Protein AF-K1Y704-F1 (afdb_monomer)

pLDDT: mean 89.94, std 12.27, range [27.61, 98.69]

Radius of gyration: 25.36 Å; Cα contacts (8 Å, |Δi|>4): 531; chains: 1; bounding box: 66×52×70 Å

Structure (mmCIF, N/CA/C/O backbone):
data_AF-K1Y704-F1
#
_entry.id   AF-K1Y704-F1
#
loop_
_atom_site.group_PDB
_atom_site.id
_atom_site.type_symbol
_atom_site.label_atom_id
_atom_site.label_alt_id
_atom_site.label_comp_id
_atom_site.label_asym_id
_atom_site.label_entity_id
_atom_site.label_seq_id
_atom_site.pdbx_PDB_ins_code
_atom_site.Cartn_x
_atom_site.Cartn_y
_atom_site.Cartn_z
_atom_site.occupancy
_atom_site.B_iso_or_equiv
_atom_site.auth_seq_id
_atom_site.auth_comp_id
_atom_site.auth_asym_id
_atom_site.auth_atom_id
_atom_site.pdbx_PDB_model_num
ATOM 1 N N . MET A 1 1 ? 30.153 -28.517 -9.788 1.00 32.59 1 MET A N 1
ATOM 2 C CA . MET A 1 1 ? 29.082 -29.247 -9.079 1.00 32.59 1 MET A CA 1
ATOM 3 C C . MET A 1 1 ? 28.859 -28.520 -7.754 1.00 32.59 1 MET A C 1
ATOM 5 O O . MET A 1 1 ? 29.519 -28.828 -6.776 1.00 32.59 1 MET A O 1
ATOM 9 N N . PHE A 1 2 ? 28.068 -27.442 -7.763 1.00 28.73 2 PHE A N 1
ATOM 10 C CA . PHE A 1 2 ? 27.824 -26.628 -6.566 1.00 28.73 2 PHE A CA 1
ATOM 11 C C . PHE A 1 2 ? 26.669 -27.250 -5.780 1.00 28.73 2 PHE A C 1
ATOM 13 O O . PHE A 1 2 ? 25.578 -27.432 -6.320 1.00 28.73 2 PHE A O 1
ATOM 20 N N . GLN A 1 3 ? 26.939 -27.640 -4.534 1.00 27.73 3 GLN A N 1
ATOM 21 C CA . GLN A 1 3 ? 25.929 -28.133 -3.604 1.00 27.73 3 GLN A CA 1
ATOM 22 C C . GLN A 1 3 ? 24.834 -27.077 -3.420 1.00 27.73 3 GLN A C 1
ATOM 24 O O . GLN A 1 3 ? 25.121 -25.891 -3.260 1.00 27.73 3 GLN A O 1
ATOM 29 N N . ARG A 1 4 ? 23.576 -27.532 -3.455 1.00 38.66 4 ARG A N 1
ATOM 30 C CA . ARG A 1 4 ? 22.382 -26.746 -3.133 1.00 38.66 4 ARG A CA 1
ATOM 31 C C . ARG A 1 4 ? 22.505 -26.245 -1.694 1.00 38.66 4 ARG A C 1
ATOM 33 O O . ARG A 1 4 ? 22.223 -26.982 -0.755 1.00 38.66 4 ARG A O 1
ATOM 40 N N . GLY A 1 5 ? 22.951 -25.005 -1.531 1.00 27.61 5 GLY A N 1
ATOM 41 C CA . GLY A 1 5 ? 22.807 -24.285 -0.277 1.00 27.61 5 GLY A CA 1
ATOM 42 C C . GLY A 1 5 ? 21.324 -24.021 -0.062 1.00 27.61 5 GLY A C 1
ATOM 43 O O . GLY A 1 5 ? 20.721 -23.254 -0.811 1.00 27.61 5 GLY A O 1
ATOM 44 N N . HIS A 1 6 ? 20.734 -24.682 0.930 1.00 32.00 6 HIS A N 1
ATOM 45 C CA . HIS A 1 6 ? 19.502 -24.203 1.535 1.00 32.00 6 HIS A CA 1
ATOM 46 C C . HIS A 1 6 ? 19.771 -22.772 2.005 1.00 32.00 6 HIS A C 1
ATOM 48 O O . HIS A 1 6 ? 20.595 -22.547 2.891 1.00 32.00 6 HIS A O 1
ATOM 54 N N . VAL A 1 7 ? 19.148 -21.805 1.334 1.00 34.69 7 VAL A N 1
ATOM 55 C CA . VAL A 1 7 ? 19.206 -20.399 1.722 1.00 34.69 7 VAL A CA 1
ATOM 56 C C . VAL A 1 7 ? 18.454 -20.295 3.042 1.00 34.69 7 VAL A C 1
ATOM 58 O O . VAL A 1 7 ? 17.229 -20.375 3.075 1.00 34.69 7 VAL A O 1
ATOM 61 N N . PHE A 1 8 ? 19.207 -20.194 4.134 1.00 33.19 8 PHE A N 1
ATOM 62 C CA . PHE A 1 8 ? 18.682 -19.793 5.430 1.00 33.19 8 PHE A CA 1
ATOM 63 C C . PHE A 1 8 ? 18.120 -18.376 5.277 1.00 33.19 8 PHE A C 1
ATOM 65 O O . PHE A 1 8 ? 18.872 -17.423 5.069 1.00 33.19 8 PHE A O 1
ATOM 72 N N . LEU A 1 9 ? 16.795 -18.248 5.330 1.00 39.38 9 LEU A N 1
ATOM 73 C CA . LEU A 1 9 ? 16.147 -16.959 5.543 1.00 39.38 9 LEU A CA 1
ATOM 74 C C . LEU A 1 9 ? 16.435 -16.551 6.998 1.00 39.38 9 LEU A C 1
ATOM 76 O O . LEU A 1 9 ? 16.262 -17.389 7.883 1.00 39.38 9 LEU A O 1
ATOM 80 N N . PRO A 1 10 ? 16.914 -15.326 7.271 1.00 40.22 10 PRO A N 1
ATOM 81 C CA . PRO A 1 10 ? 17.102 -14.872 8.643 1.00 40.22 10 PRO A CA 1
ATOM 82 C C . PRO A 1 10 ? 15.766 -14.895 9.403 1.00 40.22 10 PRO A C 1
ATOM 84 O O . PRO A 1 10 ? 14.734 -14.530 8.838 1.00 40.22 10 PRO A O 1
ATOM 87 N N . ASP A 1 11 ? 15.813 -15.279 10.685 1.00 45.34 11 ASP A N 1
ATOM 88 C CA . ASP A 1 11 ? 14.696 -15.540 11.622 1.00 45.34 11 ASP A CA 1
ATOM 89 C C . ASP A 1 11 ? 13.673 -14.390 11.815 1.00 45.34 11 ASP A C 1
ATOM 91 O O . ASP A 1 11 ? 12.723 -14.510 12.583 1.00 45.34 11 ASP A O 1
ATOM 95 N N . ASN A 1 12 ? 13.804 -13.286 11.079 1.00 44.19 12 ASN A N 1
ATOM 96 C CA . ASN A 1 12 ? 13.018 -12.062 11.216 1.00 44.19 12 ASN A CA 1
ATOM 97 C C . ASN A 1 12 ? 11.882 -11.954 10.175 1.00 44.19 12 ASN A C 1
ATOM 99 O O . ASN A 1 12 ? 11.519 -10.845 9.810 1.00 44.19 12 ASN A O 1
ATOM 103 N N . THR A 1 13 ? 11.408 -13.063 9.591 1.00 54.22 13 THR A N 1
ATOM 104 C CA . THR A 1 13 ? 10.422 -13.019 8.481 1.00 54.22 13 THR A CA 1
ATOM 105 C C . THR A 1 13 ? 9.325 -14.084 8.537 1.00 54.22 13 THR A C 1
ATOM 107 O O . THR A 1 13 ? 8.509 -14.161 7.620 1.00 54.22 13 THR A O 1
ATOM 110 N N . ILE A 1 14 ? 9.248 -14.917 9.580 1.00 54.81 14 ILE A N 1
ATOM 111 C CA . ILE A 1 14 ? 8.297 -16.046 9.606 1.00 54.81 14 ILE A CA 1
ATOM 112 C C . ILE A 1 14 ? 6.838 -15.560 9.669 1.00 54.81 14 ILE A C 1
ATOM 114 O O . ILE A 1 14 ? 6.022 -16.002 8.858 1.00 54.81 14 ILE A O 1
ATOM 118 N N . ALA A 1 15 ? 6.510 -14.617 10.557 1.00 56.56 15 ALA A N 1
ATOM 119 C CA . ALA A 1 15 ? 5.155 -14.064 10.663 1.00 56.56 15 ALA A CA 1
ATOM 120 C C . ALA A 1 15 ? 4.761 -13.248 9.421 1.00 56.56 15 ALA A C 1
ATOM 122 O O . ALA A 1 15 ? 3.645 -13.365 8.912 1.00 56.56 15 ALA A O 1
ATOM 123 N N . PHE A 1 16 ? 5.699 -12.491 8.852 1.00 61.38 16 PHE A N 1
ATOM 124 C CA . PHE A 1 16 ? 5.456 -11.772 7.609 1.00 61.38 16 PHE A CA 1
ATOM 125 C C . PHE A 1 16 ? 5.257 -12.712 6.401 1.00 61.38 16 PHE A C 1
ATOM 127 O O . PHE A 1 16 ? 4.417 -12.464 5.529 1.00 61.38 16 PHE A O 1
ATOM 134 N N . MET A 1 17 ? 5.981 -13.834 6.350 1.00 62.81 17 MET A N 1
ATOM 135 C CA . MET A 1 17 ? 5.758 -14.879 5.346 1.00 62.81 17 MET A CA 1
ATOM 136 C C . MET A 1 17 ? 4.375 -15.525 5.495 1.00 62.81 17 MET A C 1
ATOM 138 O O . MET A 1 17 ? 3.746 -15.827 4.481 1.00 62.81 17 MET A O 1
ATOM 142 N N . GLN A 1 18 ? 3.862 -15.671 6.721 1.00 60.59 18 GLN A N 1
ATOM 143 C CA . GLN A 1 18 ? 2.486 -16.119 6.961 1.00 60.59 18 GLN A CA 1
ATOM 144 C C . GLN A 1 18 ? 1.459 -15.091 6.474 1.00 60.59 18 GLN A C 1
ATOM 146 O O . GLN A 1 18 ? 0.531 -15.464 5.759 1.00 60.59 18 GLN A O 1
ATOM 151 N N . ALA A 1 19 ? 1.655 -13.802 6.764 1.00 61.09 19 ALA A N 1
ATOM 152 C CA . ALA A 1 19 ? 0.793 -12.737 6.244 1.00 61.09 19 ALA A CA 1
ATOM 153 C C . ALA A 1 19 ? 0.812 -12.685 4.704 1.00 61.09 19 ALA A C 1
ATOM 155 O O . ALA A 1 19 ? -0.237 -12.581 4.071 1.00 61.09 19 ALA A O 1
ATOM 156 N N . SER A 1 20 ? 1.984 -12.865 4.086 1.00 68.75 20 SER A N 1
ATOM 157 C CA . SER A 1 20 ? 2.120 -12.960 2.624 1.00 68.75 20 SER A CA 1
ATOM 158 C C . SER A 1 20 ? 1.428 -14.202 2.050 1.00 68.75 20 SER A C 1
ATOM 160 O O . SER A 1 20 ? 0.835 -14.141 0.977 1.00 68.75 20 SER A O 1
ATOM 162 N N . PHE A 1 21 ? 1.471 -15.337 2.754 1.00 74.38 21 PHE A N 1
ATOM 163 C CA . PHE A 1 21 ? 0.753 -16.544 2.343 1.00 74.38 21 PHE A CA 1
ATOM 164 C C . PHE A 1 21 ? -0.767 -16.353 2.404 1.00 74.38 21 PHE A C 1
ATOM 166 O O . PHE A 1 21 ? -1.473 -16.769 1.487 1.00 74.38 21 PHE A O 1
ATOM 173 N N . ILE A 1 22 ? -1.265 -15.694 3.453 1.00 73.12 22 ILE A N 1
ATOM 174 C CA . ILE A 1 22 ? -2.682 -15.342 3.590 1.00 73.12 22 ILE A CA 1
ATOM 175 C C . ILE A 1 22 ? -3.098 -14.391 2.465 1.00 73.12 22 ILE A C 1
ATOM 177 O O . ILE A 1 22 ? -4.107 -14.644 1.812 1.00 73.12 22 ILE A O 1
ATOM 181 N N . ALA A 1 23 ? -2.300 -13.358 2.177 1.00 72.12 23 ALA A N 1
ATOM 182 C CA . ALA A 1 23 ? -2.567 -12.428 1.082 1.00 72.12 23 ALA A CA 1
ATOM 183 C C . ALA A 1 23 ? -2.698 -13.150 -0.271 1.00 72.12 23 ALA A C 1
ATOM 185 O O . ALA A 1 23 ? -3.601 -12.838 -1.034 1.00 72.12 23 ALA A O 1
ATOM 186 N N . ASN A 1 24 ? -1.907 -14.191 -0.549 1.00 79.25 24 ASN A N 1
ATOM 187 C CA . ASN A 1 24 ? -2.029 -14.944 -1.808 1.00 79.25 24 ASN A CA 1
ATOM 188 C C . ASN A 1 24 ? -3.403 -15.617 -2.006 1.00 79.25 24 ASN A C 1
ATOM 190 O O . ASN A 1 24 ? -3.793 -15.880 -3.142 1.00 79.25 24 ASN A O 1
ATOM 194 N N . GLN A 1 25 ? -4.169 -15.871 -0.937 1.00 88.75 25 GLN A N 1
ATOM 195 C CA . GLN A 1 25 ? -5.551 -16.366 -1.051 1.00 88.75 25 GLN A CA 1
ATOM 196 C C . GLN A 1 25 ? -6.502 -15.302 -1.623 1.00 88.75 25 GLN A C 1
ATOM 198 O O . GLN A 1 25 ? -7.568 -15.630 -2.134 1.00 88.75 25 GLN A O 1
ATOM 203 N N . TYR A 1 26 ? -6.093 -14.035 -1.572 1.00 94.88 26 TYR A N 1
ATOM 204 C CA . TYR A 1 26 ? -6.809 -12.870 -2.081 1.00 94.88 26 TYR A CA 1
ATOM 205 C C . TYR A 1 26 ? -6.307 -12.395 -3.448 1.00 94.88 26 TYR A C 1
ATOM 207 O O . TYR A 1 26 ? -6.869 -11.444 -3.997 1.00 94.88 26 TYR A O 1
ATOM 215 N N . SER A 1 27 ? -5.299 -13.061 -4.026 1.00 93.12 27 SER A N 1
ATOM 216 C CA . SER A 1 27 ? -4.754 -12.715 -5.343 1.00 93.12 27 SER A CA 1
ATOM 217 C C . SER A 1 27 ? -5.828 -12.682 -6.424 1.00 93.12 27 SER A C 1
ATOM 219 O O . SER A 1 27 ? -5.860 -11.741 -7.201 1.00 93.12 27 SER A O 1
ATOM 221 N N . GLU A 1 28 ? -6.755 -13.642 -6.468 1.00 95.12 28 GLU A N 1
ATOM 222 C CA . GLU A 1 28 ? -7.824 -13.647 -7.482 1.00 95.12 28 GLU A CA 1
ATOM 223 C C . GLU A 1 28 ? -8.686 -12.375 -7.410 1.00 95.12 28 GLU A C 1
ATOM 225 O O . GLU A 1 28 ? -8.836 -11.669 -8.406 1.00 95.12 28 GLU A O 1
ATOM 230 N N . ARG A 1 29 ? -9.130 -11.993 -6.204 1.00 97.00 29 ARG A N 1
ATOM 231 C CA . ARG A 1 29 ? -9.881 -10.748 -5.971 1.00 97.00 29 ARG A CA 1
ATOM 232 C C . ARG A 1 29 ? -9.067 -9.507 -6.355 1.00 97.00 29 ARG A C 1
ATOM 234 O O . ARG A 1 29 ? -9.619 -8.566 -6.924 1.00 97.00 29 ARG A O 1
ATOM 241 N N . ALA A 1 30 ? -7.767 -9.492 -6.058 1.00 97.69 30 ALA A N 1
ATOM 242 C CA . ALA A 1 30 ? -6.865 -8.414 -6.465 1.00 97.69 30 ALA A CA 1
ATOM 243 C C . ALA A 1 30 ? -6.753 -8.311 -7.993 1.00 97.69 30 ALA A C 1
ATOM 245 O O . ALA A 1 30 ? -6.944 -7.227 -8.551 1.00 97.69 30 ALA A O 1
ATOM 246 N N . ARG A 1 31 ? -6.539 -9.436 -8.685 1.00 97.50 31 ARG A N 1
ATOM 247 C CA . ARG A 1 31 ? -6.471 -9.492 -10.153 1.00 97.50 31 ARG A CA 1
ATOM 248 C C . ARG A 1 31 ? -7.770 -9.045 -10.805 1.00 97.50 31 ARG A C 1
ATOM 250 O O . ARG A 1 31 ? -7.711 -8.316 -11.795 1.00 97.50 31 ARG A O 1
ATOM 257 N N . ASP A 1 32 ? -8.918 -9.415 -10.249 1.00 97.88 32 ASP A N 1
ATOM 258 C CA . ASP A 1 32 ? -10.228 -8.970 -10.732 1.00 97.88 32 ASP A CA 1
ATOM 259 C C . ASP A 1 32 ? -10.402 -7.456 -10.588 1.00 97.88 32 ASP A C 1
ATOM 261 O O . ASP A 1 32 ? -10.910 -6.787 -11.492 1.00 97.88 32 ASP A O 1
ATOM 265 N N . THR A 1 33 ? -9.952 -6.877 -9.474 1.00 98.19 33 THR A N 1
ATOM 266 C CA . THR A 1 33 ? -9.975 -5.423 -9.274 1.00 98.19 33 THR A CA 1
ATOM 267 C C . THR A 1 33 ? -9.093 -4.694 -10.280 1.00 98.19 33 THR A C 1
ATOM 269 O O . THR A 1 33 ? -9.558 -3.729 -10.895 1.00 98.19 33 THR A O 1
ATOM 272 N N . VAL A 1 34 ? -7.869 -5.173 -10.514 1.00 97.88 34 VAL A N 1
ATOM 273 C CA . VAL A 1 34 ? -6.979 -4.583 -11.525 1.00 97.88 34 VAL A CA 1
ATOM 274 C C . VAL A 1 34 ? -7.553 -4.768 -12.934 1.00 97.88 34 VAL A C 1
ATOM 276 O O . VAL A 1 34 ? -7.556 -3.828 -13.725 1.00 97.88 34 VAL A O 1
ATOM 279 N N . SER A 1 35 ? -8.110 -5.941 -13.244 1.00 97.62 35 SER A N 1
ATOM 280 C CA . SER A 1 35 ? -8.713 -6.232 -14.553 1.00 97.62 35 SER A CA 1
ATOM 281 C C . SER A 1 35 ? -9.912 -5.333 -14.845 1.00 97.62 35 SER A C 1
ATOM 283 O O . SER A 1 35 ? -10.033 -4.818 -15.955 1.00 97.62 35 SER A O 1
ATOM 285 N N . ARG A 1 36 ? -10.766 -5.074 -13.845 1.00 96.94 36 ARG A N 1
ATOM 286 C CA . ARG A 1 36 ? -11.868 -4.105 -13.966 1.00 96.94 36 ARG A CA 1
ATOM 287 C C . ARG A 1 36 ? -11.356 -2.685 -14.189 1.00 96.94 36 ARG A C 1
ATOM 289 O O . ARG A 1 36 ? -11.878 -2.004 -15.063 1.00 96.94 36 ARG A O 1
ATOM 296 N N . ALA A 1 37 ? -10.314 -2.265 -13.469 1.00 96.94 37 ALA A N 1
ATOM 297 C CA . ALA A 1 37 ? -9.701 -0.954 -13.686 1.00 96.94 37 ALA A CA 1
ATOM 298 C C . ALA A 1 37 ? -9.130 -0.820 -15.112 1.00 96.94 37 ALA A C 1
ATOM 300 O O . ALA A 1 37 ? -9.363 0.188 -15.771 1.00 96.94 37 ALA A O 1
ATOM 301 N N . ILE A 1 38 ? -8.449 -1.851 -15.629 1.00 97.50 38 ILE A N 1
ATOM 302 C CA . ILE A 1 38 ? -7.946 -1.878 -17.015 1.00 97.50 38 ILE A CA 1
ATOM 303 C C . ILE A 1 38 ? -9.099 -1.845 -18.027 1.00 97.50 38 ILE A C 1
ATOM 305 O O . ILE A 1 38 ? -8.990 -1.169 -19.047 1.00 97.50 38 ILE A O 1
ATOM 309 N N . ALA A 1 39 ? -10.199 -2.557 -17.769 1.00 96.25 39 ALA A N 1
ATOM 310 C CA . ALA A 1 39 ? -11.362 -2.549 -18.654 1.00 96.25 39 ALA A CA 1
ATOM 311 C C . ALA A 1 39 ? -12.001 -1.151 -18.752 1.00 96.25 39 ALA A C 1
ATOM 313 O O . ALA A 1 39 ? -12.366 -0.732 -19.850 1.00 96.25 39 ALA A O 1
ATOM 314 N N . SER A 1 40 ? -12.080 -0.420 -17.635 1.00 94.88 40 SER A N 1
ATOM 315 C CA . SER A 1 40 ? -12.532 0.978 -17.601 1.00 94.88 40 SER A CA 1
ATOM 316 C C . SER A 1 40 ? -11.531 1.954 -18.225 1.00 94.88 40 SER A C 1
ATOM 318 O O . SER A 1 40 ? -11.913 2.890 -18.928 1.00 94.88 40 SER A O 1
ATOM 320 N N . HIS A 1 41 ? -10.235 1.727 -17.998 1.00 95.00 41 HIS A N 1
ATOM 321 C CA . HIS A 1 41 ? -9.148 2.599 -18.437 1.00 95.00 41 HIS A CA 1
ATOM 322 C C . HIS A 1 41 ? -8.051 1.795 -19.151 1.00 95.00 41 HIS A C 1
ATOM 324 O O . HIS A 1 41 ? -7.011 1.500 -18.556 1.00 95.00 41 HIS A O 1
ATOM 330 N N . PRO A 1 42 ? -8.215 1.474 -20.450 1.00 94.50 42 PRO A N 1
ATOM 331 C CA . PRO A 1 42 ? -7.281 0.603 -21.172 1.00 94.50 42 PRO A CA 1
ATOM 332 C C . PRO A 1 42 ? -5.823 1.084 -21.193 1.00 94.50 42 PRO A C 1
ATOM 334 O O . PRO A 1 42 ? -4.904 0.267 -21.268 1.00 94.50 42 PRO A O 1
ATOM 337 N N . SER A 1 43 ? -5.583 2.397 -21.081 1.00 92.44 43 SER A N 1
ATOM 338 C CA . SER A 1 43 ? -4.233 2.969 -20.979 1.00 92.44 43 SER A CA 1
ATOM 339 C C . SER A 1 43 ? -3.464 2.476 -19.746 1.00 92.44 43 SER A C 1
ATOM 341 O O . SER A 1 43 ? -2.234 2.369 -19.812 1.00 92.44 43 SER A O 1
ATOM 343 N N . LEU A 1 44 ? -4.160 2.080 -18.667 1.00 95.19 44 LEU A N 1
ATOM 344 C CA . LEU A 1 44 ? -3.549 1.498 -17.469 1.00 95.19 44 LEU A CA 1
ATOM 345 C C . LEU A 1 44 ? -2.714 0.268 -17.786 1.00 95.19 44 LEU A C 1
ATOM 347 O O . LEU A 1 44 ? -1.663 0.098 -17.180 1.00 95.19 44 LEU A O 1
ATOM 351 N N . LYS A 1 45 ? -3.111 -0.563 -18.758 1.00 95.81 45 LYS A N 1
ATOM 352 C CA . LYS A 1 45 ? -2.362 -1.784 -19.080 1.00 95.81 45 LYS A CA 1
ATOM 353 C C . LYS A 1 45 ? -0.891 -1.479 -19.377 1.00 95.81 45 LYS A C 1
ATOM 355 O O . LYS A 1 45 ? -0.005 -2.122 -18.829 1.00 95.81 45 LYS A O 1
ATOM 360 N N . SER A 1 46 ? -0.633 -0.433 -20.164 1.00 93.31 46 SER A N 1
ATOM 361 C CA . SER A 1 46 ? 0.733 -0.012 -20.495 1.00 93.31 46 SER A CA 1
ATOM 362 C C . SER A 1 46 ? 1.514 0.560 -19.304 1.00 93.31 46 SER A C 1
ATOM 364 O O . SER A 1 46 ? 2.734 0.419 -19.249 1.00 93.31 46 SER A O 1
ATOM 366 N N . LEU A 1 47 ? 0.821 1.185 -18.346 1.00 95.75 47 LEU A N 1
ATOM 367 C CA . LEU A 1 47 ? 1.416 1.727 -17.121 1.00 95.75 47 LEU A CA 1
ATOM 368 C C . LEU A 1 47 ? 1.734 0.613 -16.114 1.00 95.75 47 LEU A C 1
ATOM 370 O O . LEU A 1 47 ? 2.716 0.709 -15.386 1.00 95.75 47 LEU A O 1
ATOM 374 N N . LEU A 1 48 ? 0.938 -0.457 -16.105 1.00 96.69 48 LEU A N 1
ATOM 375 C CA . LEU A 1 48 ? 1.104 -1.611 -15.222 1.00 96.69 48 LEU A CA 1
ATOM 376 C C . LEU A 1 48 ? 2.131 -2.626 -15.738 1.00 96.69 48 LEU A C 1
ATOM 378 O O . LEU A 1 48 ? 2.783 -3.287 -14.936 1.00 96.69 48 LEU A O 1
ATOM 382 N N . ASP A 1 49 ? 2.352 -2.690 -17.053 1.00 95.00 49 ASP A N 1
ATOM 383 C CA . ASP A 1 49 ? 3.386 -3.529 -17.680 1.00 95.00 49 ASP A CA 1
ATOM 384 C C . ASP A 1 49 ? 4.801 -2.908 -17.603 1.00 95.00 49 ASP A C 1
ATOM 386 O O . ASP A 1 49 ? 5.720 -3.317 -18.319 1.00 95.00 49 ASP A O 1
ATOM 390 N N . VAL A 1 50 ? 4.998 -1.906 -16.738 1.00 95.50 50 VAL A N 1
ATOM 391 C CA . VAL A 1 50 ? 6.309 -1.305 -16.458 1.00 95.50 50 VAL A CA 1
ATOM 392 C C . VAL A 1 50 ? 7.211 -2.321 -15.755 1.00 95.50 50 VAL A C 1
ATOM 394 O O . VAL A 1 50 ? 6.859 -2.759 -14.662 1.00 95.50 50 VAL A O 1
ATOM 397 N N . PRO A 1 51 ? 8.363 -2.698 -16.348 1.00 95.69 51 PRO A N 1
ATOM 398 C CA . PRO A 1 51 ? 9.259 -3.697 -15.803 1.00 95.69 51 PRO A CA 1
ATOM 399 C C . PRO A 1 51 ? 9.948 -3.162 -14.564 1.00 95.69 51 PRO A C 1
ATOM 401 O O . PRO A 1 51 ? 10.362 -2.006 -14.558 1.00 95.69 51 PRO A O 1
ATOM 404 N N . GLN A 1 52 ? 10.140 -4.020 -13.571 1.00 95.31 52 GLN A N 1
ATOM 405 C CA . GLN A 1 52 ? 10.809 -3.704 -12.319 1.00 95.31 52 GLN A CA 1
ATOM 406 C C . GLN A 1 52 ? 12.133 -4.473 -12.169 1.00 95.31 52 GLN A C 1
ATOM 408 O O . GLN A 1 52 ? 12.496 -5.306 -13.010 1.00 95.31 52 GLN A O 1
ATOM 413 N N . SER A 1 53 ? 12.912 -4.131 -11.136 1.00 95.19 53 SER A N 1
ATOM 414 C CA . SER A 1 53 ? 14.124 -4.870 -10.767 1.00 95.19 53 SER A CA 1
ATOM 415 C C . SER A 1 53 ? 14.006 -5.446 -9.347 1.00 95.19 53 SER A C 1
ATOM 417 O O . SER A 1 53 ? 13.585 -4.728 -8.431 1.00 95.19 53 SER A O 1
ATOM 419 N N . PRO A 1 54 ? 14.458 -6.697 -9.106 1.00 95.00 54 PRO A N 1
ATOM 420 C CA . PRO A 1 54 ? 14.367 -7.343 -7.796 1.00 95.00 54 PRO A CA 1
ATOM 421 C C . PRO A 1 54 ? 14.996 -6.566 -6.647 1.00 95.00 54 PRO A C 1
ATOM 423 O O . PRO A 1 54 ? 14.569 -6.707 -5.509 1.00 95.00 54 PRO A O 1
ATOM 426 N N . LYS A 1 55 ? 15.993 -5.719 -6.918 1.00 93.06 55 LYS A N 1
ATOM 427 C CA . LYS A 1 55 ? 16.652 -4.889 -5.901 1.00 93.06 55 LYS A CA 1
ATOM 428 C C . LYS A 1 55 ? 15.665 -4.109 -5.029 1.00 93.06 55 LYS A C 1
ATOM 430 O O . LYS A 1 55 ? 15.913 -3.940 -3.837 1.00 93.06 55 LYS A O 1
ATOM 435 N N . HIS A 1 56 ? 14.585 -3.627 -5.635 1.00 89.62 56 HIS A N 1
ATOM 436 C CA . HIS A 1 56 ? 13.541 -2.857 -4.963 1.00 89.62 56 HIS A CA 1
ATOM 437 C C . HIS A 1 56 ? 12.167 -3.533 -5.041 1.00 89.62 56 HIS A C 1
ATOM 439 O O . HIS A 1 56 ? 11.336 -3.253 -4.186 1.00 89.62 56 HIS A O 1
ATOM 445 N N . HIS A 1 57 ? 11.969 -4.411 -6.029 1.00 94.56 57 HIS A N 1
ATOM 446 C CA . HIS A 1 57 ? 10.687 -5.013 -6.373 1.00 94.56 57 HIS A CA 1
ATOM 447 C C . HIS A 1 57 ? 10.857 -6.477 -6.807 1.00 94.56 57 HIS A C 1
ATOM 449 O O . HIS A 1 57 ? 11.026 -6.788 -7.988 1.00 94.56 57 HIS A O 1
ATOM 455 N N . ALA A 1 58 ? 10.908 -7.381 -5.836 1.00 94.12 58 ALA A N 1
ATOM 456 C CA . ALA A 1 58 ? 11.117 -8.822 -5.975 1.00 94.12 58 ALA A CA 1
ATOM 457 C C . ALA A 1 58 ? 9.803 -9.625 -5.956 1.00 94.12 58 ALA A C 1
ATOM 459 O O . ALA A 1 58 ? 9.817 -10.856 -6.044 1.00 94.12 58 ALA A O 1
ATOM 460 N N . GLU A 1 59 ? 8.673 -8.941 -5.797 1.00 92.25 59 GLU A N 1
ATOM 461 C CA . GLU A 1 59 ? 7.321 -9.485 -5.864 1.00 92.25 59 GLU A CA 1
ATOM 462 C C . GLU A 1 59 ? 6.981 -10.005 -7.262 1.00 92.25 59 GLU A C 1
ATOM 464 O O . GLU A 1 59 ? 6.395 -11.082 -7.370 1.00 92.25 59 GLU A O 1
ATOM 469 N N . GLY A 1 60 ? 7.455 -9.332 -8.312 1.00 93.75 60 GLY A N 1
ATOM 470 C CA . GLY A 1 60 ? 7.301 -9.775 -9.689 1.00 93.75 60 GLY A CA 1
ATOM 471 C C . GLY A 1 60 ? 7.949 -8.827 -10.701 1.00 93.75 60 GLY A C 1
ATOM 472 O O . GLY A 1 60 ? 8.501 -7.790 -10.325 1.00 93.75 60 GLY A O 1
ATOM 473 N N . PRO A 1 61 ? 7.967 -9.223 -11.983 1.00 94.75 61 PRO A N 1
ATOM 474 C CA . PRO A 1 61 ? 8.651 -8.485 -13.036 1.00 94.75 61 PRO A CA 1
ATOM 475 C C . PRO A 1 61 ? 7.998 -7.155 -13.414 1.00 94.75 61 PRO A C 1
ATOM 477 O O . PRO A 1 61 ? 8.672 -6.360 -14.068 1.00 94.75 61 PRO A O 1
ATOM 480 N N . TYR A 1 62 ? 6.738 -6.896 -13.055 1.00 96.38 62 TYR A N 1
ATOM 481 C CA . TYR A 1 62 ? 5.996 -5.717 -13.505 1.00 96.38 62 TYR A CA 1
ATOM 482 C C . TYR A 1 62 ? 5.326 -4.959 -12.354 1.00 96.38 62 TYR A C 1
ATOM 484 O O . TYR A 1 62 ? 5.041 -5.519 -11.300 1.00 96.38 62 TYR A O 1
ATOM 492 N N . LEU A 1 63 ? 5.006 -3.677 -12.577 1.00 97.25 63 LEU A N 1
ATOM 493 C CA . LEU A 1 63 ? 4.240 -2.869 -11.616 1.00 97.25 63 LEU A CA 1
ATOM 494 C C . LEU A 1 63 ? 2.893 -3.511 -11.250 1.00 97.25 63 LEU A C 1
ATOM 496 O O . LEU A 1 63 ? 2.429 -3.365 -10.123 1.00 97.25 63 LEU A O 1
ATOM 500 N N . TYR A 1 64 ? 2.293 -4.254 -12.176 1.00 97.19 64 TYR A N 1
ATOM 501 C CA . TYR A 1 64 ? 1.127 -5.085 -11.901 1.00 97.19 64 TYR A CA 1
ATOM 502 C C . TYR A 1 64 ? 1.293 -5.971 -10.654 1.00 97.19 64 TYR A C 1
ATOM 504 O O . TYR A 1 64 ? 0.382 -6.019 -9.832 1.00 97.19 64 TYR A O 1
ATOM 512 N N . ASP A 1 65 ? 2.441 -6.636 -10.494 1.00 95.88 65 ASP A N 1
ATOM 513 C CA . ASP A 1 65 ? 2.672 -7.604 -9.415 1.00 95.88 65 ASP A CA 1
ATOM 514 C C . ASP A 1 65 ? 2.728 -6.919 -8.036 1.00 95.88 65 ASP A C 1
ATOM 516 O O . ASP A 1 65 ? 2.183 -7.433 -7.058 1.00 95.88 65 ASP A O 1
ATOM 520 N N . HIS A 1 66 ? 3.319 -5.720 -7.977 1.00 96.25 66 HIS A N 1
ATOM 521 C CA . HIS A 1 66 ? 3.322 -4.838 -6.798 1.00 96.25 66 HIS A CA 1
ATOM 522 C C . HIS A 1 66 ? 1.908 -4.440 -6.377 1.00 96.25 66 HIS A C 1
ATOM 524 O O . HIS A 1 66 ? 1.516 -4.593 -5.217 1.00 96.25 66 HIS A O 1
ATOM 530 N N . ILE A 1 67 ? 1.103 -3.990 -7.340 1.00 97.75 67 ILE A N 1
ATOM 531 C CA . ILE A 1 67 ? -0.277 -3.572 -7.078 1.00 97.75 67 ILE A CA 1
ATOM 532 C C . ILE A 1 67 ? -1.152 -4.769 -6.690 1.00 97.75 67 ILE A C 1
ATOM 534 O O . ILE A 1 67 ? -1.947 -4.651 -5.757 1.00 97.75 67 ILE A O 1
ATOM 538 N N . GLU A 1 68 ? -0.997 -5.925 -7.349 1.00 97.06 68 GLU A N 1
ATOM 539 C CA . GLU A 1 68 ? -1.704 -7.158 -6.980 1.00 97.06 68 GLU A CA 1
ATOM 540 C C . GLU A 1 68 ? -1.419 -7.517 -5.518 1.00 97.06 68 GLU A C 1
ATOM 542 O O . GLU A 1 68 ? -2.355 -7.747 -4.751 1.00 97.06 68 GLU A O 1
ATOM 547 N N . LEU A 1 69 ? -0.147 -7.520 -5.114 1.00 95.25 69 LEU A N 1
ATOM 548 C CA . LEU A 1 69 ? 0.254 -7.907 -3.765 1.00 95.25 69 LEU A CA 1
ATOM 549 C C . LEU A 1 69 ? -0.254 -6.927 -2.695 1.00 95.25 69 LEU A C 1
ATOM 551 O O . LEU A 1 69 ? -0.744 -7.357 -1.643 1.00 95.25 69 LEU A O 1
ATOM 555 N N . GLY A 1 70 ? -0.195 -5.622 -2.975 1.00 96.75 70 GLY A N 1
ATOM 556 C CA . GLY A 1 70 ? -0.766 -4.591 -2.107 1.00 96.75 70 GLY A CA 1
ATOM 557 C C . GLY A 1 70 ? -2.284 -4.740 -1.947 1.00 96.75 70 GLY A C 1
ATOM 558 O O . GLY A 1 70 ? -2.790 -4.742 -0.824 1.00 96.75 70 GLY A O 1
ATOM 559 N N . LEU A 1 71 ? -3.017 -4.944 -3.050 1.00 98.44 71 LEU A N 1
ATOM 560 C CA . LEU A 1 71 ? -4.477 -5.130 -3.034 1.00 98.44 71 LEU A CA 1
ATOM 561 C C . LEU A 1 71 ? -4.892 -6.420 -2.326 1.00 98.44 71 LEU A C 1
ATOM 563 O O . LEU A 1 71 ? -5.839 -6.423 -1.541 1.00 98.44 71 LEU A O 1
ATOM 567 N N . ALA A 1 72 ? -4.174 -7.513 -2.574 1.00 97.62 72 ALA A N 1
ATOM 568 C CA . ALA A 1 72 ? -4.430 -8.790 -1.926 1.00 97.62 72 ALA A CA 1
ATOM 569 C C . ALA A 1 72 ? -4.264 -8.673 -0.401 1.00 97.62 72 ALA A C 1
ATOM 571 O O . ALA A 1 72 ? -5.088 -9.178 0.364 1.00 97.62 72 ALA A O 1
ATOM 572 N N . SER A 1 73 ? -3.252 -7.923 0.041 1.00 96.56 73 SER A N 1
ATOM 573 C CA . SER A 1 73 ? -3.020 -7.635 1.458 1.00 96.56 73 SER A CA 1
ATOM 574 C C . SER A 1 73 ? -4.098 -6.725 2.050 1.00 96.56 73 SER A C 1
ATOM 576 O O . SER A 1 73 ? -4.600 -7.017 3.135 1.00 96.56 73 SER A O 1
ATOM 578 N N . LEU A 1 74 ? -4.525 -5.679 1.326 1.00 98.00 74 LEU A N 1
ATOM 579 C CA . LEU A 1 74 ? -5.659 -4.841 1.727 1.00 98.00 74 LEU A CA 1
ATOM 580 C C . LEU A 1 74 ? -6.907 -5.701 1.967 1.00 98.00 74 LEU A C 1
ATOM 582 O O . LEU A 1 74 ? -7.506 -5.624 3.035 1.00 98.00 74 LEU A O 1
ATOM 586 N N . TYR A 1 75 ? -7.275 -6.569 1.022 1.00 98.19 75 TYR A N 1
ATOM 587 C CA . TYR A 1 75 ? -8.458 -7.422 1.170 1.00 98.19 75 TYR A CA 1
ATOM 588 C C . TYR A 1 75 ? -8.347 -8.418 2.320 1.00 98.19 75 TYR A C 1
ATOM 590 O O . TYR A 1 75 ? -9.324 -8.615 3.040 1.00 98.19 75 TYR A O 1
ATOM 598 N N . ALA A 1 76 ? -7.164 -8.984 2.550 1.00 96.25 76 ALA A N 1
ATOM 599 C CA . ALA A 1 76 ? -6.929 -9.843 3.702 1.00 96.25 76 ALA A CA 1
ATOM 600 C C . ALA A 1 76 ? -7.091 -9.092 5.041 1.00 96.25 76 ALA A C 1
ATOM 602 O O . ALA A 1 76 ? -7.620 -9.665 5.994 1.00 96.25 76 ALA A O 1
ATOM 603 N N . ILE A 1 77 ? -6.695 -7.815 5.120 1.00 95.88 77 ILE A N 1
ATOM 604 C CA . ILE A 1 77 ? -6.927 -6.957 6.300 1.00 95.88 77 ILE A CA 1
ATOM 605 C C . ILE A 1 77 ? -8.423 -6.654 6.470 1.00 95.88 77 ILE A C 1
ATOM 607 O O . ILE A 1 77 ? -8.956 -6.768 7.576 1.00 95.88 77 ILE A O 1
ATOM 611 N N . LEU A 1 78 ? -9.122 -6.291 5.386 1.00 95.50 78 LEU A N 1
ATOM 612 C CA . LEU A 1 78 ? -10.556 -5.965 5.429 1.00 95.50 78 LEU A CA 1
ATOM 613 C C . LEU A 1 78 ? -11.411 -7.155 5.881 1.00 95.50 78 LEU A C 1
ATOM 615 O O . LEU A 1 78 ? -12.366 -6.981 6.636 1.00 95.50 78 LEU A O 1
ATOM 619 N N . ASP A 1 79 ? -11.033 -8.362 5.469 1.00 94.00 79 ASP A N 1
ATOM 620 C CA . ASP A 1 79 ? -11.700 -9.605 5.855 1.00 94.00 79 ASP A CA 1
ATOM 621 C C . ASP A 1 79 ? -11.229 -10.145 7.227 1.00 94.00 79 ASP A C 1
ATOM 623 O O . ASP A 1 79 ? -11.651 -11.225 7.652 1.00 94.00 79 ASP A O 1
ATOM 627 N N . GLY A 1 80 ? -10.342 -9.420 7.923 1.00 89.75 80 GLY A N 1
ATOM 628 C CA . GLY A 1 80 ? -9.826 -9.783 9.248 1.00 89.75 80 GLY A CA 1
ATOM 629 C C . GLY A 1 80 ? -8.901 -11.004 9.256 1.00 89.75 80 GLY A C 1
ATOM 630 O O . GLY A 1 80 ? -8.740 -11.646 10.289 1.00 89.75 80 GLY A O 1
ATOM 631 N N . LYS A 1 81 ? -8.320 -11.371 8.108 1.00 92.12 81 LYS A N 1
ATOM 632 C CA . LYS A 1 81 ? -7.354 -12.479 7.996 1.00 92.12 81 LYS A CA 1
ATOM 633 C C . LYS A 1 81 ? -5.933 -12.058 8.327 1.00 92.12 81 LYS A C 1
ATOM 635 O O . LYS A 1 81 ? -5.140 -12.895 8.746 1.00 92.12 81 LYS A O 1
ATOM 640 N N . ILE A 1 82 ? -5.623 -10.782 8.139 1.00 91.75 82 ILE A N 1
ATOM 641 C CA . ILE A 1 82 ? -4.398 -10.165 8.635 1.00 91.75 82 ILE A CA 1
ATOM 642 C C . ILE A 1 82 ? -4.788 -9.229 9.771 1.00 91.75 82 ILE A C 1
ATOM 644 O O . ILE A 1 82 ? -5.596 -8.322 9.577 1.00 91.75 82 ILE A O 1
ATOM 648 N N . ASP A 1 83 ? -4.189 -9.465 10.934 1.00 91.25 83 ASP A N 1
ATOM 649 C CA . ASP A 1 83 ? -4.193 -8.539 12.058 1.00 91.25 83 ASP A CA 1
ATOM 650 C C . ASP A 1 83 ? -2.772 -8.001 12.256 1.00 91.25 83 ASP A C 1
ATOM 652 O O . ASP A 1 83 ? -1.838 -8.784 12.454 1.00 91.25 83 ASP A O 1
ATOM 656 N N . LEU A 1 84 ? -2.587 -6.679 12.198 1.00 92.88 84 LEU A N 1
ATOM 657 C CA . LEU A 1 84 ? -1.268 -6.057 12.347 1.00 92.88 84 LEU A CA 1
ATOM 658 C C . LEU A 1 84 ? -0.620 -6.404 13.693 1.00 92.88 84 LEU A C 1
ATOM 660 O O . LEU A 1 84 ? 0.592 -6.598 13.745 1.00 92.88 84 LEU A O 1
ATOM 664 N N . LEU A 1 85 ? -1.403 -6.558 14.766 1.00 91.88 85 LEU A N 1
ATOM 665 C CA . LEU A 1 85 ? -0.881 -6.957 16.080 1.00 91.88 85 LEU A CA 1
ATOM 666 C C . LEU A 1 85 ? -0.464 -8.433 16.159 1.00 91.88 85 LEU A C 1
ATOM 668 O O . LEU A 1 85 ? 0.269 -8.814 17.075 1.00 91.88 85 LEU A O 1
ATOM 672 N N . ALA A 1 86 ? -0.894 -9.267 15.210 1.00 89.19 86 ALA A N 1
ATOM 673 C CA . ALA A 1 86 ? -0.466 -10.659 15.114 1.00 89.19 86 ALA A CA 1
ATOM 674 C C . ALA A 1 86 ? 0.884 -10.817 14.390 1.00 89.19 86 ALA A C 1
ATOM 676 O O . ALA A 1 86 ? 1.498 -11.880 14.469 1.00 89.19 86 ALA A O 1
ATOM 677 N N . ILE A 1 87 ? 1.361 -9.771 13.710 1.00 88.62 87 ILE A N 1
ATOM 678 C CA . ILE A 1 87 ? 2.653 -9.758 13.019 1.00 88.62 87 ILE A CA 1
ATOM 679 C C . ILE A 1 87 ? 3.758 -9.498 14.046 1.00 88.62 87 ILE A C 1
ATOM 681 O O . ILE A 1 87 ? 3.745 -8.475 14.730 1.00 88.62 87 ILE A O 1
ATOM 685 N N . ASP A 1 88 ? 4.727 -10.410 14.152 1.00 87.19 88 ASP A N 1
ATOM 686 C CA . ASP A 1 88 ? 5.780 -10.390 15.180 1.00 87.19 88 ASP A CA 1
ATOM 687 C C . ASP A 1 88 ? 6.528 -9.059 15.263 1.00 87.19 88 ASP A C 1
ATOM 689 O O . ASP A 1 88 ? 6.810 -8.541 16.348 1.00 87.19 88 ASP A O 1
ATOM 693 N N . GLU A 1 89 ? 6.830 -8.477 14.112 1.00 88.88 89 GLU A N 1
ATOM 694 C CA . GLU A 1 89 ? 7.602 -7.256 13.995 1.00 88.88 89 GLU A CA 1
ATOM 695 C C . GLU A 1 89 ? 6.846 -6.033 14.542 1.00 88.88 89 GLU A C 1
ATOM 697 O O . GLU A 1 89 ? 7.491 -5.161 15.135 1.00 88.88 89 GLU A O 1
ATOM 702 N N . PHE A 1 90 ? 5.512 -6.002 14.426 1.00 91.75 90 PHE A N 1
ATOM 703 C CA . PHE A 1 90 ? 4.638 -5.010 15.069 1.00 91.75 90 PHE A CA 1
ATOM 704 C C . PHE A 1 90 ? 4.366 -5.367 16.532 1.00 91.75 90 PHE A C 1
ATOM 706 O O . PHE A 1 90 ? 4.531 -4.524 17.408 1.00 91.75 90 PHE A O 1
ATOM 713 N N . ARG A 1 91 ? 4.063 -6.634 1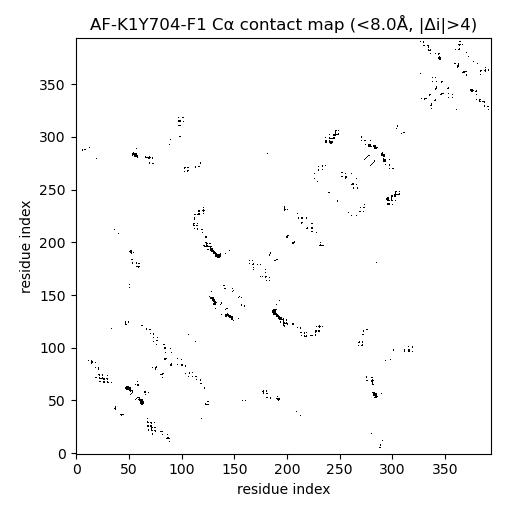6.831 1.00 89.31 91 ARG A N 1
ATOM 714 C CA . ARG A 1 91 ? 3.838 -7.150 18.193 1.00 89.31 91 ARG A CA 1
ATOM 715 C C . ARG A 1 91 ? 5.019 -6.903 19.132 1.00 89.31 91 ARG A C 1
ATOM 717 O O . ARG A 1 91 ? 4.847 -6.745 20.337 1.00 89.31 91 ARG A O 1
ATOM 724 N N . SER A 1 92 ? 6.236 -6.879 18.591 1.00 90.00 92 SER A N 1
ATOM 725 C CA . SER A 1 92 ? 7.452 -6.577 19.351 1.00 90.00 92 SER A CA 1
ATOM 726 C C . SER A 1 92 ? 7.543 -5.117 19.824 1.00 90.00 92 SER A C 1
ATOM 728 O O . SER A 1 92 ? 8.322 -4.829 20.736 1.00 90.00 92 SER A O 1
ATOM 730 N N . MET A 1 93 ? 6.742 -4.202 19.262 1.00 92.62 93 MET A N 1
ATOM 731 C CA . MET A 1 93 ? 6.662 -2.793 19.663 1.00 92.62 93 MET A CA 1
ATOM 732 C C . MET A 1 93 ? 5.776 -2.624 20.904 1.00 92.62 93 MET A C 1
ATOM 734 O O . MET A 1 93 ? 4.685 -2.062 20.842 1.00 92.62 93 MET A O 1
ATOM 738 N N . ARG A 1 94 ? 6.253 -3.119 22.051 1.00 90.56 94 ARG A N 1
ATOM 739 C CA . ARG A 1 94 ? 5.526 -3.010 23.326 1.00 90.56 94 ARG A CA 1
ATOM 740 C C . ARG A 1 94 ? 5.203 -1.551 23.654 1.00 90.56 94 ARG A C 1
ATOM 742 O O . ARG A 1 94 ? 6.109 -0.719 23.644 1.00 90.56 94 ARG A O 1
ATOM 749 N N . GLY A 1 95 ? 3.951 -1.274 24.009 1.00 89.06 95 GLY A N 1
ATOM 750 C CA . GLY A 1 95 ? 3.467 0.071 24.336 1.00 89.06 95 GLY A CA 1
ATOM 751 C C . GLY A 1 95 ? 2.933 0.872 23.143 1.00 89.06 95 GLY A C 1
ATOM 752 O O . GLY A 1 95 ? 2.497 1.998 23.355 1.00 89.06 95 GLY A O 1
ATOM 753 N N . TYR A 1 96 ? 2.955 0.305 21.931 1.00 91.56 96 TYR A N 1
ATOM 754 C CA . TYR A 1 96 ? 2.420 0.915 20.703 1.00 91.56 96 TYR A CA 1
ATOM 755 C C . TYR A 1 96 ? 1.165 0.194 20.183 1.00 91.56 96 TYR A C 1
ATOM 757 O O . TYR A 1 96 ? 0.769 0.348 19.026 1.00 91.56 96 TYR A O 1
ATOM 765 N N . GLU A 1 97 ? 0.545 -0.660 21.002 1.00 90.56 97 GLU A N 1
ATOM 766 C CA . GLU A 1 97 ? -0.559 -1.517 20.567 1.00 90.56 97 GLU A CA 1
ATOM 767 C C . GLU A 1 97 ? -1.789 -0.702 20.135 1.00 90.56 97 GLU A C 1
ATOM 769 O O . GLU A 1 97 ? -2.515 -1.103 19.220 1.00 90.56 97 GLU A O 1
ATOM 774 N N . ALA A 1 98 ? -2.014 0.454 20.769 1.00 87.88 98 ALA A N 1
ATOM 775 C CA . ALA A 1 98 ? -3.118 1.349 20.438 1.00 87.88 98 ALA A CA 1
ATOM 776 C C . ALA A 1 98 ? -2.914 2.016 19.070 1.00 87.88 98 ALA A C 1
ATOM 778 O O . ALA A 1 98 ? -3.850 2.058 18.274 1.00 87.88 98 ALA A O 1
ATOM 779 N N . GLU A 1 99 ? -1.698 2.475 18.781 1.00 91.19 99 GLU A N 1
ATOM 780 C CA . GLU A 1 99 ? -1.303 3.095 17.516 1.00 91.19 99 GLU A CA 1
ATOM 781 C C . GLU A 1 99 ? -1.360 2.085 16.364 1.00 91.19 99 GLU A C 1
ATOM 783 O O . GLU A 1 99 ? -1.920 2.376 15.311 1.00 91.19 99 GLU A O 1
ATOM 788 N N . ILE A 1 100 ? -0.867 0.859 16.575 1.00 94.56 100 ILE A N 1
ATOM 789 C CA . ILE A 1 100 ? -0.946 -0.214 15.568 1.00 94.56 100 ILE A CA 1
ATOM 790 C C . ILE A 1 100 ? -2.410 -0.597 15.295 1.00 94.56 100 ILE A C 1
ATOM 792 O O . ILE A 1 100 ? -2.793 -0.835 14.147 1.00 94.56 100 ILE A O 1
ATOM 796 N N . SER A 1 101 ? -3.250 -0.620 16.334 1.00 92.19 101 SER A N 1
ATOM 797 C CA . SER A 1 101 ? -4.691 -0.843 16.169 1.00 92.19 101 SER A CA 1
ATOM 798 C C . SER A 1 101 ? -5.353 0.301 15.400 1.00 92.19 101 SER A C 1
ATOM 800 O O . SER A 1 101 ? -6.144 0.044 14.498 1.00 92.19 101 SER A O 1
ATOM 802 N N . GLU A 1 102 ? -5.040 1.559 15.727 1.00 91.81 102 GLU A N 1
ATOM 803 C CA . GLU A 1 102 ? -5.566 2.731 15.015 1.00 91.81 102 GLU A CA 1
ATOM 804 C C . GLU A 1 102 ? -5.148 2.722 13.542 1.00 91.81 102 GLU A C 1
ATOM 806 O O . GLU A 1 102 ? -5.990 2.948 12.681 1.00 91.81 102 GLU A O 1
ATOM 811 N N . LEU A 1 103 ? -3.909 2.339 13.238 1.00 95.25 103 LEU A N 1
ATOM 812 C CA . LEU A 1 103 ? -3.411 2.173 11.875 1.00 95.25 103 LEU A CA 1
ATOM 813 C C . LEU A 1 103 ? -4.219 1.146 11.067 1.00 95.25 103 LEU A C 1
ATOM 815 O O . LEU A 1 103 ? -4.631 1.421 9.939 1.00 95.25 103 LEU A O 1
ATOM 819 N N . GLN A 1 104 ? -4.490 -0.026 11.648 1.00 96.44 104 GLN A N 1
ATOM 820 C CA . GLN A 1 104 ? -5.331 -1.040 11.008 1.00 96.44 104 GLN A CA 1
ATOM 821 C C . GLN A 1 104 ? -6.765 -0.544 10.790 1.00 96.44 104 GLN A C 1
ATOM 823 O O . GLN A 1 104 ? -7.360 -0.805 9.743 1.00 96.44 104 GLN A O 1
ATOM 828 N N . GLU A 1 105 ? -7.330 0.170 11.762 1.00 94.56 105 GLU A N 1
ATOM 829 C CA . GLU A 1 105 ? -8.673 0.732 11.627 1.00 94.56 105 GLU A CA 1
ATOM 830 C C . GLU A 1 105 ? -8.716 1.841 10.573 1.00 94.56 105 GLU A C 1
ATOM 832 O O . GLU A 1 105 ? -9.640 1.847 9.771 1.00 94.56 105 GLU A O 1
ATOM 837 N N . THR A 1 106 ? -7.688 2.685 10.459 1.00 96.75 106 THR A N 1
ATOM 838 C CA . THR A 1 106 ? -7.576 3.675 9.376 1.00 96.75 106 THR A CA 1
ATOM 839 C C . THR A 1 106 ? -7.597 3.006 8.001 1.00 96.75 106 THR A C 1
ATOM 841 O O . THR A 1 106 ? -8.295 3.479 7.102 1.00 96.75 106 THR A O 1
ATOM 844 N N . ILE A 1 107 ? -6.901 1.873 7.830 1.00 98.19 107 ILE A N 1
ATOM 845 C CA . ILE A 1 107 ? -6.948 1.087 6.583 1.00 98.19 107 ILE A CA 1
ATOM 846 C C . ILE A 1 107 ? -8.384 0.623 6.286 1.00 98.19 107 ILE A C 1
ATOM 848 O O . ILE A 1 107 ? -8.842 0.734 5.147 1.00 98.19 107 ILE A O 1
ATOM 852 N N . LYS A 1 108 ? -9.109 0.129 7.298 1.00 97.12 108 LYS A N 1
ATOM 853 C CA . LYS A 1 108 ? -10.490 -0.363 7.147 1.00 97.12 108 LYS A CA 1
ATOM 854 C C . LYS A 1 108 ? -11.494 0.759 6.891 1.00 97.12 108 LYS A C 1
ATOM 856 O O . LYS A 1 108 ? -12.324 0.643 5.993 1.00 97.12 108 LYS A O 1
ATOM 861 N N . GLU A 1 109 ? -11.419 1.842 7.658 1.00 95.44 109 GLU A N 1
ATOM 862 C CA . GLU A 1 109 ? -12.308 3.004 7.559 1.00 95.44 109 GLU A CA 1
ATOM 863 C C . GLU A 1 109 ? -12.146 3.715 6.208 1.00 95.44 109 GLU A C 1
ATOM 865 O O . GLU A 1 109 ? -13.126 4.202 5.645 1.00 95.44 109 GLU A O 1
ATOM 870 N N . ARG A 1 110 ? -10.930 3.709 5.644 1.00 97.62 110 ARG A N 1
ATOM 871 C CA . ARG A 1 110 ? -10.600 4.335 4.354 1.00 97.62 110 ARG A CA 1
ATOM 872 C C . ARG A 1 110 ? -10.394 3.322 3.225 1.00 97.62 110 ARG A C 1
ATOM 874 O O . ARG A 1 110 ? -9.670 3.610 2.275 1.00 97.62 110 ARG A O 1
ATOM 881 N N . ALA A 1 111 ? -11.036 2.153 3.288 1.00 98.06 111 ALA A N 1
ATOM 882 C CA . ALA A 1 111 ? -10.814 1.045 2.350 1.00 98.06 111 ALA A CA 1
ATOM 883 C C . ALA A 1 111 ? -10.868 1.452 0.863 1.00 98.06 111 ALA A C 1
ATOM 885 O O . ALA A 1 111 ? -9.994 1.070 0.089 1.00 98.06 111 ALA A O 1
ATOM 886 N N . ALA A 1 112 ? -11.858 2.263 0.471 1.00 98.00 112 ALA A N 1
ATOM 887 C CA . ALA A 1 112 ? -12.002 2.749 -0.904 1.00 98.00 112 ALA A CA 1
ATOM 888 C C . ALA A 1 112 ? -10.818 3.630 -1.343 1.00 98.00 112 ALA A C 1
ATOM 890 O O . ALA A 1 112 ? -10.287 3.463 -2.441 1.00 98.00 112 ALA A O 1
ATOM 891 N N . SER A 1 113 ? -10.365 4.521 -0.460 1.00 98.44 113 SER A N 1
ATOM 892 C CA . SER A 1 113 ? -9.197 5.375 -0.683 1.00 98.44 113 SER A CA 1
ATOM 893 C C . SER A 1 113 ? -7.894 4.592 -0.734 1.00 98.44 113 SER A C 1
ATOM 895 O O . SER A 1 113 ? -7.035 4.902 -1.554 1.00 98.44 113 SER A O 1
ATOM 897 N N . MET A 1 114 ? -7.755 3.552 0.090 1.00 98.62 114 MET A N 1
ATOM 898 C CA . MET A 1 114 ? -6.592 2.661 0.067 1.00 98.62 114 MET A CA 1
ATOM 899 C C . MET A 1 114 ? -6.542 1.829 -1.219 1.00 98.62 114 MET A C 1
ATOM 901 O O . MET A 1 114 ? -5.480 1.692 -1.824 1.00 98.62 114 MET A O 1
ATOM 905 N N . GLU A 1 115 ? -7.689 1.323 -1.679 1.00 98.69 115 GLU A N 1
ATOM 906 C CA . GLU A 1 115 ? -7.790 0.620 -2.962 1.00 98.69 115 GLU A CA 1
ATOM 907 C C . GLU A 1 115 ? -7.439 1.551 -4.134 1.00 98.69 115 GLU A C 1
ATOM 909 O O . GLU A 1 115 ? -6.641 1.181 -4.997 1.00 98.69 115 GLU A O 1
ATOM 914 N N . ALA A 1 116 ? -7.978 2.776 -4.141 1.00 98.56 116 ALA A N 1
ATOM 915 C CA . ALA A 1 116 ? -7.657 3.777 -5.155 1.00 98.56 116 ALA A CA 1
ATOM 916 C C . ALA A 1 116 ? -6.167 4.153 -5.129 1.00 98.56 116 ALA A C 1
ATOM 918 O O . ALA A 1 116 ? -5.520 4.137 -6.173 1.00 98.56 116 ALA A O 1
ATOM 919 N N . PHE A 1 117 ? -5.598 4.414 -3.948 1.00 98.69 117 PHE A N 1
ATOM 920 C CA . PHE A 1 117 ? -4.170 4.689 -3.774 1.00 98.69 117 PHE A CA 1
ATOM 921 C C . PHE A 1 117 ? -3.304 3.580 -4.387 1.00 98.69 117 PHE A C 1
ATOM 923 O O . PHE A 1 117 ? -2.414 3.870 -5.189 1.00 98.69 117 PHE A O 1
ATOM 930 N N . LEU A 1 118 ? -3.583 2.313 -4.064 1.00 98.62 118 LEU A N 1
ATOM 931 C CA . LEU A 1 118 ? -2.801 1.176 -4.557 1.00 98.62 118 LEU A CA 1
ATOM 932 C C . LEU A 1 118 ? -2.799 1.100 -6.085 1.00 98.62 118 LEU A C 1
ATOM 934 O O . LEU A 1 118 ? -1.747 0.881 -6.677 1.00 98.62 118 LEU A O 1
ATOM 938 N N . LEU A 1 119 ? -3.940 1.365 -6.723 1.00 98.38 119 LEU A N 1
ATOM 939 C CA . LEU A 1 119 ? -4.064 1.363 -8.182 1.00 98.38 119 LEU A CA 1
ATOM 940 C C . LEU A 1 119 ? -3.304 2.511 -8.866 1.00 98.38 119 LEU A C 1
ATOM 942 O O . LEU A 1 119 ? -2.956 2.374 -10.040 1.00 98.38 119 LEU A O 1
ATOM 946 N N . ILE A 1 120 ? -3.067 3.635 -8.174 1.00 97.50 120 ILE A N 1
ATOM 947 C CA . ILE A 1 120 ? -2.615 4.873 -8.830 1.00 97.50 120 ILE A CA 1
ATOM 948 C C . ILE A 1 120 ? -1.243 5.398 -8.396 1.00 97.50 120 ILE A C 1
ATOM 950 O O . ILE A 1 120 ? -0.620 6.136 -9.163 1.00 97.50 120 ILE A O 1
ATOM 954 N N . HIS A 1 121 ? -0.770 5.063 -7.189 1.00 97.88 121 HIS A N 1
ATOM 955 C CA . HIS A 1 121 ? 0.369 5.746 -6.549 1.00 97.88 121 HIS A CA 1
ATOM 956 C C . HIS A 1 121 ? 1.663 5.712 -7.368 1.00 97.88 121 HIS A C 1
ATOM 958 O O . HIS A 1 121 ? 2.472 6.636 -7.292 1.00 97.88 121 HIS A O 1
ATOM 964 N N . ASP A 1 122 ? 1.805 4.690 -8.207 1.00 97.44 122 ASP A N 1
ATOM 965 C CA . ASP A 1 122 ? 3.010 4.400 -8.971 1.00 97.44 122 ASP A CA 1
ATOM 966 C C . ASP A 1 122 ? 2.857 4.561 -10.492 1.00 97.44 122 ASP A C 1
ATOM 968 O O . ASP A 1 122 ? 3.786 4.272 -11.253 1.00 97.44 122 ASP A O 1
ATOM 972 N N . LEU A 1 123 ? 1.721 5.078 -10.978 1.00 96.56 123 LEU A N 1
ATOM 973 C CA . LEU A 1 123 ? 1.467 5.206 -12.424 1.00 96.56 123 LEU A CA 1
ATOM 974 C C . LEU A 1 123 ? 2.470 6.119 -13.147 1.00 96.56 123 LEU A C 1
ATOM 976 O O . LEU A 1 123 ? 2.628 6.030 -14.362 1.00 96.56 123 LEU A O 1
ATOM 980 N N . GLY A 1 124 ? 3.188 6.967 -12.407 1.00 96.00 124 GLY A N 1
ATOM 981 C CA . GLY A 1 124 ? 4.256 7.812 -12.933 1.00 96.00 124 GLY A CA 1
ATOM 982 C C . GLY A 1 124 ? 5.563 7.083 -13.281 1.00 96.00 124 GLY A C 1
ATOM 983 O O . GLY A 1 124 ? 6.461 7.699 -13.868 1.00 96.00 124 GLY A O 1
ATOM 984 N N . LYS A 1 125 ? 5.710 5.794 -12.931 1.00 96.56 125 LYS A N 1
ATOM 985 C CA . LYS A 1 125 ? 6.957 5.030 -13.129 1.00 96.56 125 LYS A CA 1
ATOM 986 C C . LYS A 1 125 ? 7.374 4.957 -14.600 1.00 96.56 125 LYS A C 1
ATOM 988 O O . LYS A 1 125 ? 8.556 5.108 -14.907 1.00 96.56 125 LYS A O 1
ATOM 993 N N . LEU A 1 126 ? 6.430 4.822 -15.538 1.00 93.94 126 LEU A N 1
ATOM 994 C CA . LEU A 1 126 ? 6.749 4.764 -16.974 1.00 93.94 126 LEU A CA 1
ATOM 995 C C . LEU A 1 126 ? 7.429 6.053 -17.479 1.00 93.94 126 LEU A C 1
ATOM 997 O O . LEU A 1 126 ? 8.271 6.018 -18.383 1.00 93.94 126 LEU A O 1
ATOM 1001 N N . GLN A 1 127 ? 7.062 7.210 -16.927 1.00 92.94 127 GLN A N 1
ATOM 1002 C CA . GLN A 1 127 ? 7.549 8.529 -17.347 1.00 92.94 127 GLN A CA 1
ATOM 1003 C C . GLN A 1 127 ? 8.918 8.879 -16.743 1.00 92.94 127 GLN A C 1
ATOM 1005 O O . GLN A 1 127 ? 9.605 9.771 -17.258 1.00 92.94 127 GLN A O 1
ATOM 1010 N N . SER A 1 128 ? 9.336 8.196 -15.677 1.00 93.69 128 SER A N 1
ATOM 1011 C CA . SER A 1 128 ? 10.616 8.414 -14.987 1.00 93.69 128 SER A CA 1
ATOM 1012 C C . SER A 1 128 ? 11.575 7.222 -15.046 1.00 93.69 128 SER A C 1
ATOM 1014 O O . SER A 1 128 ? 12.673 7.300 -14.488 1.00 93.69 128 SER A O 1
ATOM 1016 N N . ILE A 1 129 ? 11.197 6.144 -15.740 1.00 94.75 129 ILE A N 1
ATOM 1017 C CA . ILE A 1 129 ? 11.992 4.920 -15.820 1.00 94.75 129 ILE A CA 1
ATOM 1018 C C . ILE A 1 129 ? 13.423 5.186 -16.294 1.00 94.75 129 ILE A C 1
ATOM 1020 O O . ILE A 1 129 ? 13.685 5.884 -17.279 1.00 94.75 129 ILE A O 1
ATOM 1024 N N . SER A 1 130 ? 14.360 4.599 -15.567 1.00 94.56 130 SER A N 1
ATOM 1025 C CA . SER A 1 130 ? 15.789 4.659 -15.819 1.00 94.56 130 SER A CA 1
ATOM 1026 C C . SER A 1 130 ? 16.360 3.256 -15.731 1.00 94.56 130 SER A C 1
ATOM 1028 O O . SER A 1 130 ? 16.019 2.507 -14.819 1.00 94.56 130 SER A O 1
ATOM 1030 N N . PHE A 1 131 ? 17.253 2.915 -16.655 1.00 94.94 131 PHE A N 1
ATOM 1031 C CA . PHE A 1 131 ? 17.945 1.628 -16.658 1.00 94.94 131 PHE A CA 1
ATOM 1032 C C . PHE A 1 131 ? 19.418 1.834 -16.327 1.00 94.94 131 PHE A C 1
ATOM 1034 O O . PHE A 1 131 ? 20.007 2.859 -16.675 1.00 94.94 131 PHE A O 1
ATOM 1041 N N . THR A 1 132 ? 20.019 0.836 -15.697 1.00 95.00 132 THR A N 1
ATOM 1042 C CA . THR A 1 132 ? 21.466 0.649 -15.617 1.00 95.00 132 THR A CA 1
ATOM 1043 C C . THR A 1 132 ? 21.761 -0.844 -15.625 1.00 95.00 132 THR A C 1
ATOM 1045 O O . THR A 1 132 ? 20.889 -1.662 -15.343 1.00 95.00 132 THR A O 1
ATOM 1048 N N . SER A 1 133 ? 22.986 -1.234 -15.944 1.00 94.62 133 SER A N 1
ATOM 1049 C CA . SER A 1 133 ? 23.390 -2.628 -15.860 1.00 94.62 133 SER A CA 1
ATOM 1050 C C . SER A 1 133 ? 24.868 -2.810 -15.560 1.00 94.62 133 SER A C 1
ATOM 1052 O O . SER A 1 133 ? 25.715 -1.948 -15.829 1.00 94.62 133 SER A O 1
ATOM 1054 N N . SER A 1 134 ? 25.185 -3.986 -15.031 1.00 88.81 134 SER A N 1
ATOM 1055 C CA . SER A 1 134 ? 26.543 -4.519 -14.947 1.00 88.81 134 SER A CA 1
ATOM 1056 C C . SER A 1 134 ? 26.619 -5.904 -15.600 1.00 88.81 134 SER A C 1
ATOM 1058 O O . SER A 1 134 ? 25.600 -6.479 -15.960 1.00 88.81 134 SER A O 1
ATOM 1060 N N . GLY A 1 135 ? 27.827 -6.418 -15.845 1.00 86.06 135 GLY A N 1
ATOM 1061 C CA . GLY A 1 135 ? 27.999 -7.768 -16.397 1.00 86.06 135 GLY A CA 1
ATOM 1062 C C . GLY A 1 135 ? 27.289 -7.995 -17.739 1.00 86.06 135 GLY A C 1
ATOM 1063 O O . GLY A 1 135 ? 27.475 -7.220 -18.682 1.00 86.06 135 GLY A O 1
ATOM 1064 N N . LYS A 1 136 ? 26.494 -9.073 -17.828 1.00 93.81 136 LYS A N 1
ATOM 1065 C CA . LYS A 1 136 ? 25.850 -9.512 -19.076 1.00 93.81 136 LYS A CA 1
ATOM 1066 C C . LYS A 1 136 ? 24.807 -8.524 -19.599 1.00 93.81 136 LYS A C 1
ATOM 1068 O O . LYS A 1 136 ? 24.675 -8.412 -20.812 1.00 93.81 136 LYS A O 1
ATOM 1073 N N . GLY A 1 137 ? 24.126 -7.756 -18.745 1.00 93.69 137 GLY A N 1
ATOM 1074 C CA . GLY A 1 137 ? 23.156 -6.748 -19.191 1.00 93.69 137 GLY A CA 1
ATOM 1075 C C . GLY A 1 137 ? 23.770 -5.721 -20.148 1.00 93.69 137 GLY A C 1
ATOM 1076 O O . GLY A 1 137 ? 23.162 -5.383 -21.163 1.00 93.69 137 GLY A O 1
ATOM 1077 N N . LYS A 1 138 ? 25.033 -5.330 -19.921 1.00 93.69 138 LYS A N 1
ATOM 1078 C CA . LYS A 1 138 ? 25.761 -4.415 -20.819 1.00 93.69 138 LYS A CA 1
ATOM 1079 C C . LYS A 1 138 ? 25.942 -4.996 -22.221 1.00 93.69 138 LYS A C 1
ATOM 1081 O O . LYS A 1 138 ? 25.793 -4.279 -23.205 1.00 93.69 138 LYS A O 1
ATOM 1086 N N . ALA A 1 139 ? 26.232 -6.295 -22.317 1.00 93.19 139 ALA A N 1
ATOM 1087 C CA . ALA A 1 139 ? 26.388 -6.989 -23.597 1.00 93.19 139 ALA A CA 1
ATOM 1088 C C . ALA A 1 139 ? 25.070 -7.074 -24.390 1.00 93.19 139 ALA A C 1
ATOM 1090 O O . ALA A 1 139 ? 25.094 -7.276 -25.601 1.00 93.19 139 ALA A O 1
ATOM 1091 N N . HIS A 1 140 ? 23.933 -6.872 -23.719 1.00 93.62 140 HIS A N 1
ATOM 1092 C CA . HIS A 1 140 ? 22.599 -6.828 -24.315 1.00 93.62 140 HIS A CA 1
ATOM 1093 C C . HIS A 1 140 ? 22.064 -5.400 -24.523 1.00 93.62 140 HIS A C 1
ATOM 1095 O O . HIS A 1 140 ? 20.870 -5.223 -24.748 1.00 93.62 140 HIS A O 1
ATOM 1101 N N . GLY A 1 141 ? 22.934 -4.384 -24.476 1.00 92.38 141 GLY A N 1
ATOM 1102 C CA . GLY A 1 141 ? 22.586 -3.004 -24.833 1.00 92.38 141 GLY A CA 1
ATOM 1103 C C . GLY A 1 141 ? 22.028 -2.154 -23.689 1.00 92.38 141 GLY A C 1
ATOM 1104 O O . GLY A 1 141 ? 21.627 -1.016 -23.927 1.00 92.38 141 GLY A O 1
ATOM 1105 N N . PHE A 1 142 ? 22.023 -2.650 -22.447 1.00 95.75 142 PHE A N 1
ATOM 1106 C CA . PHE A 1 142 ? 21.624 -1.836 -21.298 1.00 95.75 142 PHE A CA 1
ATOM 1107 C C . PHE A 1 142 ? 22.753 -0.883 -20.876 1.00 95.75 142 PHE A C 1
ATOM 1109 O O . PHE A 1 142 ? 23.929 -1.265 -20.864 1.00 95.75 142 PHE A O 1
ATOM 1116 N N . PRO A 1 143 ? 22.431 0.364 -20.492 1.00 94.06 143 PRO A N 1
ATOM 1117 C CA . PRO A 1 143 ? 23.440 1.377 -20.208 1.00 94.06 143 PRO A CA 1
ATOM 1118 C C . PRO A 1 143 ? 24.265 1.039 -18.952 1.00 94.06 143 PRO A C 1
ATOM 1120 O O . PRO A 1 143 ? 23.763 0.397 -18.033 1.00 94.06 143 PRO A O 1
ATOM 1123 N N . PRO A 1 144 ? 25.538 1.470 -18.869 1.00 91.50 144 PRO A N 1
ATOM 1124 C CA . PRO A 1 144 ? 26.426 1.162 -17.742 1.00 91.50 144 PRO A CA 1
ATOM 1125 C C . PRO A 1 144 ? 26.245 2.079 -16.519 1.00 91.50 144 PRO A C 1
ATOM 1127 O O . PRO A 1 144 ? 26.946 1.911 -15.520 1.00 91.50 144 PRO A O 1
ATOM 1130 N N . ARG A 1 145 ? 25.392 3.097 -16.635 1.00 91.12 145 ARG A N 1
ATOM 1131 C CA . ARG A 1 145 ? 25.022 4.069 -15.600 1.00 91.12 145 ARG A CA 1
ATOM 1132 C C . ARG A 1 145 ? 23.526 4.332 -15.736 1.00 91.12 145 ARG A C 1
ATOM 1134 O O . ARG A 1 145 ? 22.986 4.095 -16.814 1.00 91.12 145 ARG A O 1
ATOM 1141 N N . TYR A 1 146 ? 22.888 4.855 -14.690 1.00 87.62 146 TYR A N 1
ATOM 1142 C CA . TYR A 1 146 ? 21.482 5.244 -14.781 1.00 87.62 146 TYR A CA 1
ATOM 1143 C C . TYR A 1 146 ? 21.291 6.295 -15.870 1.00 87.62 146 TYR A C 1
ATOM 1145 O O . TYR A 1 146 ? 21.849 7.391 -15.798 1.00 87.62 146 TYR A O 1
ATOM 1153 N N . ILE A 1 147 ? 20.502 5.940 -16.879 1.00 88.38 147 ILE A N 1
ATOM 1154 C CA . ILE A 1 147 ? 20.051 6.860 -17.918 1.00 88.38 147 ILE A CA 1
ATOM 1155 C C . ILE A 1 147 ? 18.532 6.847 -17.900 1.00 88.38 147 ILE A C 1
ATOM 1157 O O . ILE A 1 147 ? 17.915 5.791 -18.069 1.00 88.38 147 ILE A O 1
ATOM 1161 N N . ARG A 1 148 ? 17.938 8.030 -17.712 1.00 89.88 148 ARG A N 1
ATOM 1162 C CA . ARG A 1 148 ? 16.495 8.213 -17.849 1.00 89.88 148 ARG A CA 1
ATOM 1163 C C . ARG A 1 148 ? 16.098 7.934 -19.289 1.00 89.88 148 ARG A C 1
ATOM 1165 O O . ARG A 1 148 ? 16.573 8.602 -20.209 1.00 89.88 148 ARG A O 1
ATOM 1172 N N . ALA A 1 149 ? 15.226 6.955 -19.477 1.00 86.94 149 ALA A N 1
ATOM 1173 C CA . ALA A 1 149 ? 14.773 6.565 -20.795 1.00 86.94 149 ALA A CA 1
ATOM 1174 C C . ALA A 1 149 ? 13.569 7.420 -21.214 1.00 86.94 149 ALA A C 1
ATOM 1176 O O . ALA A 1 149 ? 12.614 7.598 -20.456 1.00 86.94 149 ALA A O 1
ATOM 1177 N N . SER A 1 150 ? 13.592 7.951 -22.437 1.00 89.50 150 SER A N 1
ATOM 1178 C CA . SER A 1 150 ? 12.499 8.757 -22.990 1.00 89.50 150 SER A CA 1
ATOM 1179 C C . SER A 1 150 ? 12.254 8.432 -24.465 1.00 89.50 150 SER A C 1
ATOM 1181 O O . SER A 1 150 ? 13.125 7.893 -25.149 1.00 89.50 150 SER A O 1
ATOM 1183 N N . GLY A 1 151 ? 11.040 8.719 -24.949 1.00 90.88 151 GLY A N 1
ATOM 1184 C CA . GLY A 1 151 ? 10.663 8.563 -26.358 1.00 90.88 151 GLY A CA 1
ATOM 1185 C C . GLY A 1 151 ? 11.021 7.192 -26.946 1.00 90.88 151 GLY A C 1
ATOM 1186 O O . GLY A 1 151 ? 10.710 6.155 -26.358 1.00 90.88 151 GLY A O 1
ATOM 1187 N N . ALA A 1 152 ? 11.698 7.206 -28.097 1.00 91.62 152 ALA A N 1
ATOM 1188 C CA . ALA A 1 152 ? 12.136 6.003 -28.804 1.00 91.62 152 ALA A CA 1
ATOM 1189 C C . ALA A 1 152 ? 13.137 5.159 -27.997 1.00 91.62 152 ALA A C 1
ATOM 1191 O O . ALA A 1 152 ? 13.037 3.936 -28.001 1.00 91.62 152 ALA A O 1
ATOM 1192 N N . PHE A 1 153 ? 14.042 5.794 -27.243 1.00 91.19 153 PHE A N 1
ATOM 1193 C CA . PHE A 1 153 ? 15.034 5.080 -26.435 1.00 91.19 153 PHE A CA 1
ATOM 1194 C C . PHE A 1 153 ? 14.382 4.274 -25.303 1.00 91.19 153 PHE A C 1
ATOM 1196 O O . PHE A 1 153 ? 14.781 3.146 -25.022 1.00 91.19 153 PHE A O 1
ATOM 1203 N N . ARG A 1 154 ? 13.314 4.809 -24.690 1.00 93.56 154 ARG A N 1
ATOM 1204 C CA . ARG A 1 154 ? 12.501 4.044 -23.732 1.00 93.56 154 ARG A CA 1
ATOM 1205 C C . ARG A 1 154 ? 11.871 2.826 -24.388 1.00 93.56 154 ARG A C 1
ATOM 1207 O O . ARG A 1 154 ? 11.979 1.746 -23.824 1.00 93.56 154 ARG A O 1
ATOM 1214 N N . ALA A 1 155 ? 11.238 2.994 -25.549 1.00 91.81 155 ALA A N 1
ATOM 1215 C CA . ALA A 1 155 ? 10.600 1.889 -26.264 1.00 91.81 155 ALA A CA 1
ATOM 1216 C C . ALA A 1 155 ? 11.607 0.786 -26.637 1.00 91.81 155 ALA A C 1
ATOM 1218 O O . ALA A 1 155 ? 11.314 -0.395 -26.463 1.00 91.81 155 ALA A O 1
ATOM 1219 N N . GLU A 1 156 ? 12.810 1.170 -27.074 1.00 94.06 156 GLU A N 1
ATOM 1220 C CA . GLU A 1 156 ? 13.904 0.246 -27.380 1.00 94.06 156 GLU A CA 1
ATOM 1221 C C . GLU A 1 156 ? 14.343 -0.561 -26.150 1.00 94.06 156 GLU A C 1
ATOM 1223 O O . GLU A 1 156 ? 14.351 -1.792 -26.193 1.00 94.06 156 GLU A O 1
ATOM 1228 N N . LEU A 1 157 ? 14.663 0.107 -25.035 1.00 93.38 157 LEU A N 1
ATOM 1229 C CA . LEU A 1 157 ? 15.089 -0.577 -23.808 1.00 93.38 157 LEU A CA 1
ATOM 1230 C C . LEU A 1 157 ? 14.001 -1.500 -23.249 1.00 93.38 157 LEU A C 1
ATOM 1232 O O . LEU A 1 157 ? 14.309 -2.593 -22.776 1.00 93.38 157 LEU A O 1
ATOM 1236 N N . PHE A 1 158 ? 12.736 -1.092 -23.346 1.00 92.19 158 PHE A N 1
ATOM 1237 C CA . PHE A 1 158 ? 11.593 -1.906 -22.934 1.00 92.19 158 PHE A CA 1
ATOM 1238 C C . PHE A 1 158 ? 11.469 -3.179 -23.772 1.00 92.19 158 PHE A C 1
ATOM 1240 O O . PHE A 1 158 ? 11.386 -4.277 -23.222 1.00 92.19 158 PHE A O 1
ATOM 1247 N N . ALA A 1 159 ? 11.511 -3.040 -25.100 1.00 92.75 159 ALA A N 1
ATOM 1248 C CA . ALA A 1 159 ? 11.435 -4.169 -26.020 1.00 92.75 159 ALA A CA 1
ATOM 1249 C C . ALA A 1 159 ? 12.625 -5.121 -25.826 1.00 92.75 159 ALA A C 1
ATOM 1251 O O . ALA A 1 159 ? 12.449 -6.341 -25.802 1.00 92.75 159 ALA A O 1
ATOM 1252 N N . ASN A 1 160 ? 13.825 -4.571 -25.619 1.00 94.44 160 ASN A N 1
ATOM 1253 C CA . ASN A 1 160 ? 15.023 -5.351 -25.321 1.00 94.44 160 ASN A CA 1
ATOM 1254 C C . ASN A 1 160 ? 14.887 -6.113 -23.996 1.00 94.44 160 ASN A C 1
ATOM 1256 O O . ASN A 1 160 ? 15.202 -7.302 -23.957 1.00 94.44 160 ASN A O 1
ATOM 1260 N N . TYR A 1 161 ? 14.368 -5.474 -22.941 1.00 95.44 161 TYR A N 1
ATOM 1261 C CA . TYR A 1 161 ? 14.115 -6.126 -21.653 1.00 95.44 161 TYR A CA 1
ATOM 1262 C C . TYR A 1 161 ? 13.108 -7.263 -21.794 1.00 95.44 161 TYR A C 1
ATOM 1264 O O . TYR A 1 161 ? 13.415 -8.393 -21.426 1.00 95.44 161 TYR A O 1
ATOM 1272 N N . GLN A 1 162 ? 11.942 -6.997 -22.386 1.00 94.38 162 GLN A N 1
ATOM 1273 C CA . GLN A 1 162 ? 10.886 -7.996 -22.558 1.00 94.38 162 GLN A CA 1
ATOM 1274 C C . GLN A 1 162 ? 11.361 -9.187 -23.395 1.00 94.38 162 GLN A C 1
ATOM 1276 O O . GLN A 1 162 ? 11.121 -10.336 -23.027 1.00 94.38 162 GLN A O 1
ATOM 1281 N N . LYS A 1 163 ? 12.091 -8.932 -24.488 1.00 96.06 163 LYS A N 1
ATOM 1282 C CA . LYS A 1 163 ? 12.665 -9.987 -25.330 1.00 96.06 163 LYS A CA 1
ATOM 1283 C C . LYS A 1 163 ? 13.682 -10.831 -24.566 1.00 96.06 163 LYS A C 1
ATOM 1285 O O . LYS A 1 163 ? 13.660 -12.056 -24.671 1.00 96.06 163 LYS A O 1
ATOM 1290 N N . LEU A 1 164 ? 14.584 -10.187 -23.826 1.00 96.81 164 LEU A N 1
ATOM 1291 C CA . LEU A 1 164 ? 15.643 -10.877 -23.094 1.00 96.81 164 LEU A CA 1
ATOM 1292 C C . LEU A 1 164 ? 15.078 -11.682 -21.920 1.00 96.81 164 LEU A C 1
ATOM 1294 O O . LEU A 1 164 ? 15.434 -12.847 -21.760 1.00 96.81 164 LEU A O 1
ATOM 1298 N N . PHE A 1 165 ? 14.156 -11.096 -21.155 1.00 96.50 165 PHE A N 1
ATOM 1299 C CA . PHE A 1 165 ? 13.485 -11.769 -20.049 1.00 96.50 165 PHE A CA 1
ATOM 1300 C C . PHE A 1 165 ? 12.601 -12.920 -20.539 1.00 96.50 165 PHE A C 1
ATOM 1302 O O . PHE A 1 165 ? 12.710 -14.031 -20.030 1.00 96.50 165 PHE A O 1
ATOM 1309 N N . GLY A 1 166 ? 11.801 -12.710 -21.590 1.00 96.62 166 GLY A N 1
ATOM 1310 C CA . GLY A 1 166 ? 10.972 -13.764 -22.181 1.00 96.62 166 GLY A CA 1
ATOM 1311 C C . GLY A 1 166 ? 11.799 -14.941 -22.705 1.00 96.62 166 GLY A C 1
ATOM 1312 O O . GLY A 1 166 ? 11.446 -16.097 -22.472 1.00 96.62 166 GLY A O 1
ATOM 1313 N N . LYS A 1 167 ? 12.948 -14.660 -23.337 1.00 97.25 167 LYS A N 1
ATOM 1314 C CA . LYS A 1 167 ? 13.913 -15.695 -23.728 1.00 97.25 167 LYS A CA 1
ATOM 1315 C C . LYS A 1 167 ? 14.440 -16.454 -22.506 1.00 97.25 167 LYS A C 1
ATOM 1317 O O . LYS A 1 167 ? 14.422 -17.680 -22.513 1.00 97.25 167 LYS A O 1
ATOM 1322 N N . PHE A 1 168 ? 14.860 -15.739 -21.463 1.00 97.19 168 PHE A N 1
ATOM 1323 C CA . PHE A 1 168 ? 15.378 -16.349 -20.240 1.00 97.19 168 PHE A CA 1
ATOM 1324 C C . PHE A 1 168 ? 14.347 -17.259 -19.559 1.00 97.19 168 PHE A C 1
ATOM 1326 O O . PHE A 1 168 ? 14.678 -18.379 -19.175 1.00 97.19 168 PHE A O 1
ATOM 1333 N N . VAL A 1 169 ? 13.091 -16.812 -19.448 1.00 96.75 169 VAL A N 1
ATOM 1334 C CA . VAL A 1 169 ? 11.986 -17.607 -18.885 1.00 96.75 169 VAL A CA 1
ATOM 1335 C C . VAL A 1 169 ? 11.733 -18.858 -19.727 1.00 96.75 169 VAL A C 1
ATOM 1337 O O . VAL A 1 169 ? 11.586 -19.944 -19.175 1.00 96.75 169 VAL A O 1
ATOM 1340 N N . HIS A 1 170 ? 11.734 -18.736 -21.058 1.00 97.00 170 HIS A N 1
ATOM 1341 C CA . HIS A 1 170 ? 11.552 -19.880 -21.952 1.00 97.00 170 HIS A CA 1
ATOM 1342 C C . HIS A 1 170 ? 12.682 -20.914 -21.821 1.00 97.00 170 HIS A C 1
ATOM 1344 O O . HIS A 1 170 ? 12.416 -22.109 -21.721 1.00 97.00 170 HIS A O 1
ATOM 1350 N N . GLU A 1 171 ? 13.937 -20.462 -21.765 1.00 96.62 171 GLU A N 1
ATOM 1351 C CA . GLU A 1 171 ? 15.113 -21.327 -21.579 1.00 96.62 171 GLU A CA 1
ATOM 1352 C C . GLU A 1 171 ? 15.157 -21.978 -20.184 1.00 96.62 171 GLU A C 1
ATOM 1354 O O . GLU A 1 171 ? 15.787 -23.020 -20.008 1.00 96.62 171 GLU A O 1
ATOM 1359 N N . ASN A 1 172 ? 14.450 -21.406 -19.205 1.00 94.69 172 ASN A N 1
ATOM 1360 C CA . ASN A 1 172 ? 14.372 -21.884 -17.824 1.00 94.69 172 ASN A CA 1
ATOM 1361 C C . ASN A 1 172 ? 12.942 -22.290 -17.427 1.00 94.69 172 ASN A C 1
ATOM 1363 O O . ASN A 1 172 ? 12.539 -22.089 -16.282 1.00 94.69 172 ASN A O 1
ATOM 1367 N N . SER A 1 173 ? 12.183 -22.907 -18.341 1.00 93.06 173 SER A N 1
ATOM 1368 C CA . SER A 1 173 ? 10.747 -23.205 -18.175 1.00 93.06 173 SER A CA 1
ATOM 1369 C C . SER A 1 173 ? 10.379 -24.117 -16.993 1.00 93.06 173 SER A C 1
ATOM 1371 O O . SER A 1 173 ? 9.202 -24.329 -16.724 1.00 93.06 173 SER A O 1
ATOM 1373 N N . GLN A 1 174 ? 11.372 -24.713 -16.330 1.00 94.38 174 GLN A N 1
ATOM 1374 C CA . GLN A 1 174 ? 11.194 -25.548 -15.139 1.00 94.38 174 GLN A CA 1
ATOM 1375 C C . GLN A 1 174 ? 11.116 -24.724 -13.841 1.00 94.38 174 GLN A C 1
ATOM 1377 O O . GLN A 1 174 ? 10.752 -25.266 -12.801 1.00 94.38 174 GLN A O 1
ATOM 1382 N N . MET A 1 175 ? 11.498 -23.443 -13.879 1.00 93.69 175 MET A N 1
ATOM 1383 C CA . MET A 1 175 ? 11.429 -22.532 -12.735 1.00 93.69 175 MET A CA 1
ATOM 1384 C C . MET A 1 175 ? 10.074 -21.824 -12.694 1.00 93.69 175 MET A C 1
ATOM 1386 O O . MET A 1 175 ? 9.455 -21.577 -13.731 1.00 93.69 175 MET A O 1
ATOM 1390 N N . SER A 1 176 ? 9.627 -21.446 -11.497 1.00 91.12 176 SER A N 1
ATOM 1391 C CA . SER A 1 176 ? 8.510 -20.505 -11.379 1.00 91.12 176 SER A CA 1
ATOM 1392 C C . SER A 1 176 ? 8.896 -19.135 -11.954 1.00 91.12 176 SER A C 1
ATOM 1394 O O . SER A 1 176 ? 10.066 -18.754 -11.925 1.00 91.12 176 SER A O 1
ATOM 1396 N N . LEU A 1 177 ? 7.917 -18.346 -12.416 1.00 91.12 177 LEU A N 1
ATOM 1397 C CA . LEU A 1 177 ? 8.176 -17.002 -12.958 1.00 91.12 177 LEU A CA 1
ATOM 1398 C C . LEU A 1 177 ? 8.953 -16.117 -11.968 1.00 91.12 177 LEU A C 1
ATOM 1400 O O . LEU A 1 177 ? 9.871 -15.398 -12.361 1.00 91.12 177 LEU A O 1
ATOM 1404 N N . LYS A 1 178 ? 8.619 -16.214 -10.676 1.00 89.62 178 LYS A N 1
ATOM 1405 C CA . LYS A 1 178 ? 9.305 -15.489 -9.604 1.00 89.62 178 LYS A CA 1
ATOM 1406 C C . LYS A 1 178 ? 10.770 -15.904 -9.482 1.00 89.62 178 LYS A C 1
ATOM 1408 O O . LYS A 1 178 ? 11.645 -15.047 -9.410 1.00 89.62 178 LYS A O 1
ATOM 1413 N N . GLU A 1 179 ? 11.061 -17.203 -9.494 1.00 91.75 179 GLU A N 1
ATOM 1414 C CA . GLU A 1 179 ? 12.445 -17.688 -9.484 1.00 91.75 179 GLU A CA 1
ATOM 1415 C C . GLU A 1 179 ? 13.198 -17.258 -10.744 1.00 91.75 179 GLU A C 1
ATOM 1417 O O . GLU A 1 179 ? 14.323 -16.770 -10.635 1.00 91.75 179 GLU A O 1
ATOM 1422 N N . SER A 1 180 ? 12.577 -17.364 -11.924 1.00 95.06 180 SER A N 1
ATOM 1423 C CA . SER A 1 180 ? 13.168 -16.883 -13.175 1.00 95.06 180 SER A CA 1
ATOM 1424 C C . SER A 1 180 ? 13.504 -15.395 -13.102 1.00 95.06 180 SER A C 1
ATOM 1426 O O . SER A 1 180 ? 14.569 -14.994 -13.553 1.00 95.06 180 SER A O 1
ATOM 1428 N N . TYR A 1 181 ? 12.647 -14.575 -12.497 1.00 95.25 181 TYR A N 1
ATOM 1429 C CA . TYR A 1 181 ? 12.875 -13.140 -12.343 1.00 95.25 181 TYR A CA 1
ATOM 1430 C C . TYR A 1 181 ? 14.069 -12.811 -11.433 1.00 95.25 181 TYR A C 1
ATOM 1432 O O . TYR A 1 181 ? 14.930 -12.011 -11.808 1.00 95.25 181 TYR A O 1
ATOM 1440 N N . LEU A 1 182 ? 14.196 -13.488 -10.287 1.00 95.38 182 LEU A N 1
ATOM 1441 C CA . LEU A 1 182 ? 15.358 -13.315 -9.405 1.00 95.38 182 LEU A CA 1
ATOM 1442 C C . LEU A 1 182 ? 16.659 -13.768 -10.082 1.00 95.38 182 LEU A C 1
ATOM 1444 O O . LEU A 1 182 ? 17.666 -13.061 -10.041 1.00 95.38 182 LEU A O 1
ATOM 1448 N N . ARG A 1 183 ? 16.632 -14.922 -10.763 1.00 94.94 183 ARG A N 1
ATOM 1449 C CA . ARG A 1 183 ? 17.800 -15.457 -11.482 1.00 94.94 183 ARG A CA 1
ATOM 1450 C C . ARG A 1 183 ? 18.193 -14.605 -12.679 1.00 94.94 183 ARG A C 1
ATOM 1452 O O . ARG A 1 183 ? 19.382 -14.410 -12.915 1.00 94.94 183 ARG A O 1
ATOM 1459 N N . PHE A 1 184 ? 17.213 -14.059 -13.390 1.00 96.19 184 PHE A N 1
ATOM 1460 C CA . PHE A 1 184 ? 17.442 -13.107 -14.466 1.00 96.19 184 PHE A CA 1
ATOM 1461 C C . PHE A 1 184 ? 18.204 -11.880 -13.957 1.00 96.19 184 PHE A C 1
ATOM 1463 O O . PHE A 1 184 ? 19.186 -11.459 -14.567 1.00 96.19 184 PHE A O 1
ATOM 1470 N N . TYR A 1 185 ? 17.803 -11.333 -12.809 1.00 96.00 185 TYR A N 1
ATOM 1471 C CA . TYR A 1 185 ? 18.517 -10.213 -12.205 1.00 96.00 185 TYR A CA 1
ATOM 1472 C C . TYR A 1 185 ? 19.938 -10.581 -11.768 1.00 96.00 185 TYR A C 1
ATOM 1474 O O . TYR A 1 185 ? 20.860 -9.827 -12.067 1.00 96.00 185 TYR A O 1
ATOM 1482 N N . ASP A 1 186 ? 20.143 -11.740 -11.137 1.00 94.75 186 ASP A N 1
ATOM 1483 C CA . ASP A 1 186 ? 21.489 -12.209 -10.768 1.00 94.75 186 ASP A CA 1
ATOM 1484 C C . ASP A 1 186 ? 22.402 -12.375 -11.996 1.00 94.7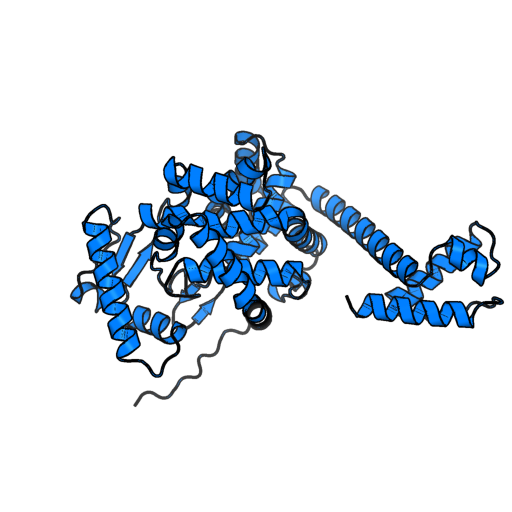5 186 ASP A C 1
ATOM 1486 O O . ASP A 1 186 ? 23.596 -12.076 -11.939 1.00 94.75 186 ASP A O 1
ATOM 1490 N N . GLU A 1 187 ? 21.851 -12.850 -13.115 1.00 95.19 187 GLU A N 1
ATOM 1491 C CA . GLU A 1 187 ? 22.617 -13.140 -14.325 1.00 95.19 187 GLU A CA 1
ATOM 1492 C C . GLU A 1 187 ? 22.924 -11.893 -15.163 1.00 95.19 187 GLU A C 1
ATOM 1494 O O . GLU A 1 187 ? 24.057 -11.704 -15.625 1.00 95.19 187 GLU A O 1
ATOM 1499 N N . TYR A 1 188 ? 21.918 -11.049 -15.387 1.00 96.00 188 TYR A N 1
ATOM 1500 C CA . TYR A 1 188 ? 22.029 -9.893 -16.273 1.00 96.00 188 TYR A CA 1
ATOM 1501 C C . TYR A 1 188 ? 22.344 -8.597 -15.535 1.00 96.00 188 TYR A C 1
ATOM 1503 O O . TYR A 1 188 ? 22.814 -7.656 -16.172 1.00 96.00 188 TYR A O 1
ATOM 1511 N N . ALA A 1 189 ? 22.111 -8.543 -14.222 1.00 94.81 189 ALA A N 1
ATOM 1512 C CA . ALA A 1 189 ? 22.341 -7.383 -13.366 1.00 94.81 189 ALA A CA 1
ATOM 1513 C C . ALA A 1 189 ? 21.809 -6.074 -13.975 1.00 94.81 189 ALA A C 1
ATOM 1515 O O . ALA A 1 189 ? 22.494 -5.048 -13.947 1.00 94.81 189 ALA A O 1
ATOM 1516 N N . ILE A 1 190 ? 20.609 -6.138 -14.567 1.00 95.75 190 ILE A N 1
ATOM 1517 C CA . ILE A 1 190 ? 19.857 -4.988 -15.075 1.00 95.75 190 ILE A CA 1
ATOM 1518 C C . ILE A 1 190 ? 19.060 -4.416 -13.907 1.00 95.75 190 ILE A C 1
ATOM 1520 O O . ILE A 1 190 ? 18.201 -5.091 -13.344 1.00 95.75 190 ILE A O 1
ATOM 1524 N N . ASP A 1 191 ? 19.348 -3.174 -13.547 1.00 95.31 191 ASP A N 1
ATOM 1525 C CA . ASP A 1 191 ? 18.673 -2.460 -12.474 1.00 95.31 191 ASP A CA 1
ATOM 1526 C C . ASP A 1 191 ? 17.819 -1.324 -13.050 1.00 95.31 191 ASP A C 1
ATOM 1528 O O . ASP A 1 191 ? 18.238 -0.608 -13.967 1.00 95.31 191 ASP A O 1
ATOM 1532 N N . ILE A 1 192 ? 16.610 -1.182 -12.515 1.00 95.31 192 ILE A N 1
ATOM 1533 C CA . ILE A 1 192 ? 15.580 -0.259 -12.981 1.00 95.31 192 ILE A CA 1
ATOM 1534 C C . ILE A 1 192 ? 15.225 0.669 -11.823 1.00 95.31 192 ILE A C 1
ATOM 1536 O O . ILE A 1 192 ? 15.044 0.235 -10.687 1.00 95.31 192 ILE A O 1
ATOM 1540 N N . HIS A 1 193 ? 15.151 1.966 -12.102 1.00 93.75 193 HIS A N 1
ATOM 1541 C CA . HIS A 1 193 ? 14.842 2.983 -11.102 1.00 93.75 193 HIS A CA 1
ATOM 1542 C C . HIS A 1 193 ? 13.879 4.037 -11.655 1.00 93.75 193 HIS A C 1
ATOM 1544 O O . HIS A 1 193 ? 13.814 4.245 -12.865 1.00 93.75 193 HIS A O 1
ATOM 1550 N N . TYR A 1 194 ? 13.149 4.721 -10.770 1.00 94.81 194 TYR A N 1
ATOM 1551 C CA . TYR A 1 194 ? 12.048 5.624 -11.137 1.00 94.81 194 TYR A CA 1
ATOM 1552 C C . TYR A 1 194 ? 12.123 6.947 -10.377 1.00 94.81 194 TYR A C 1
ATOM 1554 O O . TYR A 1 194 ? 11.190 7.350 -9.674 1.00 94.81 194 TYR A O 1
ATOM 1562 N N . GLU A 1 195 ? 13.264 7.620 -10.468 1.00 92.00 195 GLU A N 1
ATOM 1563 C CA . GLU A 1 195 ? 13.479 8.865 -9.740 1.00 92.00 195 GLU A CA 1
ATOM 1564 C C . GLU A 1 195 ? 12.434 9.923 -10.135 1.00 92.00 195 GLU A C 1
ATOM 1566 O O . GLU A 1 195 ? 12.281 10.274 -11.306 1.00 92.00 195 GLU A O 1
ATOM 1571 N N . GLY A 1 196 ? 11.684 10.421 -9.148 1.00 91.44 196 GLY A N 1
ATOM 1572 C CA . GLY A 1 196 ? 10.636 11.420 -9.364 1.00 91.44 196 GLY A CA 1
ATOM 1573 C C . GLY A 1 196 ? 9.351 10.891 -10.017 1.00 91.44 196 GLY A C 1
ATOM 1574 O O . GLY A 1 196 ? 8.598 11.697 -10.563 1.00 91.44 196 GLY A O 1
ATOM 1575 N N . HIS A 1 197 ? 9.082 9.577 -9.976 1.00 95.19 197 HIS A N 1
ATOM 1576 C CA . HIS A 1 197 ? 7.827 9.000 -10.489 1.00 95.19 197 HIS A CA 1
ATOM 1577 C C . HIS A 1 197 ? 6.584 9.610 -9.830 1.00 95.19 197 HIS A C 1
ATOM 1579 O O . HIS A 1 197 ? 5.638 9.935 -10.539 1.00 95.19 197 HIS A O 1
ATOM 1585 N N . ALA A 1 198 ? 6.608 9.851 -8.515 1.00 94.31 198 ALA A N 1
ATOM 1586 C CA . ALA A 1 198 ? 5.480 10.446 -7.808 1.00 94.31 198 ALA A CA 1
ATOM 1587 C C . ALA A 1 198 ? 5.095 11.800 -8.433 1.00 94.31 198 ALA A C 1
ATOM 1589 O O . ALA A 1 198 ? 3.955 12.006 -8.837 1.00 94.31 198 ALA A O 1
ATOM 1590 N N . SER A 1 199 ? 6.070 12.683 -8.674 1.00 93.94 199 SER A N 1
ATOM 1591 C CA . SER A 1 199 ? 5.842 13.975 -9.339 1.00 93.94 199 SER A CA 1
ATOM 1592 C C . SER A 1 199 ? 5.304 13.858 -10.770 1.00 93.94 199 SER A C 1
ATOM 1594 O O . SER A 1 199 ? 4.685 14.803 -11.260 1.00 93.94 199 SER A O 1
ATOM 1596 N N . ALA A 1 200 ? 5.509 12.730 -11.462 1.00 93.31 200 ALA A N 1
ATOM 1597 C CA . ALA A 1 200 ? 4.960 12.530 -12.802 1.00 93.31 200 ALA A CA 1
ATOM 1598 C C . ALA A 1 200 ? 3.424 12.424 -12.799 1.00 93.31 200 ALA A C 1
ATOM 1600 O O . ALA A 1 200 ? 2.808 12.768 -13.807 1.00 93.31 200 ALA A O 1
ATOM 1601 N N . LEU A 1 201 ? 2.798 12.080 -11.665 1.00 93.25 201 LEU A N 1
ATOM 1602 C CA . LEU A 1 201 ? 1.336 12.094 -11.489 1.00 93.25 201 LEU A CA 1
ATOM 1603 C C . LEU A 1 201 ? 0.714 13.497 -11.623 1.00 93.25 201 LEU A C 1
ATOM 1605 O O . LEU A 1 201 ? -0.502 13.630 -11.750 1.00 93.25 201 LEU A O 1
ATOM 1609 N N . LEU A 1 202 ? 1.530 14.559 -11.613 1.00 91.44 202 LEU A N 1
ATOM 1610 C CA . LEU A 1 202 ? 1.077 15.926 -11.892 1.00 91.44 202 LEU A CA 1
ATOM 1611 C C . LEU A 1 202 ? 0.771 16.165 -13.381 1.00 91.44 202 LEU A C 1
ATOM 1613 O O . LEU A 1 202 ? 0.154 17.175 -13.720 1.00 91.44 202 LEU A O 1
ATOM 1617 N N . ASN A 1 203 ? 1.190 15.260 -14.274 1.00 93.50 203 ASN A N 1
ATOM 1618 C CA . ASN A 1 203 ? 0.808 15.293 -15.683 1.00 93.50 203 ASN A CA 1
ATOM 1619 C C . ASN A 1 203 ? -0.723 15.190 -15.825 1.00 93.50 203 ASN A C 1
ATOM 1621 O O . ASN A 1 203 ? -1.348 14.375 -15.155 1.00 93.50 203 ASN A O 1
ATOM 1625 N N . SER A 1 204 ? -1.325 15.986 -16.714 1.00 92.88 204 SER A N 1
ATOM 1626 C CA . SER A 1 204 ? -2.784 16.059 -16.875 1.00 92.88 204 SER A CA 1
ATOM 1627 C C . SER A 1 204 ? -3.441 14.732 -17.262 1.00 92.88 204 SER A C 1
ATOM 1629 O O . SER A 1 204 ? -4.540 14.448 -16.805 1.00 92.88 204 SER A O 1
ATOM 1631 N N . GLU A 1 205 ? -2.783 13.914 -18.084 1.00 92.56 205 GLU A N 1
ATOM 1632 C CA . GLU A 1 205 ? -3.293 12.602 -18.490 1.00 92.56 205 GLU A CA 1
ATOM 1633 C C . GLU A 1 205 ? -3.361 11.651 -17.291 1.00 92.56 205 GLU A C 1
ATOM 1635 O O . GLU A 1 205 ? -4.422 11.103 -16.999 1.00 92.56 205 GLU A O 1
ATOM 1640 N N . LEU A 1 206 ? -2.258 11.520 -16.544 1.00 94.19 206 LEU A N 1
ATOM 1641 C CA . LEU A 1 206 ? -2.215 10.675 -15.347 1.00 94.19 206 LEU A CA 1
ATOM 1642 C C . LEU A 1 206 ? -3.148 11.197 -14.256 1.00 94.19 206 LEU A C 1
ATOM 1644 O O . LEU A 1 206 ? -3.865 10.416 -13.645 1.00 94.19 206 LEU A O 1
ATOM 1648 N N . LYS A 1 207 ? -3.200 12.518 -14.070 1.00 94.12 207 LYS A N 1
ATOM 1649 C CA . LYS A 1 207 ? -4.152 13.189 -13.181 1.00 94.12 207 LYS A CA 1
ATOM 1650 C C . LYS A 1 207 ? -5.591 12.753 -13.471 1.00 94.12 207 LYS A C 1
ATOM 1652 O O . LYS A 1 207 ? -6.288 12.378 -12.537 1.00 94.12 207 LYS A O 1
ATOM 1657 N N . ASN A 1 208 ? -6.011 12.783 -14.735 1.00 94.38 208 ASN A N 1
ATOM 1658 C CA . ASN A 1 208 ? -7.377 12.420 -15.111 1.00 94.38 208 ASN A CA 1
ATOM 1659 C C . ASN A 1 208 ? -7.663 10.935 -14.856 1.00 94.38 208 ASN A C 1
ATOM 1661 O O . ASN A 1 208 ? -8.741 10.603 -14.372 1.00 94.38 208 ASN A O 1
ATOM 1665 N N . ILE A 1 209 ? -6.698 10.054 -15.145 1.00 94.56 209 ILE A N 1
ATOM 1666 C CA . ILE A 1 209 ? -6.812 8.618 -14.848 1.00 94.56 209 ILE A CA 1
ATOM 1667 C C . ILE A 1 209 ? -6.969 8.398 -13.337 1.00 94.56 209 ILE A C 1
ATOM 1669 O O . ILE A 1 209 ? -7.864 7.669 -12.921 1.00 94.56 209 ILE A O 1
ATOM 1673 N N . CYS A 1 210 ? -6.149 9.065 -12.519 1.00 95.38 210 CYS A N 1
ATOM 1674 C CA . CYS A 1 210 ? -6.242 9.002 -11.061 1.00 95.38 210 CYS A CA 1
ATOM 1675 C C . CYS A 1 210 ? -7.623 9.431 -10.553 1.00 95.38 210 CYS A C 1
ATOM 1677 O O . CYS A 1 210 ? -8.222 8.720 -9.750 1.00 95.38 210 CYS A O 1
ATOM 1679 N N . ASP A 1 211 ? -8.131 10.569 -11.035 1.00 95.31 211 ASP A N 1
ATOM 1680 C CA . ASP A 1 211 ? -9.429 11.104 -10.611 1.00 95.31 211 ASP A CA 1
ATOM 1681 C C . ASP A 1 211 ? -10.570 10.138 -10.976 1.00 95.31 211 ASP A C 1
ATOM 1683 O O . ASP A 1 211 ? -11.402 9.826 -10.125 1.00 95.31 211 ASP A O 1
ATOM 1687 N N . CYS A 1 212 ? -10.555 9.574 -12.190 1.00 95.44 212 CYS A N 1
ATOM 1688 C CA . CYS A 1 212 ? -11.562 8.600 -12.618 1.00 95.44 212 CYS A CA 1
ATOM 1689 C C . CYS A 1 212 ? -11.525 7.315 -11.774 1.00 95.44 212 CYS A C 1
ATOM 1691 O O . CYS A 1 212 ? -12.568 6.854 -11.317 1.00 95.44 212 CYS A O 1
ATOM 1693 N N . ILE A 1 213 ? -10.336 6.761 -11.507 1.00 97.12 213 ILE A N 1
ATOM 1694 C CA . ILE A 1 213 ? -10.191 5.556 -10.671 1.00 97.12 213 ILE A CA 1
ATOM 1695 C C . ILE A 1 213 ? -10.719 5.805 -9.256 1.00 97.12 213 ILE A C 1
ATOM 1697 O O . ILE A 1 213 ? -11.421 4.956 -8.705 1.00 97.12 213 ILE A O 1
ATOM 1701 N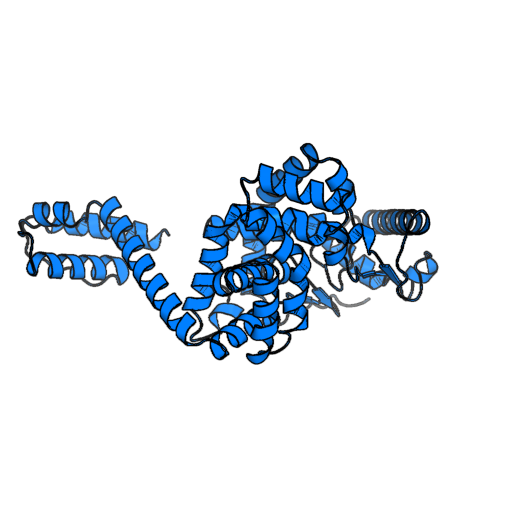 N . CYS A 1 214 ? -10.418 6.968 -8.671 1.00 97.56 214 CYS A N 1
ATOM 1702 C CA . CYS A 1 214 ? -10.959 7.356 -7.372 1.00 97.56 214 CYS A CA 1
ATOM 1703 C C . CYS A 1 214 ? -12.498 7.392 -7.391 1.00 97.56 214 CYS A C 1
ATOM 1705 O O . CYS A 1 214 ? -13.143 6.769 -6.542 1.00 97.56 214 CYS A O 1
ATOM 1707 N N . GLU A 1 215 ? -13.095 8.062 -8.379 1.00 96.88 215 GLU A N 1
ATOM 1708 C CA . GLU A 1 215 ? -14.553 8.178 -8.509 1.00 96.88 215 GLU A CA 1
ATOM 1709 C C . GLU A 1 215 ? -15.240 6.817 -8.690 1.00 96.88 215 GLU A C 1
ATOM 1711 O O . GLU A 1 215 ? -16.259 6.549 -8.043 1.00 96.88 215 GLU A O 1
ATOM 1716 N N . GLU A 1 216 ? -14.664 5.923 -9.499 1.00 96.06 216 GLU A N 1
ATOM 1717 C CA . GLU A 1 216 ? -15.160 4.553 -9.696 1.00 96.06 216 GLU A CA 1
ATOM 1718 C C . GLU A 1 216 ? -15.139 3.712 -8.415 1.00 96.06 216 GLU A C 1
ATOM 1720 O O . GLU A 1 216 ? -15.906 2.755 -8.285 1.00 96.06 216 GLU A O 1
ATOM 1725 N N . ARG A 1 217 ? -14.265 4.047 -7.461 1.00 96.06 217 ARG A N 1
ATOM 1726 C CA . ARG A 1 217 ? -14.207 3.416 -6.133 1.00 96.06 217 ARG A CA 1
ATOM 1727 C C . ARG A 1 217 ? -15.043 4.139 -5.086 1.00 96.06 217 ARG A C 1
ATOM 1729 O O . ARG A 1 217 ? -15.060 3.734 -3.929 1.00 96.06 217 ARG A O 1
ATOM 1736 N N . GLY A 1 218 ? -15.793 5.161 -5.493 1.00 94.50 218 GLY A N 1
ATOM 1737 C CA . GLY A 1 218 ? -16.661 5.928 -4.607 1.00 94.50 218 GLY A CA 1
ATOM 1738 C C . GLY A 1 218 ? -15.926 6.967 -3.761 1.00 94.50 218 GLY A C 1
ATOM 1739 O O . GLY A 1 218 ? -16.560 7.570 -2.898 1.00 94.50 218 GLY A O 1
ATOM 1740 N N . VAL A 1 219 ? -14.639 7.213 -4.025 1.00 96.81 219 VAL A N 1
ATOM 1741 C CA . VAL A 1 219 ? -13.856 8.288 -3.401 1.00 96.81 219 VAL A CA 1
ATOM 1742 C C . VAL A 1 219 ? -14.272 9.614 -4.039 1.00 96.81 219 VAL A C 1
ATOM 1744 O O . VAL A 1 219 ? -14.345 9.718 -5.264 1.00 96.81 219 VAL A O 1
ATOM 1747 N N . ARG A 1 220 ? -14.605 10.631 -3.232 1.00 93.44 220 ARG A N 1
ATOM 1748 C CA . ARG A 1 220 ? -15.192 11.891 -3.735 1.00 93.44 220 ARG A CA 1
ATOM 1749 C C . ARG A 1 220 ? -14.632 13.132 -3.047 1.00 93.44 220 ARG A C 1
ATOM 1751 O O . ARG A 1 220 ? -14.273 13.110 -1.873 1.00 93.44 220 ARG A O 1
ATOM 1758 N N . GLY A 1 221 ? -14.647 14.253 -3.771 1.00 92.94 221 GLY A N 1
ATOM 1759 C CA . GLY A 1 221 ? -14.334 15.578 -3.228 1.00 92.94 221 GLY A CA 1
ATOM 1760 C C . GLY A 1 221 ? -12.942 15.644 -2.596 1.00 92.94 221 GLY A C 1
ATOM 1761 O O . GLY A 1 221 ? -11.971 15.193 -3.196 1.00 92.94 221 GLY A O 1
ATOM 1762 N N . ALA A 1 222 ? -12.860 16.165 -1.368 1.00 92.94 222 ALA A N 1
ATOM 1763 C CA . ALA A 1 222 ? -11.601 16.329 -0.635 1.00 92.94 222 ALA A CA 1
ATOM 1764 C C . ALA A 1 222 ? -10.839 15.010 -0.402 1.00 92.94 222 ALA A C 1
ATOM 1766 O O . ALA A 1 222 ? -9.631 15.026 -0.174 1.00 92.94 222 ALA A O 1
ATOM 1767 N N . GLU A 1 223 ? -11.517 13.861 -0.472 1.00 95.19 223 GLU A N 1
ATOM 1768 C CA . GLU A 1 223 ? -10.863 12.562 -0.334 1.00 95.19 223 GLU A CA 1
ATOM 1769 C C . GLU A 1 223 ? -10.045 12.189 -1.582 1.00 95.19 223 GLU A C 1
ATOM 1771 O O . GLU A 1 223 ? -8.976 11.597 -1.455 1.00 95.19 223 GLU A O 1
ATOM 1776 N N . ILE A 1 224 ? -10.472 12.619 -2.778 1.00 97.12 224 ILE A N 1
ATOM 1777 C CA . ILE A 1 224 ? -9.666 12.481 -4.002 1.00 97.12 224 ILE A CA 1
ATOM 1778 C C . ILE A 1 224 ? -8.373 13.288 -3.850 1.00 97.12 224 ILE A C 1
ATOM 1780 O O . ILE A 1 224 ? -7.286 12.778 -4.123 1.00 97.12 224 ILE A O 1
ATOM 1784 N N . ASP A 1 225 ? -8.474 14.529 -3.364 1.00 96.81 225 ASP A N 1
ATOM 1785 C CA . ASP A 1 225 ? -7.308 15.384 -3.120 1.00 96.81 225 ASP A CA 1
ATOM 1786 C C . ASP A 1 225 ? -6.349 14.752 -2.101 1.00 96.81 225 ASP A C 1
ATOM 1788 O O . ASP A 1 225 ? -5.128 14.798 -2.288 1.00 96.81 225 ASP A O 1
ATOM 1792 N N . LEU A 1 226 ? -6.890 14.118 -1.053 1.00 97.44 226 LEU A N 1
ATOM 1793 C CA . LEU A 1 226 ? -6.101 13.376 -0.073 1.00 97.44 226 LEU A CA 1
ATOM 1794 C C . LEU A 1 226 ? -5.362 12.211 -0.735 1.00 97.44 226 LEU A C 1
ATOM 1796 O O . LEU A 1 226 ? -4.137 12.165 -0.647 1.00 97.44 226 LEU A O 1
ATOM 1800 N N . VAL A 1 227 ? -6.064 11.315 -1.441 1.00 98.31 227 VAL A N 1
ATOM 1801 C CA . VAL A 1 227 ? -5.449 10.161 -2.125 1.00 98.31 227 VAL A CA 1
ATOM 1802 C C . VAL A 1 227 ? -4.333 10.622 -3.061 1.00 98.31 227 VAL A C 1
ATOM 1804 O O . VAL A 1 227 ? -3.233 10.074 -3.032 1.00 98.31 227 VAL A O 1
ATOM 1807 N N . ARG A 1 228 ? -4.553 11.696 -3.824 1.00 96.88 228 ARG A N 1
ATOM 1808 C CA . ARG A 1 228 ? -3.517 12.273 -4.690 1.00 96.88 228 ARG A CA 1
ATOM 1809 C C . ARG A 1 228 ? -2.324 12.795 -3.912 1.00 96.88 228 ARG A C 1
ATOM 1811 O O . ARG A 1 228 ? -1.189 12.575 -4.327 1.00 96.88 228 ARG A O 1
ATOM 1818 N N . SER A 1 229 ? -2.556 13.511 -2.815 1.00 97.56 229 SER A N 1
ATOM 1819 C CA . SER A 1 229 ? -1.473 14.023 -1.978 1.00 97.56 229 SER A CA 1
ATOM 1820 C C . SER A 1 229 ? -0.641 12.889 -1.380 1.00 97.56 229 SER A C 1
ATOM 1822 O O . SER A 1 229 ? 0.590 12.980 -1.398 1.00 97.56 229 SER A O 1
ATOM 1824 N N . LEU A 1 230 ? -1.301 11.816 -0.930 1.00 98.12 230 LEU A N 1
ATOM 1825 C CA . LEU A 1 230 ? -0.656 10.592 -0.457 1.00 98.12 230 LEU A CA 1
ATOM 1826 C C . LEU A 1 230 ? 0.170 9.957 -1.580 1.00 98.12 230 LEU A C 1
ATOM 1828 O O . LEU A 1 230 ? 1.366 9.757 -1.406 1.00 98.12 230 LEU A O 1
ATOM 1832 N N . SER A 1 231 ? -0.398 9.749 -2.772 1.00 97.88 231 SER A N 1
ATOM 1833 C CA . SER A 1 231 ? 0.326 9.218 -3.938 1.00 97.88 231 SER A CA 1
ATOM 1834 C C . SER A 1 231 ? 1.533 10.070 -4.340 1.00 97.88 231 SER A C 1
ATOM 1836 O O . SER A 1 231 ? 2.587 9.531 -4.660 1.00 97.88 231 SER A O 1
ATOM 1838 N N . LEU A 1 232 ? 1.435 11.399 -4.274 1.00 97.00 232 LEU A N 1
ATOM 1839 C CA . LEU A 1 232 ? 2.546 12.305 -4.593 1.00 97.00 232 LEU A CA 1
ATOM 1840 C C . LEU A 1 232 ? 3.688 12.266 -3.565 1.00 97.00 232 LEU A C 1
ATOM 1842 O O . LEU A 1 232 ? 4.790 12.724 -3.872 1.00 97.00 232 LEU A O 1
ATOM 1846 N N . ARG A 1 233 ? 3.426 11.793 -2.342 1.00 97.00 233 ARG A N 1
ATOM 1847 C CA . ARG A 1 233 ? 4.355 11.889 -1.204 1.00 97.00 233 ARG A CA 1
ATOM 1848 C C . ARG A 1 233 ? 4.608 10.562 -0.494 1.00 97.00 233 ARG A C 1
ATOM 1850 O O . ARG A 1 233 ? 5.298 10.569 0.520 1.00 97.00 233 ARG A O 1
ATOM 1857 N N . HIS A 1 234 ? 4.110 9.445 -1.015 1.00 96.31 234 HIS A N 1
ATOM 1858 C CA . HIS A 1 234 ? 4.240 8.131 -0.381 1.00 96.31 234 HIS A CA 1
ATOM 1859 C C . HIS A 1 234 ? 5.708 7.716 -0.175 1.00 96.31 234 HIS A C 1
ATOM 1861 O O . HIS A 1 234 ? 6.028 7.025 0.782 1.00 96.31 234 HIS A O 1
ATOM 1867 N N . ASP A 1 235 ? 6.633 8.208 -1.007 1.00 94.62 235 ASP A N 1
ATOM 1868 C CA . ASP A 1 235 ? 8.066 7.928 -0.873 1.00 94.62 235 ASP A CA 1
ATOM 1869 C C . ASP A 1 235 ? 8.795 8.820 0.158 1.00 94.62 235 ASP A C 1
ATOM 1871 O O . ASP A 1 235 ? 9.976 8.607 0.459 1.00 94.62 235 ASP A O 1
ATOM 1875 N N . LEU A 1 236 ? 8.124 9.844 0.698 1.00 96.12 236 LEU A N 1
ATOM 1876 C CA . LEU A 1 236 ? 8.718 10.801 1.628 1.00 96.12 236 LEU A CA 1
ATOM 1877 C C . LEU A 1 236 ? 8.998 10.164 3.000 1.00 96.12 236 LEU A C 1
ATOM 1879 O O . LEU A 1 236 ? 10.134 10.301 3.470 1.00 96.12 236 LEU A O 1
ATOM 1883 N N . PRO A 1 237 ? 8.062 9.429 3.638 1.00 96.00 237 PRO A N 1
ATOM 1884 C CA . PRO A 1 237 ? 8.346 8.753 4.901 1.00 96.00 237 PRO A CA 1
ATOM 1885 C C . PRO A 1 237 ? 9.509 7.755 4.796 1.00 96.00 237 PRO A C 1
ATOM 1887 O O . PRO A 1 237 ? 10.351 7.725 5.692 1.00 96.00 237 PRO A O 1
ATOM 1890 N N . LEU A 1 238 ? 9.646 7.042 3.666 1.00 93.50 238 LEU A N 1
ATOM 1891 C CA . LEU A 1 238 ? 10.783 6.145 3.378 1.00 93.50 238 LEU A CA 1
ATOM 1892 C C . LEU A 1 238 ? 12.152 6.847 3.442 1.00 93.50 238 LEU A C 1
ATOM 1894 O O . LEU A 1 238 ? 13.185 6.236 3.736 1.00 93.50 238 LEU A O 1
ATOM 1898 N N . LYS A 1 239 ? 12.186 8.150 3.151 1.00 94.31 239 LYS A N 1
ATOM 1899 C CA . LYS A 1 239 ? 13.403 8.971 3.215 1.00 94.31 239 LYS A CA 1
ATOM 1900 C C . LYS A 1 239 ? 13.614 9.547 4.612 1.00 94.31 239 LYS A C 1
ATOM 1902 O O . LYS A 1 239 ? 14.747 9.550 5.094 1.00 94.31 239 LYS A O 1
ATOM 1907 N N . LEU A 1 240 ? 12.546 10.032 5.246 1.00 97.12 240 LEU A N 1
ATOM 1908 C CA . LEU A 1 240 ? 12.610 10.727 6.533 1.00 97.12 240 LEU A CA 1
ATOM 1909 C C . LEU A 1 240 ? 12.835 9.768 7.708 1.00 97.12 240 LEU A C 1
ATOM 1911 O O . LEU A 1 240 ? 13.703 10.018 8.545 1.00 97.12 240 LEU A O 1
ATOM 1915 N N . PHE A 1 241 ? 12.117 8.646 7.738 1.00 97.31 241 PHE A N 1
ATOM 1916 C CA . PHE A 1 241 ? 12.017 7.773 8.909 1.00 97.31 241 PHE A CA 1
ATOM 1917 C C . PHE A 1 241 ? 12.813 6.473 8.772 1.00 97.31 241 PHE A C 1
ATOM 1919 O O . PHE A 1 241 ? 12.489 5.463 9.382 1.00 97.31 241 PHE A O 1
ATOM 1926 N N . ARG A 1 242 ? 13.956 6.508 8.073 1.00 95.69 242 ARG A N 1
ATOM 1927 C CA . ARG A 1 242 ? 14.954 5.413 8.145 1.00 95.69 242 ARG A CA 1
ATOM 1928 C C . ARG A 1 242 ? 15.447 5.150 9.575 1.00 95.69 242 ARG A C 1
ATOM 1930 O O . ARG A 1 242 ? 16.054 4.121 9.850 1.00 95.69 242 ARG A O 1
ATOM 1937 N N . LYS A 1 243 ? 15.265 6.135 10.458 1.00 96.19 243 LYS A N 1
ATOM 1938 C CA . LYS A 1 243 ? 15.436 6.065 11.911 1.00 96.19 243 LYS A CA 1
ATOM 1939 C C . LYS A 1 243 ? 14.325 6.886 12.561 1.00 96.19 243 LYS A C 1
ATOM 1941 O O . LYS A 1 243 ? 13.932 7.899 11.982 1.00 96.19 243 LYS A O 1
ATOM 1946 N N . SER A 1 244 ? 13.893 6.501 13.761 1.00 95.88 244 SER A N 1
ATOM 1947 C CA . SER A 1 244 ? 12.953 7.313 14.541 1.00 95.88 244 SER A CA 1
ATOM 1948 C C . SER A 1 244 ? 13.535 8.699 14.852 1.00 95.88 244 SER A C 1
ATOM 1950 O O . SER A 1 244 ? 14.670 8.810 15.333 1.00 95.88 244 SER A O 1
ATOM 1952 N N . ARG A 1 245 ? 12.777 9.751 14.515 1.00 95.94 245 ARG A N 1
ATOM 1953 C CA . ARG A 1 245 ? 13.109 11.173 14.677 1.00 95.94 245 ARG A CA 1
ATOM 1954 C C . ARG A 1 245 ? 11.833 12.018 14.764 1.00 95.94 245 ARG A C 1
ATOM 1956 O O . ARG A 1 245 ? 11.329 12.484 13.742 1.00 95.94 245 ARG A O 1
ATOM 1963 N N . ALA A 1 246 ? 11.383 12.301 15.985 1.00 96.44 246 ALA A N 1
ATOM 1964 C CA . ALA A 1 246 ? 10.183 13.099 16.255 1.00 96.44 246 ALA A CA 1
ATOM 1965 C C . ALA A 1 246 ? 10.141 14.452 15.519 1.00 96.44 246 ALA A C 1
ATOM 1967 O O . ALA A 1 246 ? 9.115 14.826 14.964 1.00 96.44 246 ALA A O 1
ATOM 1968 N N . SER A 1 247 ? 11.266 15.171 15.432 1.00 97.00 247 SER A N 1
ATOM 1969 C CA . SER A 1 247 ? 11.311 16.488 14.775 1.00 97.00 247 SER A CA 1
ATOM 1970 C C . SER A 1 247 ? 10.989 16.458 13.277 1.00 97.00 247 SER A C 1
ATOM 1972 O O . SER A 1 247 ? 10.587 17.473 12.718 1.00 97.00 247 SER A O 1
ATOM 1974 N N . LEU A 1 248 ? 11.123 15.308 12.605 1.00 97.44 248 LEU A N 1
ATOM 1975 C CA . LEU A 1 248 ? 10.770 15.189 11.186 1.00 97.44 248 LEU A CA 1
ATOM 1976 C C . LEU A 1 248 ? 9.254 15.126 10.951 1.00 97.44 248 LEU A C 1
ATOM 1978 O O . LEU A 1 248 ? 8.820 15.307 9.813 1.00 97.44 248 LEU A O 1
ATOM 1982 N N . MET A 1 249 ? 8.446 14.947 12.004 1.00 97.69 249 MET A N 1
ATOM 1983 C CA . MET A 1 249 ? 6.984 15.040 11.916 1.00 97.69 249 MET A CA 1
ATOM 1984 C C . MET A 1 249 ? 6.523 16.419 11.440 1.00 97.69 249 MET A C 1
ATOM 1986 O O . MET A 1 249 ? 5.552 16.509 10.690 1.00 97.69 249 MET A O 1
ATOM 1990 N N . GLU A 1 250 ? 7.265 17.483 11.764 1.00 96.88 250 GLU A N 1
ATOM 1991 C CA . GLU A 1 250 ? 6.975 18.846 11.298 1.00 96.88 250 GLU A CA 1
ATOM 1992 C C . GLU A 1 250 ? 6.948 18.948 9.767 1.00 96.88 250 GLU A C 1
ATOM 1994 O O . GLU A 1 250 ? 6.171 19.721 9.209 1.00 96.88 250 GLU A O 1
ATOM 1999 N N . ILE A 1 251 ? 7.744 18.132 9.066 1.00 97.69 251 ILE A N 1
ATOM 2000 C CA . ILE A 1 251 ? 7.761 18.100 7.597 1.00 97.69 251 ILE A CA 1
ATOM 2001 C C . ILE A 1 251 ? 6.460 17.492 7.059 1.00 97.69 251 ILE A C 1
ATOM 2003 O O . ILE A 1 251 ? 5.900 18.002 6.084 1.00 97.69 251 ILE A O 1
ATOM 2007 N N . ILE A 1 252 ? 5.959 16.427 7.693 1.00 97.69 252 ILE A N 1
ATOM 2008 C CA . ILE A 1 252 ? 4.690 15.791 7.313 1.00 97.69 252 ILE A CA 1
ATOM 2009 C C . ILE A 1 252 ? 3.517 16.737 7.607 1.00 97.69 252 ILE A C 1
ATOM 2011 O O . ILE A 1 252 ? 2.680 16.957 6.733 1.00 97.69 252 ILE A O 1
ATOM 2015 N N . ILE A 1 253 ? 3.516 17.384 8.777 1.00 96.62 253 ILE A N 1
ATOM 2016 C CA . ILE A 1 253 ? 2.516 18.391 9.175 1.00 96.62 253 ILE A CA 1
ATOM 2017 C C . ILE A 1 253 ? 2.514 19.581 8.208 1.00 96.62 253 ILE A C 1
ATOM 2019 O O . ILE A 1 253 ? 1.454 20.037 7.776 1.00 96.62 253 ILE A O 1
ATOM 2023 N N . ALA A 1 254 ? 3.691 20.065 7.803 1.00 97.25 254 ALA A N 1
ATOM 2024 C CA . ALA A 1 254 ? 3.803 21.136 6.818 1.00 97.25 254 ALA A CA 1
ATOM 2025 C C . ALA A 1 254 ? 3.232 20.719 5.451 1.00 97.25 254 ALA A C 1
ATOM 2027 O O . ALA A 1 254 ? 2.594 21.534 4.780 1.00 97.25 254 ALA A O 1
ATOM 2028 N N . CYS A 1 255 ? 3.412 19.457 5.043 1.00 96.31 255 CYS A N 1
ATOM 2029 C CA . CYS A 1 255 ? 2.795 18.926 3.825 1.00 96.31 255 CYS A CA 1
ATOM 2030 C C . CYS A 1 255 ? 1.266 18.879 3.933 1.00 96.31 255 CYS A C 1
ATOM 2032 O O . CYS A 1 255 ? 0.598 19.373 3.025 1.00 96.31 255 CYS A O 1
ATOM 2034 N N . ALA A 1 256 ? 0.730 18.357 5.042 1.00 96.50 256 ALA A N 1
ATOM 2035 C CA . ALA A 1 256 ? -0.709 18.314 5.304 1.00 96.50 256 ALA A CA 1
ATOM 2036 C C . ALA A 1 256 ? -1.321 19.723 5.295 1.00 96.50 256 ALA A C 1
ATOM 2038 O O . ALA A 1 256 ? -2.284 19.988 4.579 1.00 96.50 256 ALA A O 1
ATOM 2039 N N . THR A 1 257 ? -0.689 20.662 6.005 1.00 95.31 257 THR A N 1
ATOM 2040 C CA . THR A 1 257 ? -1.126 22.063 6.099 1.00 95.31 257 THR A CA 1
ATOM 2041 C C . THR A 1 257 ? -1.119 22.751 4.736 1.00 95.31 257 THR A C 1
ATOM 2043 O O . THR A 1 257 ? -2.074 23.444 4.383 1.00 95.31 257 THR A O 1
ATOM 2046 N N . LYS A 1 258 ? -0.059 22.549 3.941 1.00 95.62 258 LYS A N 1
ATOM 2047 C CA . LYS A 1 258 ? 0.051 23.106 2.584 1.00 95.62 258 LYS A CA 1
ATOM 2048 C C . LYS A 1 258 ? -1.100 22.644 1.691 1.00 95.62 258 LYS A C 1
ATOM 2050 O O . LYS A 1 258 ? -1.630 23.448 0.924 1.00 95.62 258 LYS A O 1
ATOM 2055 N N . ASP A 1 259 ? -1.481 21.379 1.815 1.00 93.06 259 ASP A N 1
ATOM 2056 C CA . ASP A 1 259 ? -2.562 20.779 1.036 1.00 93.06 259 ASP A CA 1
ATOM 2057 C C . ASP A 1 259 ? -3.942 20.937 1.714 1.00 93.06 259 ASP A C 1
ATOM 2059 O O . ASP A 1 259 ? -4.946 20.493 1.169 1.00 93.06 259 ASP A O 1
ATOM 2063 N N . ARG A 1 260 ? -4.006 21.658 2.847 1.00 95.38 260 ARG A N 1
ATOM 2064 C CA . ARG A 1 260 ? -5.220 21.995 3.615 1.00 95.38 260 ARG A CA 1
ATOM 2065 C C . ARG A 1 260 ? -5.939 20.791 4.233 1.00 95.38 260 ARG A C 1
ATOM 2067 O O . ARG A 1 260 ? -7.163 20.803 4.354 1.00 95.38 260 ARG A O 1
ATOM 2074 N N . PHE A 1 261 ? -5.182 19.787 4.659 1.00 94.38 261 PHE A N 1
ATOM 2075 C CA . PHE A 1 261 ? -5.703 18.659 5.427 1.00 94.38 261 PHE A CA 1
ATOM 2076 C C . PHE A 1 261 ? -5.533 18.867 6.929 1.00 94.38 261 PHE A C 1
ATOM 2078 O O . PHE A 1 261 ? -4.611 19.556 7.377 1.00 94.38 261 PHE A O 1
ATOM 2085 N N . ASP A 1 262 ? -6.407 18.223 7.704 1.00 93.88 262 ASP A N 1
ATOM 2086 C CA . ASP A 1 262 ? -6.123 17.974 9.111 1.00 93.88 262 ASP A CA 1
ATOM 2087 C C . ASP A 1 262 ? -4.845 17.129 9.218 1.00 93.88 262 ASP A C 1
ATOM 2089 O O . ASP A 1 262 ? -4.658 16.157 8.481 1.00 93.88 262 ASP A O 1
ATOM 2093 N N . SER A 1 263 ? -3.922 17.556 10.079 1.00 93.81 263 SER A N 1
ATOM 2094 C CA . SER A 1 263 ? -2.600 16.931 10.147 1.00 93.81 263 SER A CA 1
ATOM 2095 C C . SER A 1 263 ? -2.643 15.548 10.788 1.00 93.81 263 SER A C 1
ATOM 2097 O O . SER A 1 263 ? -1.881 14.687 10.353 1.00 93.81 263 SER A O 1
ATOM 2099 N N . ASP A 1 264 ? -3.536 15.318 11.758 1.00 91.56 264 ASP A N 1
ATOM 2100 C CA . ASP A 1 264 ? -3.668 14.015 12.414 1.00 91.56 264 ASP A CA 1
ATOM 2101 C C . ASP A 1 264 ? -4.209 12.994 11.393 1.00 91.56 264 ASP A C 1
ATOM 2103 O O . ASP A 1 264 ? -3.566 11.969 11.166 1.00 91.56 264 ASP A O 1
ATOM 2107 N N . ASP A 1 265 ? -5.300 13.328 10.688 1.00 91.69 265 ASP A N 1
ATOM 2108 C CA . ASP A 1 265 ? -5.902 12.462 9.657 1.00 91.69 265 ASP A CA 1
ATOM 2109 C C . ASP A 1 265 ? -4.944 12.173 8.487 1.00 91.69 265 ASP A C 1
ATOM 2111 O O . ASP A 1 265 ? -4.939 11.075 7.913 1.00 91.69 265 ASP A O 1
ATOM 2115 N N . TYR A 1 266 ? -4.141 13.171 8.099 1.00 96.75 266 TYR A N 1
ATOM 2116 C CA . TYR A 1 266 ? -3.154 13.024 7.034 1.00 96.75 266 TYR A CA 1
ATOM 2117 C C . TYR A 1 266 ? -2.023 12.079 7.439 1.00 96.75 266 TYR A C 1
ATOM 2119 O O . TYR A 1 266 ? -1.622 11.238 6.634 1.00 96.75 266 TYR A O 1
ATOM 2127 N N . ILE A 1 267 ? -1.512 12.202 8.670 1.00 96.88 267 ILE A N 1
ATOM 2128 C CA . ILE A 1 267 ? -0.468 11.315 9.198 1.00 96.88 267 ILE A CA 1
ATOM 2129 C C . ILE A 1 267 ? -0.987 9.879 9.270 1.00 96.88 267 ILE A C 1
ATOM 2131 O O . ILE A 1 267 ? -0.312 8.989 8.753 1.00 96.88 267 ILE A O 1
ATOM 2135 N N . ASP A 1 268 ? -2.196 9.666 9.798 1.00 96.00 268 ASP A N 1
ATOM 2136 C CA . ASP A 1 268 ? -2.802 8.331 9.899 1.00 96.00 268 ASP A CA 1
ATOM 2137 C C . ASP A 1 268 ? -2.949 7.693 8.512 1.00 96.00 268 ASP A C 1
ATOM 2139 O O . ASP A 1 268 ? -2.576 6.539 8.286 1.00 96.00 268 ASP A O 1
ATOM 2143 N N . SER A 1 269 ? -3.424 8.474 7.538 1.00 98.06 269 SER A N 1
ATOM 2144 C CA . SER A 1 269 ? -3.564 8.009 6.157 1.00 98.06 269 SER A CA 1
ATOM 2145 C C . SER A 1 269 ? -2.206 7.748 5.495 1.00 98.06 269 SER A C 1
ATOM 2147 O O . SER A 1 269 ? -2.068 6.782 4.747 1.00 98.06 269 SER A O 1
ATOM 2149 N N . MET A 1 270 ? -1.189 8.568 5.784 1.00 98.25 270 MET A N 1
ATOM 2150 C CA . MET A 1 270 ? 0.175 8.380 5.283 1.00 98.25 270 MET A CA 1
ATOM 2151 C C . MET A 1 270 ? 0.822 7.115 5.860 1.00 98.25 270 MET A C 1
ATOM 2153 O O . MET A 1 270 ? 1.482 6.371 5.139 1.00 98.25 270 MET A O 1
ATOM 2157 N N . GLN A 1 271 ? 0.618 6.829 7.146 1.00 97.62 271 GLN A N 1
ATOM 2158 C CA . GLN A 1 271 ? 1.071 5.581 7.762 1.00 97.62 271 GLN A CA 1
ATOM 2159 C C . GLN A 1 271 ? 0.337 4.368 7.173 1.00 97.62 271 GLN A C 1
ATOM 2161 O O . GLN A 1 271 ? 0.971 3.347 6.903 1.00 97.62 271 GLN A O 1
ATOM 2166 N N . ALA A 1 272 ? -0.971 4.483 6.916 1.00 98.19 272 ALA A N 1
ATOM 2167 C CA . ALA A 1 272 ? -1.769 3.420 6.305 1.00 98.19 272 ALA A CA 1
ATOM 2168 C C . ALA A 1 272 ? -1.262 3.056 4.903 1.00 98.19 272 ALA A C 1
ATOM 2170 O O . ALA A 1 272 ? -1.016 1.881 4.622 1.00 98.19 272 ALA A O 1
ATOM 2171 N N . VAL A 1 273 ? -1.026 4.052 4.040 1.00 97.75 273 VAL A N 1
ATOM 2172 C CA . VAL A 1 273 ? -0.469 3.789 2.704 1.00 97.75 273 VAL A CA 1
ATOM 2173 C C . VAL A 1 273 ? 0.959 3.253 2.777 1.00 97.75 273 VAL A C 1
ATOM 2175 O O . VAL A 1 273 ? 1.298 2.359 2.012 1.00 97.75 273 VAL A O 1
ATOM 2178 N N . MET A 1 274 ? 1.767 3.708 3.741 1.00 96.06 274 MET A N 1
ATOM 2179 C CA . MET A 1 274 ? 3.115 3.181 3.979 1.00 96.06 274 MET A CA 1
ATOM 2180 C C . MET A 1 274 ? 3.106 1.691 4.340 1.00 96.06 274 MET A C 1
ATOM 2182 O O . MET A 1 274 ? 3.935 0.926 3.845 1.00 96.06 274 MET A O 1
ATOM 2186 N N . VAL A 1 275 ? 2.164 1.261 5.182 1.00 96.12 275 VAL A N 1
ATOM 2187 C CA . VAL A 1 275 ? 1.970 -0.161 5.493 1.00 96.12 275 VAL A CA 1
ATOM 2188 C C . VAL A 1 275 ? 1.603 -0.943 4.235 1.00 96.12 275 VAL A C 1
ATOM 2190 O O . VAL A 1 275 ? 2.213 -1.971 3.947 1.00 96.12 275 VAL A O 1
ATOM 2193 N N . LEU A 1 276 ? 0.630 -0.467 3.462 1.00 97.00 276 LEU A N 1
ATOM 2194 C CA . LEU A 1 276 ? 0.169 -1.187 2.276 1.00 97.00 276 LEU A CA 1
ATOM 2195 C C . LEU A 1 276 ? 1.233 -1.252 1.171 1.00 97.00 276 LEU A C 1
ATOM 2197 O O . LEU A 1 276 ? 1.398 -2.305 0.565 1.00 97.00 276 LEU A O 1
ATOM 2201 N N . ASP A 1 277 ? 1.975 -0.172 0.944 1.00 96.44 277 ASP A N 1
ATOM 2202 C CA . ASP A 1 277 ? 2.979 -0.060 -0.118 1.00 96.44 277 ASP A CA 1
ATOM 2203 C C . ASP A 1 277 ? 4.324 -0.703 0.264 1.00 96.44 277 ASP A C 1
ATOM 2205 O O . ASP A 1 277 ? 4.779 -1.655 -0.375 1.00 96.44 277 ASP A O 1
ATOM 2209 N N . ALA A 1 278 ? 4.959 -0.242 1.345 1.00 92.62 278 ALA A N 1
ATOM 2210 C CA . ALA A 1 278 ? 6.324 -0.653 1.681 1.00 92.62 278 ALA A CA 1
ATOM 2211 C C . ALA A 1 278 ? 6.391 -1.976 2.453 1.00 92.62 278 ALA A C 1
ATOM 2213 O O . ALA A 1 278 ? 7.313 -2.768 2.240 1.00 92.62 278 ALA A O 1
ATOM 2214 N N . VAL A 1 279 ? 5.423 -2.221 3.345 1.00 92.44 279 VAL A N 1
ATOM 2215 C CA . VAL A 1 279 ? 5.402 -3.446 4.159 1.00 92.44 279 VAL A CA 1
ATOM 2216 C C . VAL A 1 279 ? 4.766 -4.573 3.360 1.00 92.44 279 VAL A C 1
ATOM 2218 O O . VAL A 1 279 ? 5.381 -5.620 3.181 1.00 92.44 279 VAL A O 1
ATOM 2221 N N . PHE A 1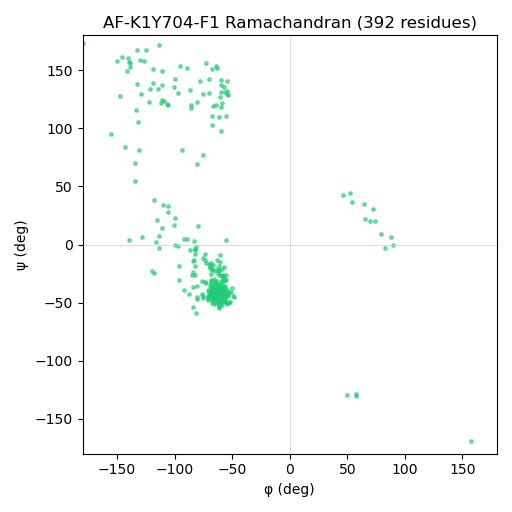 280 ? 3.558 -4.363 2.836 1.00 92.75 280 PHE A N 1
ATOM 2222 C CA . PHE A 1 280 ? 2.807 -5.426 2.176 1.00 92.75 280 PHE A CA 1
ATOM 2223 C C . PHE A 1 280 ? 3.025 -5.522 0.667 1.00 92.75 280 PHE A C 1
ATOM 2225 O O . PHE A 1 280 ? 3.167 -6.651 0.197 1.00 92.75 280 PHE A O 1
ATOM 2232 N N . GLY A 1 281 ? 3.124 -4.411 -0.065 1.00 92.00 281 GLY A N 1
ATOM 2233 C CA . GLY A 1 281 ? 3.255 -4.386 -1.529 1.00 92.00 281 GLY A CA 1
ATOM 2234 C C . GLY A 1 281 ? 4.672 -4.642 -2.047 1.00 92.00 281 GLY A C 1
ATOM 2235 O O . GLY A 1 281 ? 4.844 -5.349 -3.033 1.00 92.00 281 GLY A O 1
ATOM 2236 N N . SER A 1 282 ? 5.695 -4.167 -1.334 1.00 92.38 282 SER A N 1
ATOM 2237 C CA . SER A 1 282 ? 7.079 -4.173 -1.825 1.00 92.38 282 SER A CA 1
ATOM 2238 C C . SER A 1 282 ? 7.923 -5.322 -1.273 1.00 92.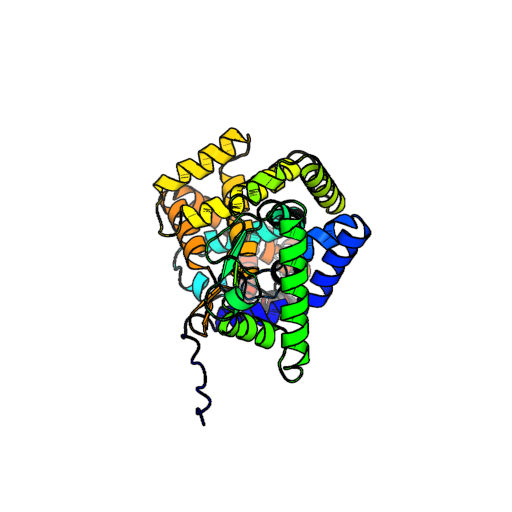38 282 SER A C 1
ATOM 2240 O O . SER A 1 282 ? 7.851 -5.667 -0.088 1.00 92.38 282 SER A O 1
ATOM 2242 N N . ARG A 1 283 ? 8.798 -5.899 -2.103 1.00 92.50 283 ARG A N 1
ATOM 2243 C CA . ARG A 1 283 ? 9.825 -6.865 -1.681 1.00 92.50 283 ARG A CA 1
ATOM 2244 C C . ARG A 1 283 ? 11.189 -6.445 -2.220 1.00 92.50 283 ARG A C 1
ATOM 2246 O O . ARG A 1 283 ? 11.355 -6.264 -3.414 1.00 92.50 283 ARG A O 1
ATOM 2253 N N . ALA A 1 284 ? 12.208 -6.375 -1.373 1.00 92.25 284 ALA A N 1
ATOM 2254 C CA . ALA A 1 284 ? 13.575 -6.102 -1.815 1.00 92.25 284 ALA A CA 1
ATOM 2255 C C . ALA A 1 284 ? 14.385 -7.398 -1.885 1.00 92.25 284 ALA A C 1
ATOM 2257 O O . ALA A 1 284 ? 14.340 -8.205 -0.961 1.00 92.25 284 ALA A O 1
ATOM 2258 N N . TYR A 1 285 ? 15.161 -7.594 -2.948 1.00 92.38 285 TYR A N 1
ATOM 2259 C CA . TYR A 1 285 ? 16.084 -8.716 -3.093 1.00 92.38 285 TYR A CA 1
ATOM 2260 C C . TYR A 1 285 ? 17.536 -8.247 -3.043 1.00 92.38 285 TYR A C 1
ATOM 2262 O O . TYR A 1 285 ? 17.979 -7.403 -3.829 1.00 92.38 285 TYR A O 1
ATOM 2270 N N . LYS A 1 286 ? 18.308 -8.832 -2.127 1.00 89.56 286 LYS A N 1
ATOM 2271 C CA . LYS A 1 286 ? 19.731 -8.542 -1.959 1.00 89.56 286 LYS A CA 1
ATOM 2272 C C . LYS A 1 286 ? 20.475 -9.788 -1.491 1.00 89.56 286 LYS A C 1
ATOM 2274 O O . LYS A 1 286 ? 20.108 -10.402 -0.497 1.00 89.56 286 LYS A O 1
ATOM 2279 N N . TYR A 1 287 ? 21.553 -10.134 -2.197 1.00 87.62 287 TYR A N 1
ATOM 2280 C CA . TYR A 1 287 ? 22.443 -11.254 -1.856 1.00 87.62 287 TYR A CA 1
ATOM 2281 C C . TYR A 1 287 ? 21.719 -12.597 -1.644 1.00 87.62 287 TYR A C 1
ATOM 2283 O O . TYR A 1 287 ? 22.007 -13.315 -0.691 1.00 87.62 287 TYR A O 1
ATOM 2291 N N . GLY A 1 288 ? 20.769 -12.944 -2.517 1.00 86.81 288 GLY A N 1
ATOM 2292 C CA . GLY A 1 288 ? 20.025 -14.202 -2.396 1.00 86.81 288 GLY A CA 1
ATOM 2293 C C . GLY A 1 288 ? 18.849 -14.163 -1.421 1.00 86.81 288 GLY A C 1
ATOM 2294 O O . GLY A 1 288 ? 18.133 -15.155 -1.317 1.00 86.81 288 GLY A O 1
ATOM 2295 N N . VAL A 1 289 ? 18.626 -13.044 -0.727 1.00 87.56 289 VAL A N 1
ATOM 2296 C CA . VAL A 1 289 ? 17.588 -12.909 0.301 1.00 87.56 289 VAL A CA 1
ATOM 2297 C C . VAL A 1 289 ? 16.538 -11.904 -0.146 1.00 87.56 289 VAL A C 1
ATOM 2299 O O . VAL A 1 289 ? 16.875 -10.821 -0.622 1.00 87.56 289 VAL A O 1
ATOM 2302 N N . VAL A 1 290 ? 15.266 -12.269 0.024 1.00 89.25 290 VAL A N 1
ATOM 2303 C CA . VAL A 1 290 ? 14.125 -11.362 -0.131 1.00 89.25 290 VAL A CA 1
ATOM 2304 C C . VAL A 1 290 ? 13.722 -10.844 1.248 1.00 89.25 290 VAL A C 1
ATOM 2306 O O . VAL A 1 290 ? 13.551 -11.636 2.172 1.00 89.25 290 VAL A O 1
ATOM 2309 N N . SER A 1 291 ? 13.562 -9.533 1.386 1.00 89.38 291 SER A N 1
ATOM 2310 C CA . SER A 1 291 ? 13.187 -8.854 2.627 1.00 89.38 291 SER A CA 1
ATOM 2311 C C . SER A 1 291 ? 12.073 -7.834 2.398 1.00 89.38 291 SER A C 1
ATOM 2313 O O . SER A 1 291 ? 11.777 -7.463 1.260 1.00 89.38 291 SER A O 1
ATOM 2315 N N . VAL A 1 292 ? 11.482 -7.357 3.491 1.00 88.00 292 VAL A N 1
ATOM 2316 C CA . VAL A 1 292 ? 10.439 -6.321 3.494 1.00 88.00 292 VAL A CA 1
ATOM 2317 C C . VAL A 1 292 ? 10.891 -5.092 4.262 1.00 88.00 292 VAL A C 1
ATOM 2319 O O . VAL A 1 292 ? 11.702 -5.201 5.182 1.00 88.00 292 VAL A O 1
ATOM 2322 N N . GLU A 1 293 ? 10.378 -3.925 3.881 1.00 88.69 293 GLU A N 1
ATOM 2323 C CA . GLU A 1 293 ? 10.713 -2.655 4.525 1.00 88.69 293 GLU A CA 1
ATOM 2324 C C . GLU A 1 293 ? 9.691 -2.341 5.620 1.00 88.69 293 GLU A C 1
ATOM 2326 O O . GLU A 1 293 ? 8.739 -1.593 5.414 1.00 88.69 293 GLU A O 1
ATOM 2331 N N . ILE A 1 294 ? 9.877 -2.944 6.797 1.00 90.81 294 ILE A N 1
ATOM 2332 C CA . ILE A 1 294 ? 9.012 -2.677 7.953 1.00 90.81 294 ILE A CA 1
ATOM 2333 C C . ILE A 1 294 ? 9.589 -1.633 8.909 1.00 90.81 294 ILE A C 1
ATOM 2335 O O . ILE A 1 294 ? 8.842 -0.877 9.533 1.00 90.81 294 ILE A O 1
ATOM 2339 N N . ASP A 1 295 ? 10.914 -1.548 9.009 1.00 93.06 295 ASP A N 1
ATOM 2340 C CA . ASP A 1 295 ? 11.579 -0.702 9.999 1.00 93.06 295 ASP A CA 1
ATOM 2341 C C . ASP A 1 295 ? 11.244 0.775 9.808 1.00 93.06 295 ASP A C 1
ATOM 2343 O O . ASP A 1 295 ? 11.038 1.488 10.792 1.00 93.06 295 ASP A O 1
ATOM 2347 N N . THR A 1 296 ? 11.122 1.244 8.566 1.00 94.31 296 THR A N 1
ATOM 2348 C CA . THR A 1 296 ? 10.728 2.634 8.307 1.00 94.31 296 THR A CA 1
ATOM 2349 C C . THR A 1 296 ? 9.318 2.942 8.818 1.00 94.31 296 THR A C 1
ATOM 2351 O O . THR A 1 296 ? 9.110 3.978 9.449 1.00 94.31 296 THR A O 1
ATOM 2354 N N . THR A 1 297 ? 8.363 2.028 8.643 1.00 94.12 297 THR A N 1
ATOM 2355 C CA . THR A 1 297 ? 7.002 2.179 9.185 1.00 94.12 297 THR A CA 1
ATOM 2356 C C . THR A 1 297 ? 7.017 2.214 10.713 1.00 94.12 297 THR A C 1
ATOM 2358 O O . THR A 1 297 ? 6.398 3.088 11.319 1.00 94.12 297 THR A O 1
ATOM 2361 N N . LYS A 1 298 ? 7.787 1.324 11.352 1.00 95.56 298 LYS A N 1
ATOM 2362 C CA . LYS A 1 298 ? 7.951 1.311 12.816 1.00 95.56 298 LYS A CA 1
ATOM 2363 C C . LYS A 1 298 ? 8.547 2.623 13.319 1.00 95.56 298 LYS A C 1
ATOM 2365 O O . LYS A 1 298 ? 8.046 3.218 14.266 1.00 95.56 298 LYS A O 1
ATOM 2370 N N . ASN A 1 299 ? 9.599 3.101 12.662 1.00 97.50 299 ASN A N 1
ATOM 2371 C CA . ASN A 1 299 ? 10.242 4.368 12.990 1.00 97.50 299 ASN A CA 1
ATOM 2372 C C . ASN A 1 299 ? 9.306 5.564 12.796 1.00 97.50 299 ASN A C 1
ATOM 2374 O O . ASN A 1 299 ? 9.402 6.521 13.563 1.00 97.50 299 ASN A O 1
ATOM 2378 N N . PHE A 1 300 ? 8.418 5.525 11.801 1.00 97.25 300 PHE A N 1
ATOM 2379 C CA . PHE A 1 300 ? 7.425 6.573 11.586 1.00 97.25 300 PHE A CA 1
ATOM 2380 C C . PHE A 1 300 ? 6.408 6.614 12.739 1.00 97.25 300 PHE A C 1
ATOM 2382 O O . PHE A 1 300 ? 6.203 7.683 13.310 1.00 97.25 300 PHE A O 1
ATOM 2389 N N . LEU A 1 301 ? 5.885 5.457 13.164 1.00 95.31 301 LEU A N 1
ATOM 2390 C CA . LEU A 1 301 ? 5.000 5.345 14.336 1.00 95.31 301 LEU A CA 1
ATOM 2391 C C . LEU A 1 301 ? 5.673 5.842 15.625 1.00 95.31 301 LEU A C 1
ATOM 2393 O O . LEU A 1 301 ? 5.099 6.637 16.364 1.00 95.31 301 LEU A O 1
ATOM 2397 N N . ILE A 1 302 ? 6.922 5.429 15.877 1.00 96.06 302 ILE A N 1
ATOM 2398 C CA . ILE A 1 302 ? 7.683 5.879 17.057 1.00 96.06 302 ILE A CA 1
ATOM 2399 C C . ILE A 1 302 ? 7.892 7.399 17.010 1.00 96.06 302 ILE A C 1
ATOM 2401 O O . ILE A 1 302 ? 7.711 8.076 18.017 1.00 96.06 302 ILE A O 1
ATOM 2405 N N . SER A 1 303 ? 8.233 7.947 15.840 1.00 96.94 303 SER A N 1
ATOM 2406 C CA . SER A 1 303 ? 8.465 9.389 15.683 1.00 96.94 303 SER A CA 1
ATOM 2407 C C . SER A 1 303 ? 7.213 10.208 15.971 1.00 96.94 303 SER A C 1
ATOM 2409 O O . SER A 1 303 ? 7.310 11.267 16.585 1.00 96.94 303 SER A O 1
ATOM 2411 N N . GLU A 1 304 ? 6.047 9.735 15.532 1.00 95.62 304 GLU A N 1
ATOM 2412 C CA . GLU A 1 304 ? 4.778 10.384 15.838 1.00 95.62 304 GLU A CA 1
ATOM 2413 C C . GLU A 1 304 ? 4.464 10.325 17.334 1.00 95.62 304 GLU A C 1
ATOM 2415 O O . GLU A 1 304 ? 4.131 11.354 17.923 1.00 95.62 304 GLU A O 1
ATOM 2420 N N . HIS A 1 305 ? 4.607 9.150 17.950 1.00 93.56 305 HIS A N 1
ATOM 2421 C CA . HIS A 1 305 ? 4.371 8.971 19.380 1.00 93.56 305 HIS A CA 1
ATOM 2422 C C . HIS A 1 305 ? 5.231 9.928 20.213 1.00 93.56 305 HIS A C 1
ATOM 2424 O O . HIS A 1 305 ? 4.718 10.622 21.090 1.00 93.56 305 HIS A O 1
ATOM 2430 N N . ASP A 1 306 ? 6.523 10.015 19.895 1.00 94.00 306 ASP A N 1
ATOM 2431 C CA . ASP A 1 306 ? 7.470 10.890 20.587 1.00 94.00 306 ASP A CA 1
ATOM 2432 C C . ASP A 1 306 ? 7.170 12.381 20.344 1.00 94.00 306 ASP A C 1
ATOM 2434 O O . ASP A 1 306 ? 7.425 13.219 21.211 1.00 94.00 306 ASP A O 1
ATOM 2438 N N . TYR A 1 307 ? 6.624 12.728 19.173 1.00 94.50 307 TYR A N 1
ATOM 2439 C CA . TYR A 1 307 ? 6.249 14.100 18.823 1.00 94.50 307 TYR A CA 1
ATOM 2440 C C . TYR A 1 307 ? 4.952 14.549 19.512 1.00 94.50 307 TYR A C 1
ATOM 2442 O O . TYR A 1 307 ? 4.871 15.671 20.015 1.00 94.50 307 TYR A O 1
ATOM 2450 N N . ALA A 1 308 ? 3.939 13.678 19.562 1.00 89.31 308 ALA A N 1
ATOM 2451 C CA . ALA A 1 308 ? 2.624 13.979 20.123 1.00 89.31 308 ALA A CA 1
ATOM 2452 C C . ALA A 1 308 ? 2.095 12.856 21.044 1.00 89.31 308 ALA A C 1
ATOM 2454 O O . ALA A 1 308 ? 1.066 12.241 20.740 1.00 89.31 308 ALA A O 1
ATOM 2455 N N . PRO A 1 309 ? 2.679 12.653 22.246 1.00 81.25 309 PRO A N 1
ATOM 2456 C CA . PRO A 1 309 ? 2.284 11.560 23.147 1.00 81.25 309 PRO A CA 1
ATOM 2457 C C . PRO A 1 309 ? 0.805 11.594 23.566 1.00 81.25 309 PRO A C 1
ATOM 2459 O O . PRO A 1 309 ? 0.183 10.574 23.859 1.00 81.25 309 PRO A O 1
ATOM 2462 N N . SER A 1 310 ? 0.193 12.783 23.576 1.00 78.88 310 SER A N 1
ATOM 2463 C CA . SER A 1 310 ? -1.232 12.947 23.892 1.00 78.88 310 SER A CA 1
ATOM 2464 C C . SER A 1 310 ? -2.165 12.287 22.863 1.00 78.88 310 SER A C 1
ATOM 2466 O O . SER A 1 310 ? -3.303 11.951 23.206 1.00 78.88 310 SER A O 1
ATOM 2468 N N . LYS A 1 311 ? -1.703 12.061 21.623 1.00 75.75 311 LYS A N 1
ATOM 2469 C CA . LYS A 1 311 ? -2.445 11.322 20.593 1.00 75.75 311 LYS A CA 1
ATOM 2470 C C . LYS A 1 311 ? -2.589 9.848 20.971 1.00 75.75 311 LYS A C 1
ATOM 2472 O O . LYS A 1 311 ? -3.710 9.354 20.936 1.00 75.75 311 LYS A O 1
ATOM 2477 N N . SER A 1 312 ? -1.537 9.221 21.499 1.00 69.62 312 SER A N 1
ATOM 2478 C CA . SER A 1 312 ? -1.580 7.847 22.030 1.00 69.62 312 SER A CA 1
ATOM 2479 C C . SER A 1 312 ? -2.684 7.660 23.083 1.00 69.62 312 SER A C 1
ATOM 2481 O O . SER A 1 312 ? -3.496 6.737 23.017 1.00 69.62 312 SER A O 1
ATOM 2483 N N . SER A 1 313 ? -2.834 8.618 24.008 1.00 72.69 313 SER A N 1
ATOM 2484 C CA . SER A 1 313 ? -3.921 8.574 25.001 1.00 72.69 313 SER A CA 1
ATOM 2485 C C . SER A 1 313 ? -5.318 8.669 24.366 1.00 72.69 313 SER A C 1
ATOM 2487 O O . SER A 1 313 ? -6.259 8.017 24.829 1.00 72.69 313 SER A O 1
ATOM 2489 N N . ARG A 1 314 ? -5.479 9.469 23.301 1.00 75.69 314 ARG A N 1
ATOM 2490 C CA . ARG A 1 314 ? -6.741 9.564 22.544 1.00 75.69 314 ARG A CA 1
ATOM 2491 C C . ARG A 1 314 ? -7.020 8.268 21.776 1.00 75.69 314 ARG A C 1
ATOM 2493 O O . ARG A 1 314 ? -8.151 7.785 21.839 1.00 75.69 314 ARG A O 1
ATOM 2500 N N . ALA A 1 315 ? -6.005 7.691 21.136 1.00 69.56 315 ALA A N 1
ATOM 2501 C CA . ALA A 1 315 ? -6.071 6.409 20.437 1.00 69.56 315 ALA A CA 1
ATOM 2502 C C . ALA A 1 315 ? -6.511 5.282 21.382 1.00 69.56 315 ALA A C 1
ATOM 2504 O O . ALA A 1 315 ? -7.482 4.578 21.103 1.00 69.56 315 ALA A O 1
ATOM 2505 N N . GLY A 1 316 ? -5.895 5.194 22.568 1.00 71.88 316 GLY A N 1
ATOM 2506 C CA . GLY A 1 316 ? -6.269 4.233 23.609 1.00 71.88 316 GLY A CA 1
ATOM 2507 C C . GLY A 1 316 ? -7.729 4.372 24.056 1.00 71.88 316 GLY A C 1
ATOM 2508 O O . GLY A 1 316 ? -8.455 3.381 24.119 1.00 71.88 316 GLY A O 1
ATOM 2509 N N . LYS A 1 317 ? -8.213 5.605 24.269 1.00 77.00 317 LYS A N 1
ATOM 2510 C CA . LYS A 1 317 ? -9.632 5.856 24.594 1.00 77.00 317 LYS A CA 1
ATOM 2511 C C . LYS A 1 317 ? -10.573 5.436 23.463 1.00 77.00 317 LYS A C 1
ATOM 2513 O O . LYS A 1 317 ? -11.629 4.864 23.727 1.00 77.00 317 LYS A O 1
ATOM 2518 N N . ARG A 1 318 ? -10.216 5.708 22.202 1.00 75.75 318 ARG A N 1
ATOM 2519 C CA . ARG A 1 318 ? -11.002 5.271 21.032 1.00 75.75 318 ARG A CA 1
ATOM 2520 C C . ARG A 1 318 ? -11.042 3.746 20.938 1.00 75.75 318 ARG A C 1
ATOM 2522 O O . ARG A 1 318 ? -12.117 3.188 20.727 1.00 75.75 318 ARG A O 1
ATOM 2529 N N . ALA A 1 319 ? -9.905 3.080 21.137 1.00 72.00 319 ALA A N 1
ATOM 2530 C CA . ALA A 1 319 ? -9.812 1.623 21.168 1.00 72.00 319 ALA A CA 1
ATOM 2531 C C . ALA A 1 319 ? -10.701 1.026 22.271 1.00 72.00 319 ALA A C 1
ATOM 2533 O O . ALA A 1 319 ? -11.485 0.120 21.997 1.00 72.00 319 ALA A O 1
ATOM 2534 N N . GLU A 1 320 ? -10.678 1.596 23.478 1.00 78.19 320 GLU A N 1
ATOM 2535 C CA . GLU A 1 320 ? -11.534 1.166 24.589 1.00 78.19 320 GLU A CA 1
ATOM 2536 C C . GLU A 1 320 ? -13.032 1.337 24.272 1.00 78.19 320 GLU A C 1
ATOM 2538 O O . GLU A 1 320 ? -13.832 0.421 24.492 1.00 78.19 320 GLU A O 1
ATOM 2543 N N . ILE A 1 321 ? -13.426 2.486 23.707 1.00 82.44 321 ILE A N 1
ATOM 2544 C CA . ILE A 1 321 ? -14.814 2.747 23.295 1.00 82.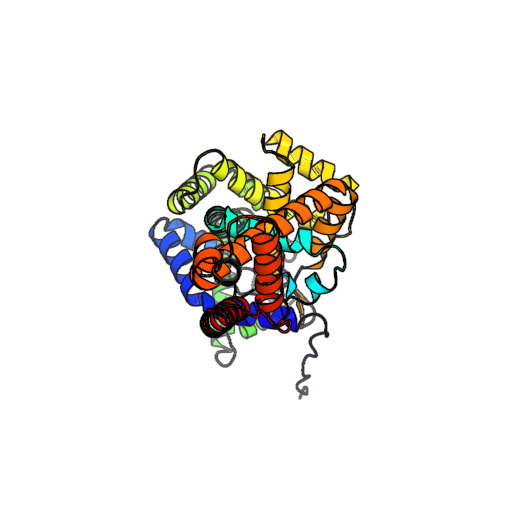44 321 ILE A CA 1
ATOM 2545 C C . ILE A 1 321 ? -15.262 1.740 22.229 1.00 82.44 321 ILE A C 1
ATOM 2547 O O . ILE A 1 321 ? -16.361 1.191 22.340 1.00 82.44 321 ILE A O 1
ATOM 2551 N N . ARG A 1 322 ? -14.424 1.469 21.221 1.00 77.31 322 ARG A N 1
ATOM 2552 C CA . ARG A 1 322 ? -14.722 0.502 20.153 1.00 77.31 322 ARG A CA 1
ATOM 2553 C C . ARG A 1 322 ? -14.838 -0.914 20.693 1.00 77.31 322 ARG A C 1
ATOM 2555 O O . ARG A 1 322 ? -15.810 -1.599 20.395 1.00 77.31 322 ARG A O 1
ATOM 2562 N N . GLU A 1 323 ? -13.915 -1.329 21.550 1.00 80.50 323 GLU A N 1
ATOM 2563 C CA . GLU A 1 323 ? -13.944 -2.646 22.185 1.00 80.50 323 GLU A CA 1
ATOM 2564 C C . GLU A 1 323 ? -15.198 -2.814 23.060 1.00 80.50 323 GLU A C 1
ATOM 2566 O O . GLU A 1 323 ? -15.862 -3.853 23.038 1.00 80.50 323 GLU A O 1
ATOM 2571 N N . LYS A 1 324 ? -15.619 -1.752 23.756 1.00 83.56 324 LYS A N 1
ATOM 2572 C CA . LYS A 1 324 ? -16.900 -1.717 24.472 1.00 83.56 324 LYS A CA 1
ATOM 2573 C C . LYS A 1 324 ? -18.099 -1.834 23.524 1.00 83.56 324 LYS A C 1
ATOM 2575 O O . LYS A 1 324 ? -19.020 -2.601 23.802 1.00 83.56 324 LYS A O 1
ATOM 2580 N N . GLN A 1 325 ? -18.108 -1.106 22.407 1.00 85.75 325 GLN A N 1
ATOM 2581 C CA . GLN A 1 325 ? -19.170 -1.198 21.396 1.00 85.75 325 GLN A CA 1
ATOM 2582 C C . GLN A 1 325 ? -19.229 -2.588 20.748 1.00 85.75 325 GLN A C 1
ATOM 2584 O O . GLN A 1 325 ? -20.320 -3.137 20.588 1.00 85.75 325 GLN A O 1
ATOM 2589 N N . ARG A 1 326 ? -18.076 -3.187 20.434 1.00 83.81 326 ARG A N 1
ATOM 2590 C CA . ARG A 1 326 ? -17.956 -4.538 19.872 1.00 83.81 326 ARG A CA 1
ATOM 2591 C C . ARG A 1 326 ? -18.577 -5.568 20.800 1.00 83.81 326 ARG A C 1
ATOM 2593 O O . ARG A 1 326 ? -19.452 -6.321 20.377 1.00 83.81 326 ARG A O 1
ATOM 2600 N N . VAL A 1 327 ? -18.189 -5.556 22.074 1.00 85.94 327 VAL A N 1
ATOM 2601 C CA . VAL A 1 327 ? -18.757 -6.471 23.070 1.00 85.94 327 VAL A CA 1
ATOM 2602 C C . VAL A 1 327 ? -20.249 -6.240 23.245 1.00 85.94 327 VAL A C 1
ATOM 2604 O O . VAL A 1 327 ? -21.008 -7.202 23.231 1.00 85.94 327 VAL A O 1
ATOM 2607 N N . ASN A 1 328 ? -20.705 -4.988 23.301 1.00 87.00 328 ASN A N 1
ATOM 2608 C CA . ASN A 1 328 ? -22.138 -4.697 23.368 1.00 87.00 328 ASN A CA 1
ATOM 2609 C C . ASN A 1 328 ? -22.909 -5.242 22.154 1.00 87.00 328 ASN A C 1
ATOM 2611 O O . ASN A 1 328 ? -24.016 -5.755 22.313 1.00 87.00 328 ASN A O 1
ATOM 2615 N N . ASN A 1 329 ? -22.329 -5.183 20.953 1.00 88.62 329 ASN A N 1
ATOM 2616 C CA . ASN A 1 329 ? -22.930 -5.756 19.750 1.00 88.62 329 ASN A CA 1
ATOM 2617 C C . ASN A 1 329 ? -22.981 -7.289 19.805 1.00 88.62 329 ASN A C 1
ATOM 2619 O O . ASN A 1 329 ? -24.014 -7.863 19.465 1.00 88.62 329 ASN A O 1
ATOM 2623 N N . ILE A 1 330 ? -21.914 -7.946 20.273 1.00 90.31 330 ILE A N 1
ATOM 2624 C CA . ILE A 1 330 ? -21.876 -9.405 20.474 1.00 90.31 330 ILE A CA 1
ATOM 2625 C C . ILE A 1 330 ? -22.939 -9.830 21.489 1.00 90.31 330 ILE A C 1
ATOM 2627 O O . ILE A 1 330 ? -23.737 -10.727 21.213 1.00 90.31 330 ILE A O 1
ATOM 2631 N N . LEU A 1 331 ? -23.005 -9.142 22.632 1.00 92.44 331 LEU A N 1
ATOM 2632 C CA . LEU A 1 331 ? -24.025 -9.383 23.648 1.00 92.44 331 LEU A CA 1
ATOM 2633 C C . LEU A 1 331 ? -25.423 -9.224 23.051 1.00 92.44 331 LEU A C 1
ATOM 2635 O O . LEU A 1 331 ? -26.245 -10.126 23.172 1.00 92.44 331 LEU A O 1
ATOM 2639 N N . LYS A 1 332 ? -25.682 -8.141 22.312 1.00 91.81 332 LYS A N 1
ATOM 2640 C CA . LYS A 1 332 ? -26.969 -7.922 21.640 1.00 91.81 332 LYS A CA 1
ATOM 2641 C C . LYS A 1 332 ? -27.316 -9.047 20.652 1.00 91.81 332 LYS A C 1
ATOM 2643 O O . LYS A 1 332 ? -28.446 -9.526 20.667 1.00 91.81 332 LYS A O 1
ATOM 2648 N N . GLN A 1 333 ? -26.368 -9.513 19.836 1.00 91.06 333 GLN A N 1
ATOM 2649 C CA . GLN A 1 333 ? -26.568 -10.638 18.901 1.00 91.06 333 GLN A CA 1
ATOM 2650 C C . GLN A 1 333 ? -26.851 -11.971 19.613 1.00 91.06 333 GLN A C 1
ATOM 2652 O O . GLN A 1 333 ? -27.588 -12.824 19.106 1.00 91.06 333 GLN A O 1
ATOM 2657 N N . ALA A 1 334 ? -26.292 -12.151 20.807 1.00 93.69 334 ALA A N 1
ATOM 2658 C CA . ALA A 1 334 ? -26.579 -13.288 21.671 1.00 93.69 334 ALA A CA 1
ATOM 2659 C C . ALA A 1 334 ? -27.878 -13.126 22.487 1.00 93.69 334 ALA A C 1
ATOM 2661 O O . ALA A 1 334 ? -28.266 -14.048 23.200 1.00 93.69 334 ALA A O 1
ATOM 2662 N N . GLY A 1 335 ? -28.575 -11.988 22.378 1.00 93.56 335 GLY A N 1
ATOM 2663 C CA . GLY A 1 335 ? -29.760 -11.683 23.181 1.00 93.56 335 GLY A CA 1
ATOM 2664 C C . GLY A 1 335 ? -29.431 -11.372 24.645 1.00 93.56 335 GLY A C 1
ATOM 2665 O O . GLY A 1 335 ? -30.214 -11.689 25.534 1.00 93.56 335 GLY A O 1
ATOM 2666 N N . LEU A 1 336 ? -28.260 -10.803 24.906 1.00 94.19 336 LEU A N 1
ATOM 2667 C CA . LEU A 1 336 ? -27.773 -10.357 26.213 1.00 94.19 336 LEU A CA 1
ATOM 2668 C C . LEU A 1 336 ? -27.712 -8.824 26.292 1.00 94.19 336 LEU A C 1
ATOM 2670 O O . LEU A 1 336 ? -26.814 -8.262 26.911 1.00 94.19 336 LEU A O 1
ATOM 2674 N N . ASP A 1 337 ? -28.633 -8.113 25.640 1.00 92.81 337 ASP A N 1
ATOM 2675 C CA . ASP A 1 337 ? -28.798 -6.683 25.904 1.00 92.81 337 ASP A CA 1
ATOM 2676 C C . ASP A 1 337 ? -29.473 -6.460 27.270 1.00 92.81 337 ASP A C 1
ATOM 2678 O O . ASP A 1 337 ? -30.187 -7.327 27.776 1.00 92.81 337 ASP A O 1
ATOM 2682 N N . GLY A 1 338 ? -29.270 -5.283 27.867 1.00 89.56 338 GLY A N 1
ATOM 2683 C CA . GLY A 1 338 ? -29.716 -5.010 29.237 1.00 89.56 338 GLY A CA 1
ATOM 2684 C C . GLY A 1 338 ? -31.221 -5.188 29.468 1.00 89.56 338 GLY A C 1
ATOM 2685 O O . GLY A 1 338 ? -31.616 -5.602 30.555 1.00 89.56 338 GLY A O 1
ATOM 2686 N N . LYS A 1 339 ? -32.069 -4.941 28.457 1.00 92.25 339 LYS A N 1
ATOM 2687 C CA . LYS A 1 339 ? -33.519 -5.157 28.577 1.00 92.25 339 LYS A CA 1
ATOM 2688 C C . LYS A 1 339 ? -33.832 -6.648 28.621 1.00 92.25 339 LYS A C 1
ATOM 2690 O O . LYS A 1 339 ? -34.610 -7.089 29.462 1.00 92.25 339 LYS A O 1
ATOM 2695 N N . THR A 1 340 ? -33.207 -7.416 27.740 1.00 93.31 340 THR A N 1
ATOM 2696 C CA . THR A 1 340 ? -33.407 -8.862 27.678 1.00 93.31 340 THR A CA 1
ATOM 2697 C C . THR A 1 340 ? -32.865 -9.565 28.924 1.00 93.31 340 THR A C 1
ATOM 2699 O O . THR A 1 340 ? -33.545 -10.415 29.490 1.00 93.31 340 THR A O 1
ATOM 2702 N N . VAL A 1 341 ? -31.689 -9.164 29.416 1.00 91.94 341 VAL A N 1
ATOM 2703 C CA . VAL A 1 341 ? -31.118 -9.696 30.667 1.00 91.94 341 VAL A CA 1
ATOM 2704 C C . VAL A 1 341 ? -31.999 -9.351 31.867 1.00 91.94 341 VAL A C 1
ATOM 2706 O O . VAL A 1 341 ? -32.273 -10.226 32.682 1.00 91.94 341 VAL A O 1
ATOM 2709 N N . SER A 1 342 ? -32.501 -8.115 31.946 1.00 92.06 342 SER A N 1
ATOM 2710 C CA . SER A 1 342 ? -33.440 -7.684 32.991 1.00 92.06 342 SER A CA 1
ATOM 2711 C C . SER A 1 342 ? -34.693 -8.566 33.046 1.00 92.06 342 SER A C 1
ATOM 2713 O O . SER A 1 342 ? -35.133 -8.933 34.132 1.00 92.06 342 SER A O 1
ATOM 2715 N N . GLN A 1 343 ? -35.227 -8.956 31.885 1.00 92.31 343 GLN A N 1
ATOM 2716 C CA . GLN A 1 343 ? -36.391 -9.839 31.788 1.00 92.31 343 GLN A CA 1
ATOM 2717 C C . GLN A 1 343 ? -36.074 -11.283 32.183 1.00 92.31 343 GLN A C 1
ATOM 2719 O O . GLN A 1 343 ? -36.847 -11.886 32.915 1.00 92.31 343 GLN A O 1
ATOM 2724 N N . ILE A 1 344 ? -34.949 -11.834 31.715 1.00 91.00 344 ILE A N 1
ATOM 2725 C CA . ILE A 1 344 ? -34.563 -13.228 31.994 1.00 91.00 344 ILE A CA 1
ATOM 2726 C C . ILE A 1 344 ? -34.203 -13.422 33.469 1.00 91.00 344 ILE A C 1
ATOM 2728 O O . ILE A 1 344 ? -34.574 -14.424 34.067 1.00 91.00 344 ILE A O 1
ATOM 2732 N N . ALA A 1 345 ? -33.456 -12.479 34.044 1.00 89.38 345 ALA A N 1
ATOM 2733 C CA . ALA A 1 345 ? -32.994 -12.557 35.425 1.00 89.38 345 ALA A CA 1
ATOM 2734 C C . ALA A 1 345 ? -34.011 -12.004 36.435 1.00 89.38 345 ALA A C 1
ATOM 2736 O O . ALA A 1 345 ? -33.741 -12.042 37.633 1.00 89.38 345 ALA A O 1
ATOM 2737 N N . GLU A 1 346 ? -35.127 -11.442 35.955 1.00 90.69 346 GLU A N 1
ATOM 2738 C CA . GLU A 1 346 ? -36.137 -10.747 36.764 1.00 90.69 346 GLU A CA 1
ATOM 2739 C C . GLU A 1 346 ? -35.529 -9.628 37.640 1.00 90.69 346 GLU A C 1
ATOM 2741 O O . GLU A 1 346 ? -35.946 -9.378 38.772 1.00 90.69 346 GLU A O 1
ATOM 2746 N N . VAL A 1 347 ? -34.523 -8.922 37.104 1.00 89.50 347 VAL A N 1
ATOM 2747 C CA . VAL A 1 347 ? -33.818 -7.825 37.787 1.00 89.50 347 VAL A CA 1
ATOM 2748 C C . VAL A 1 347 ? -34.239 -6.487 37.192 1.00 89.50 347 VAL A C 1
ATOM 2750 O O . VAL A 1 347 ? -34.020 -6.225 36.010 1.00 89.50 347 VAL A O 1
ATOM 2753 N N . SER A 1 348 ? -34.792 -5.599 38.017 1.00 88.75 348 SER A N 1
ATOM 2754 C CA . SER A 1 348 ? -35.156 -4.239 37.602 1.00 88.75 348 SER A CA 1
ATOM 2755 C C . SER A 1 348 ? -33.937 -3.398 37.183 1.00 88.75 348 SER A C 1
ATOM 2757 O O . SER A 1 348 ? -32.841 -3.592 37.720 1.00 88.75 348 SER A O 1
ATOM 2759 N N . PRO A 1 349 ? -34.109 -2.406 36.285 1.00 89.06 349 PRO A N 1
ATOM 2760 C CA . PRO A 1 349 ? -33.049 -1.464 35.934 1.00 89.06 349 PRO A CA 1
ATOM 2761 C C . PRO A 1 349 ? -32.456 -0.776 37.170 1.00 89.06 349 PRO A C 1
ATOM 2763 O O . PRO A 1 349 ? -33.187 -0.228 37.994 1.00 89.06 349 PRO A O 1
ATOM 2766 N N . GLY A 1 350 ? -31.128 -0.796 37.297 1.00 90.62 350 GLY A N 1
ATOM 2767 C CA . GLY A 1 350 ? -30.416 -0.207 38.429 1.00 90.62 350 GLY A CA 1
ATOM 2768 C C . GLY A 1 350 ? -29.021 -0.808 38.636 1.00 90.62 350 GLY A C 1
ATOM 2769 O O . GLY A 1 350 ? -28.550 -1.564 37.783 1.00 90.62 350 GLY A O 1
ATOM 2770 N N . PRO A 1 351 ? -28.364 -0.509 39.772 1.00 91.38 351 PRO A N 1
ATOM 2771 C CA . PRO A 1 351 ? -27.005 -0.971 40.070 1.00 91.38 351 PRO A CA 1
ATOM 2772 C C . PRO A 1 351 ? -26.832 -2.491 39.969 1.00 91.38 351 PRO A C 1
ATOM 2774 O O . PRO A 1 351 ? -25.889 -2.949 39.336 1.00 91.38 351 PRO A O 1
ATOM 2777 N N . LYS A 1 352 ? -27.804 -3.268 40.470 1.00 89.12 352 LYS A N 1
ATOM 2778 C CA . LYS A 1 352 ? -27.793 -4.742 40.406 1.00 89.12 352 LYS A CA 1
ATOM 2779 C C . LYS A 1 352 ? -27.782 -5.287 38.977 1.00 89.12 352 LYS A C 1
ATOM 2781 O O . LYS A 1 352 ? -27.096 -6.259 38.691 1.00 89.12 352 LYS A O 1
ATOM 2786 N N . LEU A 1 353 ? -28.530 -4.658 38.066 1.00 90.62 353 LEU A N 1
ATOM 2787 C CA . LEU A 1 353 ? -28.476 -5.020 36.649 1.00 90.62 353 LEU A CA 1
ATOM 2788 C C . LEU A 1 353 ? -27.109 -4.654 36.054 1.00 90.62 353 LEU A C 1
ATOM 2790 O O . LEU A 1 353 ? -26.584 -5.401 35.239 1.00 90.62 353 LEU A O 1
ATOM 2794 N N . GLY A 1 354 ? -26.517 -3.532 36.470 1.00 88.81 354 GLY A N 1
ATOM 2795 C CA . GLY A 1 354 ? -25.164 -3.138 36.065 1.00 88.81 354 GLY A CA 1
ATOM 2796 C C . GLY A 1 354 ? -24.087 -4.138 36.499 1.00 88.81 354 GLY A C 1
ATOM 2797 O O . GLY A 1 354 ? -23.230 -4.502 35.693 1.00 88.81 354 GLY A O 1
ATOM 2798 N N . GLU A 1 355 ? -24.162 -4.623 37.738 1.00 91.25 355 GLU A N 1
ATOM 2799 C CA . GLU A 1 355 ? -23.286 -5.676 38.273 1.00 91.25 355 GLU A CA 1
ATOM 2800 C C . GLU A 1 355 ? -23.443 -6.974 37.476 1.00 91.25 355 GLU A C 1
ATOM 2802 O O . GLU A 1 355 ? -22.465 -7.482 36.931 1.00 91.25 355 GLU A O 1
ATOM 2807 N N . LEU A 1 356 ? -24.686 -7.429 37.283 1.00 91.44 356 LEU A N 1
ATOM 2808 C CA . LEU A 1 356 ? -24.999 -8.609 36.477 1.00 91.44 356 LEU A CA 1
ATOM 2809 C C . LEU A 1 356 ? -24.456 -8.494 35.043 1.00 91.44 356 LEU A C 1
ATOM 2811 O O . LEU A 1 356 ? -23.843 -9.423 34.523 1.00 91.44 356 LEU A O 1
ATOM 2815 N N . MET A 1 357 ? -24.635 -7.340 34.397 1.00 93.12 357 MET A N 1
ATOM 2816 C CA . MET A 1 357 ? -24.095 -7.089 33.057 1.00 93.12 357 MET A CA 1
ATOM 2817 C C . MET A 1 357 ? -22.561 -7.121 33.034 1.00 93.12 357 MET A C 1
ATOM 2819 O O . MET A 1 357 ? -21.978 -7.565 32.045 1.00 93.12 357 MET A O 1
ATOM 2823 N N . THR A 1 358 ? -21.906 -6.682 34.111 1.00 90.62 358 THR A N 1
ATOM 2824 C CA . THR A 1 358 ? -20.443 -6.721 34.250 1.00 90.62 358 THR A CA 1
ATOM 2825 C C . THR A 1 358 ? -19.942 -8.158 34.408 1.00 90.62 358 THR A C 1
ATOM 2827 O O . THR A 1 358 ? -18.962 -8.542 33.769 1.00 90.62 358 THR A O 1
ATOM 2830 N N . GLU A 1 359 ? -20.641 -8.984 35.188 1.00 91.38 359 GLU A N 1
ATOM 2831 C CA . GLU A 1 359 ? -20.344 -10.415 35.322 1.00 91.38 359 GLU A CA 1
ATOM 2832 C C . GLU A 1 359 ? -20.529 -11.159 33.996 1.00 91.38 359 GLU A C 1
ATOM 2834 O O . GLU A 1 359 ? -19.641 -11.906 33.584 1.00 91.38 359 GLU A O 1
ATOM 2839 N N . ILE A 1 360 ? -21.626 -10.889 33.276 1.00 92.88 360 ILE A N 1
ATOM 2840 C CA . ILE A 1 360 ? -21.867 -11.430 31.929 1.00 92.88 360 ILE A CA 1
ATOM 2841 C C . ILE A 1 360 ? -20.723 -11.034 30.985 1.00 92.88 360 ILE A C 1
ATOM 2843 O O . ILE A 1 360 ? -20.177 -11.884 30.283 1.00 92.88 360 ILE A O 1
ATOM 2847 N N . GLN A 1 361 ? -20.323 -9.757 30.976 1.00 90.56 361 GLN A N 1
ATOM 2848 C CA . GLN A 1 361 ? -19.202 -9.284 30.155 1.00 90.56 361 GLN A CA 1
ATOM 2849 C C . GLN A 1 361 ? -17.889 -9.986 30.509 1.00 90.56 361 GLN A C 1
ATOM 2851 O O . GLN A 1 361 ? -17.147 -10.370 29.607 1.00 90.56 361 GLN A O 1
ATOM 2856 N N . SER A 1 362 ? -17.610 -10.178 31.800 1.00 89.44 362 SER A N 1
ATOM 2857 C CA . SER A 1 362 ? -16.413 -10.876 32.275 1.00 89.44 362 SER A CA 1
ATOM 2858 C C . SER A 1 362 ? -16.409 -12.348 31.855 1.00 89.44 362 SER A C 1
ATOM 2860 O O . SER A 1 362 ? -15.396 -12.851 31.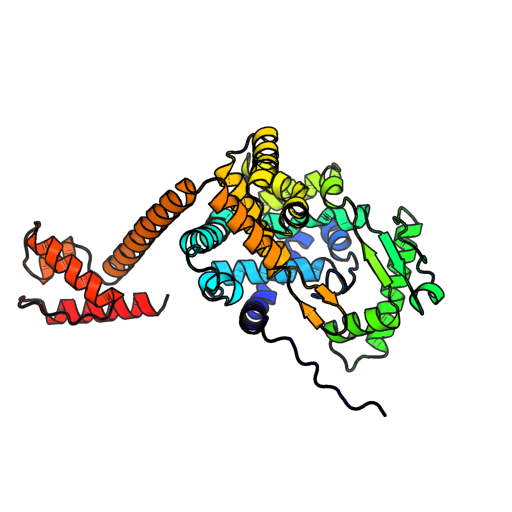367 1.00 89.44 362 SER A O 1
ATOM 2862 N N . ALA A 1 363 ? -17.556 -13.023 31.957 1.00 91.12 363 ALA A N 1
ATOM 2863 C CA . ALA A 1 363 ? -17.718 -14.409 31.529 1.00 91.12 363 ALA A CA 1
ATOM 2864 C C . ALA A 1 363 ? -17.518 -14.582 30.014 1.00 91.12 363 ALA A C 1
ATOM 2866 O O . ALA A 1 363 ? -16.889 -15.547 29.580 1.00 91.12 363 ALA A O 1
ATOM 2867 N N . VAL A 1 364 ? -17.996 -13.629 29.206 1.00 90.69 364 VAL A N 1
ATOM 2868 C CA . VAL A 1 364 ? -17.800 -13.640 27.747 1.00 90.69 364 VAL A CA 1
ATOM 2869 C C . VAL A 1 364 ? -16.347 -13.342 27.368 1.00 90.69 364 VAL A C 1
ATOM 2871 O O . VAL A 1 364 ? -15.791 -14.045 26.532 1.00 90.69 364 VAL A O 1
ATOM 2874 N N . ARG A 1 365 ? -15.726 -12.324 27.979 1.00 88.06 365 ARG A N 1
ATOM 2875 C CA . ARG A 1 365 ? -14.372 -11.863 27.620 1.00 88.06 365 ARG A CA 1
ATOM 2876 C C . ARG A 1 365 ? -13.259 -12.774 28.115 1.00 88.06 365 ARG A C 1
ATOM 2878 O O . ARG A 1 365 ? -12.310 -13.035 27.387 1.00 88.06 365 ARG A O 1
ATOM 2885 N N . TYR A 1 366 ? -13.347 -13.190 29.371 1.00 87.19 366 TYR A N 1
ATOM 2886 C CA . TYR A 1 366 ? -12.244 -13.840 30.081 1.00 87.19 366 TYR A CA 1
ATOM 2887 C C . TYR A 1 366 ? -12.545 -15.300 30.402 1.00 87.19 366 TYR A C 1
ATOM 2889 O O . TYR A 1 366 ? -11.712 -15.999 30.972 1.00 87.19 366 TYR A O 1
ATOM 2897 N N . GLY A 1 367 ? -13.747 -15.769 30.065 1.00 84.31 367 GLY A N 1
ATOM 2898 C CA . GLY A 1 367 ? -14.195 -17.092 30.459 1.00 84.31 367 GLY A CA 1
ATOM 2899 C C . GLY A 1 367 ? -14.362 -17.253 31.963 1.00 84.31 367 GLY A C 1
ATOM 2900 O O . GLY A 1 367 ? -14.319 -18.382 32.450 1.00 84.31 367 GLY A O 1
ATOM 2901 N N . SER A 1 368 ? -14.526 -16.140 32.682 1.00 85.62 368 SER A N 1
ATOM 2902 C CA . SER A 1 368 ? -14.760 -16.133 34.119 1.00 85.62 368 SER A CA 1
ATOM 2903 C C . SER A 1 368 ? -15.968 -17.007 34.464 1.00 85.62 368 SER A C 1
ATOM 2905 O O . SER A 1 368 ? -16.970 -16.972 33.740 1.00 85.62 368 SER A O 1
ATOM 2907 N N . PRO A 1 369 ? -15.913 -17.770 35.568 1.00 82.81 369 PRO A N 1
ATOM 2908 C CA . PRO A 1 369 ? -17.080 -18.474 36.072 1.00 82.81 369 PRO A CA 1
ATOM 2909 C C . PRO A 1 369 ? -18.242 -17.496 36.274 1.00 82.81 369 PRO A C 1
ATOM 2911 O O . PRO A 1 369 ? -18.072 -16.450 36.900 1.00 82.81 369 PRO A O 1
ATOM 2914 N N . PHE A 1 370 ? -19.409 -17.836 35.733 1.00 83.81 370 PHE A N 1
ATOM 2915 C CA . PHE A 1 370 ? -20.630 -17.057 35.894 1.00 83.81 370 PHE A CA 1
ATOM 2916 C C . PHE A 1 370 ? -21.551 -17.788 36.864 1.00 83.81 370 PHE A C 1
ATOM 2918 O O . PHE A 1 370 ? -21.925 -18.931 36.602 1.00 83.81 370 PHE A O 1
ATOM 2925 N N . PHE A 1 371 ? -21.892 -17.140 37.976 1.00 78.06 371 PHE A N 1
ATOM 2926 C CA . PHE A 1 371 ? -22.741 -17.714 39.015 1.00 78.06 371 PHE A CA 1
ATOM 2927 C C . PHE A 1 371 ? -23.828 -16.717 39.381 1.00 78.06 371 PHE A C 1
ATOM 2929 O O . PHE A 1 371 ? -23.569 -15.744 40.084 1.00 78.06 371 PHE A O 1
ATOM 2936 N N . VAL A 1 372 ? -25.055 -16.973 38.940 1.00 70.94 372 VAL A N 1
ATOM 2937 C CA . VAL A 1 372 ? -26.187 -16.106 39.264 1.00 70.94 372 VAL A CA 1
ATOM 2938 C C . VAL A 1 372 ? -27.344 -16.969 39.711 1.00 70.94 372 VAL A C 1
ATOM 2940 O O . VAL A 1 372 ? -27.919 -17.704 38.922 1.00 70.94 372 VAL A O 1
ATOM 2943 N N . LYS A 1 373 ? -27.739 -16.814 40.978 1.00 69.69 373 LYS A N 1
ATOM 2944 C CA . LYS A 1 373 ? -28.977 -17.396 41.501 1.00 69.69 373 LYS A CA 1
ATOM 2945 C C . LYS A 1 373 ? -30.174 -16.587 40.993 1.00 69.69 373 LYS A C 1
ATOM 2947 O O . LYS A 1 373 ? -30.715 -15.763 41.729 1.00 69.69 373 LYS A O 1
ATOM 2952 N N . SER A 1 374 ? -30.551 -16.784 39.734 1.00 71.38 374 SER A N 1
ATOM 2953 C CA . SER A 1 374 ? -31.760 -16.207 39.136 1.00 71.38 374 SER A CA 1
ATOM 2954 C C . SER A 1 374 ? -32.629 -17.288 38.500 1.00 71.38 374 SER A C 1
ATOM 2956 O O . SER A 1 374 ? -32.157 -18.364 38.140 1.00 71.38 374 SER A O 1
ATOM 2958 N N . SER A 1 375 ? -33.917 -16.986 38.347 1.00 71.44 375 SER A N 1
ATOM 2959 C CA . SER A 1 375 ? -34.919 -17.849 37.710 1.00 71.44 375 SER A CA 1
ATOM 2960 C C . SER A 1 375 ? -34.600 -18.186 36.243 1.00 71.44 375 SER A C 1
ATOM 2962 O O . SER A 1 375 ? -35.155 -19.141 35.705 1.00 71.44 375 SER A O 1
ATOM 2964 N N . GLY A 1 376 ? -33.674 -17.457 35.610 1.00 81.69 376 GLY A N 1
ATOM 2965 C CA . GLY A 1 376 ? -33.245 -17.645 34.221 1.00 81.69 376 GLY A CA 1
ATOM 2966 C C . GLY A 1 376 ? -31.784 -18.067 34.037 1.00 81.69 376 GLY A C 1
ATOM 2967 O O . GLY A 1 376 ? -31.239 -17.851 32.952 1.00 81.69 376 GLY A O 1
ATOM 2968 N N . GLU A 1 377 ? -31.132 -18.635 35.059 1.00 87.50 377 GLU A N 1
ATOM 2969 C CA . GLU A 1 377 ? -29.697 -18.976 35.040 1.00 87.50 377 GLU A CA 1
ATOM 2970 C C . GLU A 1 377 ? -29.287 -19.824 33.821 1.00 87.50 377 GLU A C 1
ATOM 2972 O O . GLU A 1 377 ? -28.358 -19.454 33.103 1.00 87.50 377 GLU A O 1
ATOM 2977 N N . GLU A 1 378 ? -30.009 -20.907 33.517 1.00 88.56 378 GLU A N 1
ATOM 2978 C CA . GLU A 1 378 ? -29.698 -21.774 32.367 1.00 88.56 378 GLU A CA 1
ATOM 2979 C C . GLU A 1 378 ? -29.784 -21.029 31.026 1.00 88.56 378 GLU A C 1
ATOM 2981 O O . GLU A 1 378 ? -28.935 -21.206 30.148 1.00 88.56 378 GLU A O 1
ATOM 2986 N N . VAL A 1 379 ? -30.776 -20.144 30.877 1.00 92.06 379 VAL A N 1
ATOM 2987 C CA . VAL A 1 379 ? -30.968 -19.340 29.661 1.00 92.06 379 VAL A CA 1
ATOM 2988 C C . VAL A 1 379 ? -29.836 -18.325 29.503 1.00 92.06 379 VAL A C 1
ATOM 2990 O O . VAL A 1 379 ? -29.353 -18.107 28.389 1.00 92.06 379 VAL A O 1
ATOM 2993 N N . LEU A 1 380 ? -29.396 -17.706 30.603 1.00 92.69 380 LEU A N 1
ATOM 2994 C CA . LEU A 1 380 ? -28.250 -16.797 30.595 1.00 92.69 380 LEU A CA 1
ATOM 2995 C C . LEU A 1 380 ? -26.965 -17.539 30.240 1.00 92.69 380 LEU A C 1
ATOM 2997 O O . LEU A 1 380 ? -26.239 -17.077 29.363 1.00 92.69 380 LEU A O 1
ATOM 3001 N N . LEU A 1 381 ? -26.710 -18.699 30.851 1.00 92.69 381 LEU A N 1
ATOM 3002 C CA . LEU A 1 381 ? -25.527 -19.514 30.568 1.00 92.69 381 LEU A CA 1
ATOM 3003 C C . LEU A 1 381 ? -25.454 -19.915 29.094 1.00 92.69 381 LEU A C 1
ATOM 3005 O O . LEU A 1 381 ? -24.393 -19.800 28.480 1.00 92.69 381 LEU A O 1
ATOM 3009 N N . GLU A 1 382 ? -26.575 -20.322 28.500 1.00 93.75 382 GLU A N 1
ATOM 3010 C CA . GLU A 1 382 ? -26.610 -20.688 27.085 1.00 93.75 382 GLU A CA 1
ATOM 3011 C C . GLU A 1 382 ? -26.304 -19.495 26.171 1.00 93.75 382 GLU A C 1
ATOM 3013 O O . GLU A 1 382 ? -25.494 -19.582 25.244 1.00 93.75 382 GLU A O 1
ATOM 3018 N N . ARG A 1 383 ? -26.876 -18.326 26.472 1.00 95.62 383 ARG A N 1
ATOM 3019 C CA . ARG A 1 383 ? -26.585 -17.102 25.714 1.00 95.62 383 ARG A CA 1
ATOM 3020 C C . ARG A 1 383 ? -25.154 -16.611 25.923 1.00 95.62 383 ARG A C 1
ATOM 3022 O O . ARG A 1 383 ? -24.561 -16.099 24.977 1.00 95.62 383 ARG A O 1
ATOM 3029 N N . ILE A 1 384 ? -24.582 -16.790 27.115 1.00 94.38 384 ILE A N 1
ATOM 3030 C CA . ILE A 1 384 ? -23.176 -16.476 27.406 1.00 94.38 384 ILE A CA 1
ATOM 3031 C C . ILE A 1 384 ? -22.258 -17.377 26.583 1.00 94.38 384 ILE A C 1
ATOM 3033 O O . ILE A 1 384 ? -21.328 -16.867 25.962 1.00 94.38 384 ILE A O 1
ATOM 3037 N N . ARG A 1 385 ? -22.539 -18.686 26.499 1.00 92.69 385 ARG A N 1
ATOM 3038 C CA . ARG A 1 385 ? -21.784 -19.603 25.625 1.00 92.69 385 ARG A CA 1
ATOM 3039 C C . ARG A 1 385 ? -21.848 -19.154 24.172 1.00 92.69 385 ARG A C 1
ATOM 3041 O O . ARG A 1 385 ? -20.805 -19.013 23.545 1.00 92.69 385 ARG A O 1
ATOM 3048 N N . LYS A 1 386 ? -23.043 -18.829 23.667 1.00 93.31 386 LYS A N 1
ATOM 3049 C CA . LYS A 1 386 ? -23.216 -18.292 22.308 1.00 93.31 386 LYS A CA 1
ATOM 3050 C C . LYS A 1 386 ? -22.416 -17.003 22.091 1.00 93.31 386 LYS A C 1
ATOM 3052 O O . LYS A 1 386 ? -21.731 -16.872 21.080 1.00 93.31 386 LYS A O 1
ATOM 3057 N N . ALA A 1 387 ? -22.496 -16.052 23.023 1.00 93.38 387 ALA A N 1
ATOM 3058 C CA . ALA A 1 387 ? -21.747 -14.798 22.960 1.00 93.38 387 ALA A CA 1
ATOM 3059 C C . ALA A 1 387 ? -20.235 -15.037 22.969 1.00 93.38 387 ALA A C 1
ATOM 3061 O O . ALA A 1 387 ? -19.514 -14.387 22.219 1.00 93.38 387 ALA A O 1
ATOM 3062 N N . ARG A 1 388 ? -19.762 -15.995 23.770 1.00 91.69 388 ARG A N 1
ATOM 3063 C CA . ARG A 1 388 ? -18.355 -16.387 23.828 1.00 91.69 388 ARG A CA 1
ATOM 3064 C C . ARG A 1 388 ? -17.891 -17.026 22.526 1.00 91.69 388 ARG A C 1
ATOM 3066 O O . ARG A 1 388 ? -16.874 -16.607 21.997 1.00 91.69 388 ARG A O 1
ATOM 3073 N N . THR A 1 389 ? -18.664 -17.943 21.947 1.00 89.12 389 THR A N 1
ATOM 3074 C CA . THR A 1 389 ? -18.353 -18.493 20.619 1.00 89.12 389 THR A CA 1
ATOM 3075 C C . THR A 1 389 ? -18.281 -17.386 19.568 1.00 89.12 389 THR A C 1
ATOM 3077 O O . THR A 1 389 ? -17.348 -17.364 18.775 1.00 89.12 389 THR A O 1
ATOM 3080 N N . LEU A 1 390 ? -19.213 -16.424 19.584 1.00 86.69 390 LEU A N 1
ATOM 3081 C CA . LEU A 1 390 ? -19.166 -15.263 18.687 1.00 86.69 390 LEU A CA 1
ATOM 3082 C C . LEU A 1 390 ? -17.924 -14.392 18.920 1.00 86.69 390 LEU A C 1
ATOM 3084 O O . LEU A 1 390 ? -17.349 -13.897 17.954 1.00 86.69 390 LEU A O 1
ATOM 3088 N N . PHE A 1 391 ? -17.523 -14.220 20.180 1.00 86.44 391 PHE A N 1
ATOM 3089 C CA . PHE A 1 391 ? -16.335 -13.473 20.581 1.00 86.44 391 PHE A CA 1
ATOM 3090 C C . PHE A 1 391 ? -15.031 -14.171 20.181 1.00 86.44 391 PHE A C 1
ATOM 3092 O O . PHE A 1 391 ? -14.090 -13.481 19.829 1.00 86.44 391 PHE A O 1
ATOM 3099 N N . GLU A 1 392 ? -14.979 -15.504 20.225 1.00 82.31 392 GLU A N 1
ATOM 3100 C CA . GLU A 1 392 ? -13.811 -16.319 19.850 1.00 82.31 392 GLU A CA 1
ATOM 3101 C C . GLU A 1 392 ? -13.733 -16.578 18.333 1.00 82.31 392 GLU A C 1
ATOM 3103 O O . GLU A 1 392 ? -12.662 -16.856 17.803 1.00 82.31 392 GLU A O 1
ATOM 3108 N N . SER A 1 393 ? -14.863 -16.502 17.620 1.00 72.19 39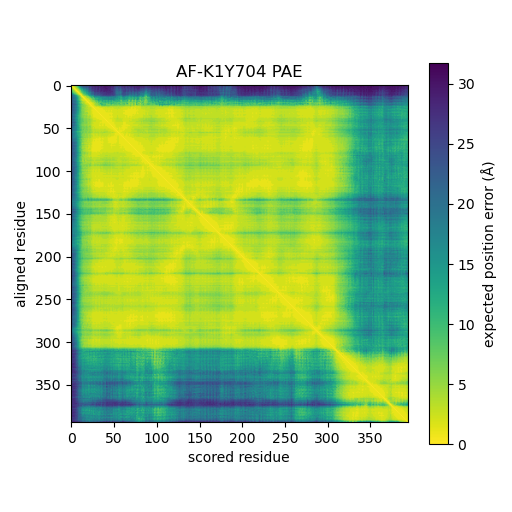3 SER A N 1
ATOM 3109 C CA . SER A 1 393 ? -14.948 -16.721 16.165 1.00 72.19 393 SER A CA 1
ATOM 3110 C C . SER A 1 393 ? -14.571 -15.508 15.303 1.00 72.19 393 SER A C 1
ATOM 3112 O O . SER A 1 393 ? -14.606 -15.603 14.074 1.00 72.19 393 SER A O 1
ATOM 3114 N N . ARG A 1 394 ? -14.280 -14.364 15.927 1.00 60.59 394 ARG A N 1
ATOM 3115 C CA . ARG A 1 394 ? -13.948 -13.084 15.289 1.00 60.59 394 ARG A CA 1
ATOM 3116 C C . ARG A 1 394 ? -12.724 -12.495 15.952 1.00 60.59 394 ARG A C 1
ATOM 3118 O O . ARG A 1 394 ? -11.970 -11.826 15.220 1.00 60.59 394 ARG A O 1
#

Sequence (394 aa):
MFQRGHVFLPDNTIAFMQASFIANQYSERARDTVSRAIASHPSLKSLLDVPQSPKHHAEGPYLYDHIELGLASLYAILDGKIDLLAIDEFRSMRGYEAEISELQETIKERAASMEAFLLIHDLGKLQSISFTSSGKGKAHGFPPRYIRASGAFRAELFANYQKLFGKFVHENSQMSLKESYLRFYDEYAIDIHYEGHASALLNSELKNICDCICEERGVRGAEIDLVRSLSLRHDLPLKLFRKSRASLMEIIIACATKDRFDSDDYIDSMQAVMVLDAVFGSRAYKYGVVSVEIDTTKNFLISEHDYAPSKSSRAGKRAEIREKQRVNNILKQAGLDGKTVSQIAEVSPGPKLGELMTEIQSAVRYGSPFFVKSSGEEVLLERIRKARTLFESR

Mean predicted aligned error: 8.36 Å

Foldseek 3Di:
DDDDPPPDFPPQCPLVVVLLVQLVVQLVVLVVLLVVLCVVPVVLVVLFQCAAAQQKFLQAGTNVSLLSQLVSSLVCLLVVVDQQCSRPVSVVPPPCVLVSVLLSVLSNVCVLLLNLLSSQLQSLQLVQKWKAWDDQLVVLPTHPDTDGADDPRSVVVSVSVCVLLVVQCVVVVVDDNSVSRNVCCVHTVMHMDRPQSLVSCVPPVSVVSSLVSSVVSVNDDVSSLLSSLLSSCLCVLVVQQPDAALVCLVVQQVSCVVSPHDSVSSLSVSLNSNCSNQARSIWRDDPNHIDTDCRSSVSSSNSNCVNCVVVSVVSVVVVVVVVVVVLQVLCVVLQNHLVSVCVLQVNDPDPVSVVLSVLLSCCLPVVDDRDDPGPNVVVSVVSSVSSNCVVVVD

Secondary structure (DSSP, 8-state):
----------SS-HHHHHHHHHHHTTHHHHHHHHHHHHHH-TTHHHHHT-B--TTT--S-SBHHHHHHHHHHHHHHHHTTS--GGGSHHHHTSTT-HHHHHHHHHHHHHTHHHHHHHHHHTTTTHHHH-EEEE-THHHHTT--SS-EE--HHHHHHHHHHHHHHHHHHHHHTTTS-HHHHHHHHHHHH-EEEE-TTHHHHTTSHHHHHHHHHHHHHTT--THHHHHHHHHHHHTHHHHHH-SS--GGGHHHHHHHHHHTT--HHHHHHHHHHHHIIIIIII--EEETTEEE---HHHHHHHHHHHHH-HHHHHHHHHHHHHHHHHHHHHHHHHTT-SHHHHHHHTT--SSHHHHHHHHHHHHHHHH-------STTHHHHHHHHHHHHHHHH--

Solvent-accessible surf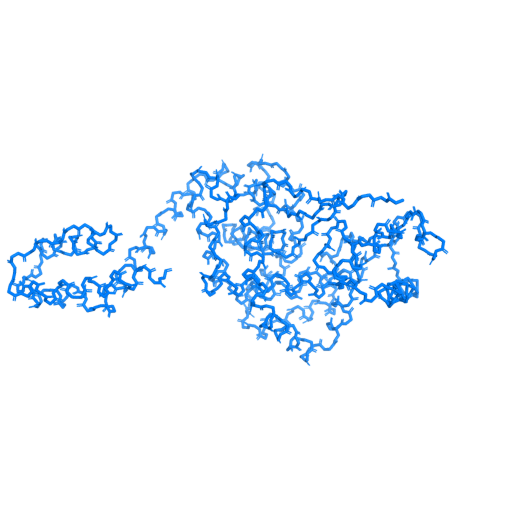ace area (backbone atoms only — not comparable to full-atom values): 20697 Å² total; per-residue (Å²): 138,80,78,86,72,79,79,78,73,70,92,86,43,65,48,57,51,49,50,52,54,55,16,58,76,29,36,66,62,20,48,52,53,52,50,51,50,29,71,77,38,62,72,47,51,69,42,30,63,33,70,51,20,35,65,62,30,50,64,31,61,26,46,46,40,32,37,32,39,22,42,4,36,51,52,27,40,69,73,65,75,45,53,65,72,72,28,55,82,54,48,66,45,77,92,43,62,44,57,53,49,49,38,54,46,48,42,54,78,38,41,47,49,53,54,33,33,57,75,42,38,62,55,16,33,64,77,25,29,20,40,21,20,44,78,51,21,39,81,70,73,39,44,78,48,80,42,75,37,52,75,69,61,31,55,49,54,50,53,50,47,52,52,53,51,52,50,51,40,62,78,42,66,90,50,53,72,61,56,41,49,52,50,47,36,73,60,24,36,50,44,51,47,44,74,64,13,34,64,44,41,73,40,69,69,51,38,52,52,46,52,51,50,24,48,78,50,70,33,56,72,73,52,44,56,46,37,50,52,41,29,52,42,60,68,47,53,68,66,69,15,75,48,64,49,35,78,60,49,57,59,56,39,52,51,23,52,75,73,70,43,61,44,68,64,44,50,49,50,47,52,30,51,40,44,38,44,40,42,53,16,32,21,29,36,58,94,95,40,78,46,62,53,49,65,33,57,54,17,43,54,50,12,46,44,71,59,44,55,70,52,55,59,51,40,41,51,51,50,52,54,49,53,50,51,51,50,51,51,41,29,43,76,36,58,54,32,74,69,50,42,27,63,48,49,71,39,67,92,53,70,69,41,53,51,51,52,49,48,53,49,40,27,39,75,69,65,43,89,77,85,61,101,40,95,26,40,70,62,51,53,54,30,42,52,51,24,26,52,56,60,74,75,105